Protein AF-0000000076168370 (afdb_homodimer)

Sequence (532 aa):
MGKAESKELPKDDEYAELRVIAEKQGPSAVSKYLQEYISQCKNEKVAFAITGRTATGKSTFINKMNNVNPGDIGFAKSGSGNTTKKPTAYLNPQNKRIVFYDLPGVGTMEFPKATYAEEMELERYDYFFIFFDKVISEDDYFLVCKLVELKKSFCLVRSKIDEDLRNAEDDGKREEEVIPAIREQITEQISRDKHLMNSDAIFLISSKRKDLGDWPQLLCHVENCLPPTKFESLIYSIPTLTEYVIDVNYNTLRRRKNCRQQLPLLMGKAESKELPKDDEYAELRVIAEKQGPSAVSKYLQEYISQCKNEKVAFAITGRTATGKSTFINKMNNVNPGDIGFAKSGSGNTTKKPTAYLNPQNKRIVFYDLPGVGTMEFPKATYAEEMELERYDYFFIFFDKVISEDDYFLVCKLVELKKSFCLVRSKIDEDLRNAEDDGKREEEVIPAIREQITEQISRDKHLMNSDAIFLISSKRKDLGDWPQLLCHVENCLPPTKFESLIYSIPTLTEYVIDVNYNTLRRRKNCRQQLPLL

Secondary structure (DSSP, 8-state):
-----------HHHHHHHHHHHHHH-HHHHHHHHHHHHHHS-PPPEEEEEEESTTSSHHHHHHHHTT--TTSTT-----SS----S-EEEE-SS-TTEEEEEPPPTTBSSS-HHHHHHHTTGGG-SEEEEEE-SS-BHHHHHHHHHHHHTT--EEEEE--HHHHHHHHHHTT--HHHHHHHHHHHHHHHHHT-TTGGG-S-EEEB-SS-TT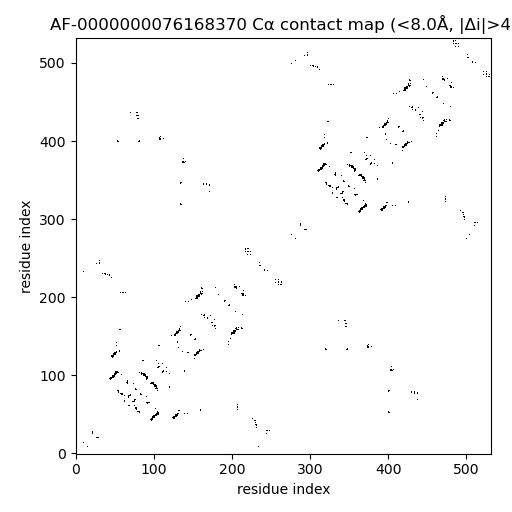SBSHHHHHHHHHHHSPPPHHHHHHHH-HHHHHHHTTSSHHHHHHHHHHHHHS---/-----------HHHHHHHHHHHHHH-HHHHHHHHHHHHHHS-PPPEEEEEEESTTSSHHHHHHHHTT--TTSTTPPP--SS----S-EEEE-SS-TTEEEEEPPPTTBSSS-HHHHHHHTTGGG-SEEEEEE-SS-BHHHHHHHHHHHHTT--EEEEE--HHHHHHHHHHTT--HHHHHHHHHHHHHHHHHT-TTGGG-S-EEEB-SS-TTSBSHHHHHHHHHHHSPPPHHHHHHHH-HHHHHHHTTSSHHHHHHHHHHHHHS---

pLDDT: mean 78.94, std 19.68, range [22.14, 98.5]

Nearest PDB structures (foldseek):
  5fph-assembly3_B  TM=7.119E-01  e=1.417E-16  Mus musculus
  4lv5-assembly3_B  TM=7.441E-01  e=5.239E-16  Mus musculus
  4lv8-assembly3_B  TM=7.328E-01  e=8.946E-16  Mus musculus
  5fph-assembly5_E  TM=7.216E-01  e=8.946E-16  Mus musculus
  5fph-assembly7_G  TM=7.199E-01  e=1.008E-15  Mus musculus

Structure (mmCIF, N/CA/C/O backbone):
data_AF-0000000076168370-model_v1
#
loop_
_entity.id
_entity.type
_entity.pdbx_description
1 polymer 'IRG-type G domain-containing protein'
#
loop_
_atom_site.group_PDB
_atom_site.id
_atom_site.type_symbol
_atom_site.label_atom_id
_atom_site.label_alt_id
_atom_site.label_comp_id
_atom_site.label_asym_id
_atom_site.label_entity_id
_atom_site.label_seq_id
_atom_site.pdbx_PDB_ins_code
_atom_site.Cartn_x
_atom_site.Cartn_y
_atom_site.Cartn_z
_atom_site.occupancy
_atom_site.B_iso_or_equiv
_atom_site.auth_seq_id
_atom_site.auth_comp_id
_atom_site.auth_asym_id
_atom_site.auth_atom_id
_atom_site.pdbx_PDB_model_num
ATOM 1 N N . MET A 1 1 ? -9.25 16.438 35.156 1 22.14 1 MET A N 1
ATOM 2 C CA . MET A 1 1 ? -10.203 17.281 34.438 1 22.14 1 MET A CA 1
ATOM 3 C C . MET A 1 1 ? -9.641 18.672 34.219 1 22.14 1 MET A C 1
ATOM 5 O O . MET A 1 1 ? -9.883 19.578 35 1 22.14 1 MET A O 1
ATOM 9 N N . GLY A 1 2 ? -8.391 18.797 33.938 1 24.05 2 GLY A N 1
ATOM 10 C CA . GLY A 1 2 ? -7.641 20.031 34.094 1 24.05 2 GLY A CA 1
ATOM 11 C C . GLY A 1 2 ? -8.164 21.172 33.219 1 24.05 2 GLY A C 1
ATOM 12 O O . GLY A 1 2 ? -8.352 21 32.031 1 24.05 2 GLY A O 1
ATOM 13 N N . LYS A 1 3 ? -8.906 22.141 33.719 1 29.42 3 LYS A N 1
ATOM 14 C CA . LYS A 1 3 ? -9.602 23.312 33.188 1 29.42 3 LYS A CA 1
ATOM 15 C C . LYS A 1 3 ? -8.656 24.172 32.375 1 29.42 3 LYS A C 1
ATOM 17 O O . LYS A 1 3 ? -7.688 24.719 32.906 1 29.42 3 LYS A O 1
ATOM 22 N N . ALA A 1 4 ? -8.531 23.703 31.094 1 32.03 4 ALA A N 1
ATOM 23 C CA . ALA A 1 4 ? -7.805 24.578 30.172 1 32.03 4 ALA A CA 1
ATOM 24 C C . ALA A 1 4 ? -8.156 26.047 30.406 1 32.03 4 ALA A C 1
ATOM 26 O O . ALA A 1 4 ? -9.32 26.438 30.297 1 32.03 4 ALA A O 1
ATOM 27 N N . GLU A 1 5 ? -7.598 26.625 31.297 1 32.72 5 GLU A N 1
ATOM 28 C CA . GLU A 1 5 ? -7.781 28.062 31.516 1 32.72 5 GLU A CA 1
ATOM 29 C C . GLU A 1 5 ? -7.793 28.828 30.188 1 32.72 5 GLU A C 1
ATOM 31 O O . GLU A 1 5 ? -6.832 28.75 29.422 1 32.72 5 GLU A O 1
ATOM 36 N N . SER A 1 6 ? -8.898 28.922 29.516 1 34 6 SER A N 1
ATOM 37 C CA . SER A 1 6 ? -9.312 29.734 28.375 1 34 6 SER A CA 1
ATOM 38 C C . SER A 1 6 ? -8.68 31.125 28.422 1 34 6 SER A C 1
ATOM 40 O O . SER A 1 6 ? -8.953 31.906 29.328 1 34 6 SER A O 1
ATOM 42 N N . LYS A 1 7 ? -7.523 31.172 28.203 1 38.81 7 LYS A N 1
ATOM 43 C CA . LYS A 1 7 ? -6.805 32.438 28.297 1 38.81 7 LYS A CA 1
ATOM 44 C C . LYS A 1 7 ? -7.59 33.562 27.625 1 38.81 7 LYS A C 1
ATOM 46 O O . LYS A 1 7 ? -7.953 33.469 26.453 1 38.81 7 LYS A O 1
ATOM 51 N N . GLU A 1 8 ? -8.227 34.562 28.359 1 37.69 8 GLU A N 1
ATOM 52 C CA . GLU A 1 8 ? -9.117 35.719 28.266 1 37.69 8 GLU A CA 1
ATOM 53 C C . GLU A 1 8 ? -8.672 36.656 27.156 1 37.69 8 GLU A C 1
ATOM 55 O O . GLU A 1 8 ? -7.473 36.781 26.891 1 37.69 8 GLU A O 1
ATOM 60 N N . LEU A 1 9 ? -9.461 36.938 26.094 1 41.66 9 LEU A N 1
ATOM 61 C CA . LEU A 1 9 ? -9.5 38.031 25.141 1 41.66 9 LEU A CA 1
ATOM 62 C C . LEU A 1 9 ? -8.906 39.312 25.734 1 41.66 9 LEU A C 1
ATOM 64 O O . LEU A 1 9 ? -9 39.531 26.953 1 41.66 9 LEU A O 1
ATOM 68 N N . PRO A 1 10 ? -7.906 39.969 25.094 1 46.59 10 PRO A N 1
ATOM 69 C CA . PRO A 1 10 ? -7.535 41.219 25.719 1 46.59 10 PRO A CA 1
ATOM 70 C C . PRO A 1 10 ? -8.742 42 26.25 1 46.59 10 PRO A C 1
ATOM 72 O O . PRO A 1 10 ? -9.789 42.031 25.609 1 46.59 10 PRO A O 1
ATOM 75 N N . LYS A 1 11 ? -8.945 42.219 27.391 1 49.47 11 LYS A N 1
ATOM 76 C CA . LYS A 1 11 ? -9.922 43 28.156 1 49.47 11 LYS A CA 1
ATOM 77 C C . LYS A 1 11 ? -10.188 44.344 27.516 1 49.47 11 LYS A C 1
ATOM 79 O O . LYS A 1 11 ? -9.352 44.875 26.766 1 49.47 11 LYS A O 1
ATOM 84 N N . ASP A 1 12 ? -11.414 44.875 27.422 1 50.97 12 ASP A N 1
ATOM 85 C CA . ASP A 1 12 ? -11.906 46.219 27.109 1 50.97 12 ASP A CA 1
ATOM 86 C C . ASP A 1 12 ? -10.805 47.25 27.266 1 50.97 12 ASP A C 1
ATOM 88 O O . ASP A 1 12 ? -10.727 48.219 26.484 1 50.97 12 ASP A O 1
ATOM 92 N N . ASP A 1 13 ? -9.859 46.938 28.094 1 54.94 13 ASP A N 1
ATOM 93 C CA . ASP A 1 13 ? -8.859 47.938 28.453 1 54.94 13 ASP A CA 1
ATOM 94 C C . ASP A 1 13 ? -7.758 48 27.391 1 54.94 13 ASP A C 1
ATOM 96 O O . ASP A 1 13 ? -7.246 49.094 27.094 1 54.94 13 ASP A O 1
ATOM 100 N N . GLU A 1 14 ? -7.48 46.969 26.734 1 56.38 14 GLU A N 1
ATOM 101 C CA . GLU A 1 14 ? -6.391 47.031 25.766 1 56.38 14 GLU A CA 1
ATOM 102 C C . GLU A 1 14 ? -6.836 47.719 24.484 1 56.38 14 GLU A C 1
ATOM 104 O O . GLU A 1 14 ? -6.062 48.469 23.875 1 56.38 14 GLU A O 1
ATOM 109 N N . TYR A 1 15 ? -8.102 47.562 24.234 1 56.94 15 TYR A N 1
ATOM 110 C CA . TYR A 1 15 ? -8.695 48.312 23.125 1 56.94 15 TYR A CA 1
ATOM 111 C C . TYR A 1 15 ? -8.617 49.812 23.375 1 56.94 15 TYR A C 1
ATOM 113 O O . TYR A 1 15 ? -8.312 50.562 22.453 1 56.94 15 TYR A O 1
ATOM 121 N N . ALA A 1 16 ? -8.953 49.969 24.516 1 60.09 16 ALA A N 1
ATOM 122 C CA . ALA A 1 16 ? -8.93 51.406 24.891 1 60.09 16 ALA A CA 1
ATOM 123 C C . ALA A 1 16 ? -7.527 51.969 24.75 1 60.09 16 ALA A C 1
ATOM 125 O O . ALA A 1 16 ? -7.363 53.094 24.281 1 60.09 16 ALA A O 1
ATOM 126 N N . GLU A 1 17 ? -6.617 51.156 24.969 1 62.06 17 GLU A N 1
ATOM 127 C CA . GLU A 1 17 ? -5.242 51.625 24.891 1 62.06 17 GLU A CA 1
ATOM 128 C C . GLU A 1 17 ? -4.805 51.812 23.453 1 62.06 17 GLU A C 1
ATOM 130 O O . GLU A 1 17 ? -4.129 52.812 23.125 1 62.06 17 GLU A O 1
ATOM 135 N N . LEU A 1 18 ? -5.25 50.938 22.562 1 66.88 18 LEU A N 1
ATOM 136 C CA . LEU A 1 18 ? -4.852 51.031 21.172 1 66.88 18 LEU A CA 1
ATOM 137 C C . LEU A 1 18 ? -5.527 52.219 20.484 1 66.88 18 LEU A C 1
ATOM 139 O O . LEU A 1 18 ? -4.914 52.906 19.672 1 66.88 18 LEU A O 1
ATOM 143 N N . ARG A 1 19 ? -6.75 52.375 20.891 1 62.03 19 ARG A N 1
ATOM 144 C CA . ARG A 1 19 ? -7.449 53.531 20.391 1 62.03 19 ARG A CA 1
ATOM 145 C C . ARG A 1 19 ? -6.746 54.812 20.844 1 62.03 19 ARG A C 1
ATOM 147 O O . ARG A 1 19 ? -6.625 55.781 20.062 1 62.03 19 ARG A O 1
ATOM 154 N N . VAL A 1 20 ? -6.328 54.812 22.031 1 66.62 20 VAL A N 1
ATOM 155 C CA . VAL A 1 20 ? -5.629 56 22.562 1 66.62 20 VAL A CA 1
ATOM 156 C C . VAL A 1 20 ? -4.312 56.188 21.812 1 66.62 20 VAL A C 1
ATOM 158 O O . VAL A 1 20 ? -3.949 57.312 21.484 1 66.62 20 VAL A O 1
ATOM 161 N N . ILE A 1 21 ? -3.674 55.094 21.453 1 69.25 21 ILE A N 1
ATOM 162 C CA . ILE A 1 21 ? -2.404 55.188 20.75 1 69.25 21 ILE A CA 1
ATOM 163 C C . ILE A 1 21 ? -2.645 55.688 19.328 1 69.25 21 ILE A C 1
ATOM 165 O O . ILE A 1 21 ? -1.907 56.531 18.812 1 69.25 21 ILE A O 1
ATOM 169 N N . ALA A 1 22 ? -3.729 55.156 18.734 1 66 22 ALA A N 1
ATOM 170 C CA . ALA A 1 22 ? -4.082 55.594 17.375 1 66 22 ALA A CA 1
ATOM 171 C C . ALA A 1 22 ? -4.438 57.062 17.328 1 66 22 ALA A C 1
ATOM 173 O O . ALA A 1 22 ? -4.051 57.781 16.391 1 66 22 ALA A O 1
ATOM 174 N N . GLU A 1 23 ? -5.098 57.469 18.328 1 68.5 23 GLU A N 1
ATOM 175 C CA . GLU A 1 23 ? -5.523 58.875 18.391 1 68.5 23 GLU A CA 1
ATOM 176 C C . GLU A 1 23 ? -4.352 59.781 18.734 1 68.5 23 GLU A C 1
ATOM 178 O O . GLU A 1 23 ? -4.227 60.875 18.188 1 68.5 23 GLU A O 1
ATOM 183 N N . LYS A 1 24 ? -3.475 59.281 19.562 1 71.56 24 LYS A N 1
ATOM 184 C CA . LYS A 1 24 ? -2.41 60.156 20.047 1 71.56 24 LYS A CA 1
ATOM 185 C C . LYS A 1 24 ? -1.178 60.062 19.156 1 71.56 24 LYS A C 1
ATOM 187 O O . LYS A 1 24 ? -0.49 61.062 18.953 1 71.56 24 LYS A O 1
ATOM 192 N N . GLN A 1 25 ? -0.896 58.875 18.672 1 71.25 25 GLN A N 1
ATOM 193 C CA . GLN A 1 25 ? 0.402 58.719 18.016 1 71.25 25 GLN A CA 1
ATOM 194 C C . GLN A 1 25 ? 0.241 58.344 16.547 1 71.25 25 GLN A C 1
ATOM 196 O O . GLN A 1 25 ? 1.225 58.25 15.805 1 71.25 25 GLN A O 1
ATOM 201 N N . GLY A 1 26 ? -1.002 58.188 16.203 1 62.88 26 GLY A N 1
ATOM 202 C CA . GLY A 1 26 ? -1.273 57.938 14.805 1 62.88 26 GLY A CA 1
ATOM 203 C C . GLY A 1 26 ? -1.253 56.438 14.461 1 62.88 26 GLY A C 1
ATOM 204 O O . GLY A 1 26 ? -0.969 55.625 15.328 1 62.88 26 GLY A O 1
ATOM 205 N N . PRO A 1 27 ? -1.594 56.188 13.266 1 65.19 27 PRO A N 1
ATOM 206 C CA . PRO A 1 27 ? -1.738 54.812 12.797 1 65.19 27 PRO A CA 1
ATOM 207 C C . PRO A 1 27 ? -0.411 54.062 12.766 1 65.19 27 PRO A C 1
ATOM 209 O O . PRO A 1 27 ? -0.379 52.844 13 1 65.19 27 PRO A O 1
ATOM 212 N N . SER A 1 28 ? 0.628 54.781 12.523 1 68.38 28 SER A N 1
ATOM 213 C CA . SER A 1 28 ? 1.938 54.156 12.445 1 68.38 28 SER A CA 1
ATOM 214 C C . SER A 1 28 ? 2.363 53.594 13.797 1 68.38 28 SER A C 1
ATOM 216 O O . SER A 1 28 ? 2.973 52.531 13.867 1 68.38 28 SER A O 1
ATOM 218 N N . ALA A 1 29 ? 1.979 54.281 14.797 1 69.06 29 ALA A N 1
ATOM 219 C CA . ALA A 1 29 ? 2.33 53.844 16.141 1 69.06 29 ALA A CA 1
ATOM 220 C C . ALA A 1 29 ? 1.551 52.594 16.531 1 69.06 29 ALA A C 1
ATOM 222 O O . ALA A 1 29 ? 2.082 51.719 17.203 1 69.06 29 ALA A O 1
ATOM 223 N N . VAL A 1 30 ? 0.356 52.531 16.125 1 66.56 30 VAL A N 1
ATOM 224 C CA . VAL A 1 30 ? -0.462 51.375 16.375 1 66.56 30 VAL A CA 1
ATOM 225 C C . VAL A 1 30 ? 0.16 50.156 15.68 1 66.56 30 VAL A C 1
ATOM 227 O O . VAL A 1 30 ? 0.226 49.062 16.266 1 66.56 30 VAL A O 1
ATOM 230 N N . SER A 1 31 ? 0.622 50.406 14.484 1 64 31 SER A N 1
ATOM 231 C CA . SER A 1 31 ? 1.248 49.344 13.727 1 64 31 SER A CA 1
ATOM 232 C C . SER A 1 31 ? 2.479 48.781 14.445 1 64 31 SER A C 1
ATOM 234 O O . SER A 1 31 ? 2.686 47.562 14.508 1 64 31 SER A O 1
ATOM 236 N N . LYS A 1 32 ? 3.197 49.656 14.922 1 66.81 32 LYS A N 1
ATOM 237 C CA . LYS A 1 32 ? 4.398 49.25 15.648 1 66.81 32 LYS A CA 1
ATOM 238 C C . LYS A 1 32 ? 4.047 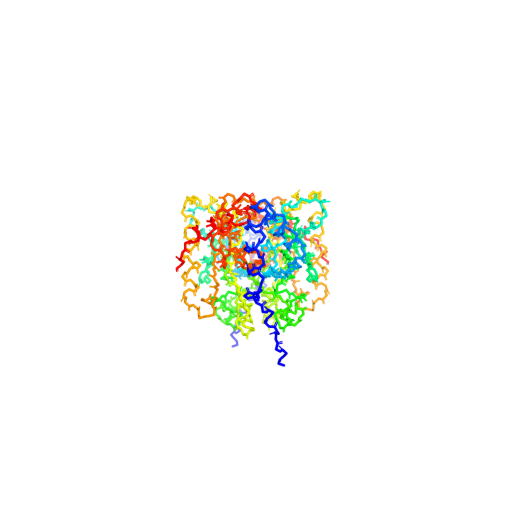48.469 16.906 1 66.81 32 LYS A C 1
ATOM 240 O O . LYS A 1 32 ? 4.699 47.469 17.219 1 66.81 32 LYS A O 1
ATOM 245 N N . TYR A 1 33 ? 3.096 48.938 17.547 1 64.12 33 TYR A N 1
ATOM 246 C CA . TYR A 1 33 ? 2.65 48.25 18.766 1 64.12 33 TYR A CA 1
ATOM 247 C C . TYR A 1 33 ? 2.141 46.844 18.438 1 64.12 33 TYR A C 1
ATOM 249 O O . TYR A 1 33 ? 2.459 45.906 19.141 1 64.12 33 TYR A O 1
ATOM 257 N N . LEU A 1 34 ? 1.371 46.844 17.5 1 62.78 34 LEU A N 1
ATOM 258 C CA . LEU A 1 34 ? 0.816 45.562 17.109 1 62.78 34 LEU A CA 1
ATOM 259 C C . LEU A 1 34 ? 1.924 44.594 16.703 1 62.78 34 LEU A C 1
ATOM 261 O O . LEU A 1 34 ? 1.869 43.406 17.031 1 62.78 34 LEU A O 1
ATOM 265 N N . GLN A 1 35 ? 2.834 45.094 16.016 1 62.62 35 GLN A N 1
ATOM 266 C CA . GLN A 1 35 ? 3.967 44.281 15.617 1 62.62 35 GLN A CA 1
ATOM 267 C C . GLN A 1 35 ? 4.707 43.719 16.828 1 62.62 35 GLN A C 1
ATOM 269 O O . GLN A 1 35 ? 5.094 42.562 16.859 1 62.62 35 GLN A O 1
ATOM 274 N N . GLU A 1 36 ? 4.898 44.594 17.734 1 61.72 36 GLU A N 1
ATOM 275 C CA . GLU A 1 36 ? 5.57 44.188 18.969 1 61.72 36 GLU A CA 1
ATOM 276 C C . GLU A 1 36 ? 4.742 43.156 19.734 1 61.72 36 GLU A C 1
ATOM 278 O O . GLU A 1 36 ? 5.289 42.188 20.281 1 61.72 36 GLU A O 1
ATOM 283 N N . TYR A 1 37 ? 3.494 43.469 19.797 1 57.25 37 TYR A N 1
ATOM 284 C CA . TYR A 1 37 ? 2.592 42.562 20.484 1 57.25 37 TYR A CA 1
ATOM 285 C C . TYR A 1 37 ? 2.623 41.188 19.828 1 57.25 37 TYR A C 1
ATOM 287 O O . TYR A 1 37 ? 2.697 40.156 20.516 1 57.25 37 TYR A O 1
ATOM 295 N N . ILE A 1 38 ? 2.549 41.219 18.547 1 58.75 38 ILE A N 1
ATOM 296 C CA . ILE A 1 38 ? 2.566 39.969 17.781 1 58.75 38 ILE A CA 1
ATOM 297 C C . ILE A 1 38 ? 3.865 39.219 18.047 1 58.75 38 ILE A C 1
ATOM 299 O O . ILE A 1 38 ? 3.855 38 18.203 1 58.75 38 ILE A O 1
ATOM 303 N N . SER A 1 39 ? 4.824 40.031 18.047 1 59 39 SER A N 1
ATOM 304 C CA . SER A 1 39 ? 6.137 39.406 18.234 1 59 39 SER A CA 1
ATOM 305 C C . SER A 1 39 ? 6.234 38.75 19.594 1 59 39 SER A C 1
ATOM 307 O O . SER A 1 39 ? 6.973 37.75 19.766 1 59 39 SER A O 1
ATOM 309 N N . GLN A 1 40 ? 5.551 39.312 20.484 1 55.56 40 GLN A N 1
ATOM 310 C CA . GLN A 1 40 ? 5.621 38.781 21.844 1 55.56 40 GLN A CA 1
ATOM 311 C C . GLN A 1 40 ? 4.672 37.594 22.016 1 55.56 40 GLN A C 1
ATOM 313 O O . GLN A 1 40 ? 4.816 36.812 22.953 1 55.56 40 GLN A O 1
ATOM 318 N N . CYS A 1 41 ? 3.686 37.688 21.297 1 51.69 41 CYS A N 1
ATOM 319 C CA . CYS A 1 41 ? 2.711 36.594 21.453 1 51.69 41 CYS A CA 1
ATOM 320 C C . CYS A 1 41 ? 3.309 35.281 21.047 1 51.69 41 CYS A C 1
ATOM 322 O O . CYS A 1 41 ? 3.912 35.156 19.969 1 51.69 41 CYS A O 1
ATOM 324 N N . LYS A 1 42 ? 3.605 34.562 22.047 1 56.53 42 LYS A N 1
ATOM 325 C CA . LYS A 1 42 ? 4.043 33.188 21.797 1 56.53 42 LYS A CA 1
ATOM 326 C C . LYS A 1 42 ? 2.949 32.406 21.094 1 56.53 42 LYS A C 1
ATOM 328 O O . LYS A 1 42 ? 1.814 32.344 21.562 1 56.53 42 LYS A O 1
ATOM 333 N N . ASN A 1 43 ? 3.154 32.312 19.75 1 62.09 43 ASN A N 1
ATOM 334 C CA . ASN A 1 43 ? 2.125 31.578 19.031 1 62.09 43 ASN A CA 1
ATOM 335 C C . ASN A 1 43 ? 2.158 30.094 19.359 1 62.09 43 ASN A C 1
ATOM 337 O O . ASN A 1 43 ? 3.23 29.484 19.438 1 62.09 43 ASN A O 1
ATOM 341 N N . GLU A 1 44 ? 1.039 29.734 19.938 1 77.25 44 GLU A N 1
ATOM 342 C CA . GLU A 1 44 ? 0.883 28.328 20.25 1 77.25 44 GLU A CA 1
ATOM 343 C C . GLU A 1 44 ? 1.142 27.453 19.031 1 77.25 44 GLU A C 1
ATOM 345 O O . GLU A 1 44 ? 0.667 27.766 17.938 1 77.25 44 GLU A O 1
ATOM 350 N N . LYS A 1 45 ? 2.09 26.609 19.312 1 87.38 45 LYS A N 1
ATOM 351 C CA . LYS A 1 45 ? 2.367 25.641 18.25 1 87.38 45 LYS A CA 1
ATOM 352 C C . LYS A 1 45 ? 1.213 24.656 18.078 1 87.38 45 LYS A C 1
ATOM 354 O O . LYS A 1 45 ? 0.54 24.312 19.062 1 87.38 45 LYS A O 1
ATOM 359 N N . VAL A 1 46 ? 0.918 24.422 16.906 1 92.12 46 VAL A N 1
ATOM 360 C CA . VAL A 1 46 ? -0.083 23.406 16.594 1 92.12 46 VAL A CA 1
ATOM 361 C C . VAL A 1 46 ? 0.603 22.156 16.062 1 92.12 46 VAL A C 1
ATOM 363 O O . VAL A 1 46 ? 1.397 22.219 15.125 1 92.12 46 VAL A O 1
ATOM 366 N N . ALA A 1 47 ? 0.318 21.062 16.75 1 96.44 47 ALA A N 1
ATOM 367 C CA . ALA A 1 47 ? 0.913 19.766 16.391 1 96.44 47 ALA A CA 1
ATOM 368 C C . ALA A 1 47 ? 0.029 19.016 15.406 1 96.44 47 ALA A C 1
ATOM 370 O O . ALA A 1 47 ? -1.009 18.469 15.789 1 96.44 47 ALA A O 1
ATOM 371 N N . PHE A 1 48 ? 0.459 18.969 14.156 1 97.62 48 PHE A N 1
ATOM 372 C CA . PHE A 1 48 ? -0.225 18.203 13.117 1 97.62 48 PHE A CA 1
ATOM 373 C C . PHE A 1 48 ? 0.378 16.812 12.984 1 97.62 48 PHE A C 1
ATOM 375 O O . PHE A 1 48 ? 1.537 16.672 12.594 1 97.62 48 PHE A O 1
ATOM 382 N N . ALA A 1 49 ? -0.397 15.797 13.281 1 98.44 49 ALA A N 1
ATOM 383 C CA . ALA A 1 49 ? 0.079 14.422 13.148 1 98.44 49 ALA A CA 1
ATOM 384 C C . ALA A 1 49 ? -0.226 13.867 11.766 1 98.44 49 ALA A C 1
ATOM 386 O O . ALA A 1 49 ? -1.38 13.859 11.328 1 98.44 49 ALA A O 1
ATOM 387 N N . ILE A 1 50 ? 0.817 13.477 11.062 1 98.06 50 ILE A N 1
ATOM 388 C CA . ILE A 1 50 ? 0.674 12.781 9.789 1 98.06 50 ILE A CA 1
ATOM 389 C C . ILE A 1 50 ? 0.749 11.273 10.016 1 98.06 50 ILE A C 1
ATOM 391 O O . ILE A 1 50 ? 1.809 10.742 10.359 1 98.06 50 ILE A O 1
ATOM 395 N N . THR A 1 51 ? -0.388 10.578 9.836 1 98 51 THR A N 1
ATOM 396 C CA . THR A 1 51 ? -0.473 9.148 10.133 1 98 51 THR A CA 1
ATOM 397 C C . THR A 1 51 ? -1.1 8.391 8.969 1 98 51 THR A C 1
ATOM 399 O O . THR A 1 51 ? -1.547 8.992 7.996 1 98 51 THR A O 1
ATOM 402 N N . GLY A 1 52 ? -1.079 7.098 9.047 1 96.56 52 GLY A N 1
ATOM 403 C CA . GLY A 1 52 ? -1.5 6.199 7.98 1 96.56 52 GLY A CA 1
ATOM 404 C C . GLY A 1 52 ? -0.549 5.039 7.77 1 96.56 52 GLY A C 1
ATOM 405 O O . GLY A 1 52 ? 0.416 4.875 8.516 1 96.56 52 GLY A O 1
ATOM 406 N N . ARG A 1 53 ? -0.833 4.309 6.719 1 94.31 53 ARG A N 1
ATOM 407 C CA . ARG A 1 53 ? -0.027 3.123 6.441 1 94.31 53 ARG A CA 1
ATOM 408 C C . ARG A 1 53 ? 1.359 3.512 5.934 1 94.31 53 ARG A C 1
ATOM 410 O O . ARG A 1 53 ? 1.594 4.668 5.578 1 94.31 53 ARG A O 1
ATOM 417 N N . THR A 1 54 ? 2.178 2.486 5.91 1 90.44 54 THR A N 1
ATOM 418 C CA . THR A 1 54 ? 3.547 2.701 5.453 1 90.44 54 THR A CA 1
ATOM 419 C C . THR A 1 54 ? 3.576 3.018 3.959 1 90.44 54 THR A C 1
ATOM 421 O O . THR A 1 54 ? 2.758 2.5 3.195 1 90.44 54 THR A O 1
ATOM 424 N N . ALA A 1 55 ? 4.465 3.932 3.57 1 88.62 55 ALA A N 1
ATOM 425 C CA . ALA A 1 55 ? 4.789 4.27 2.188 1 88.62 55 ALA A CA 1
ATOM 426 C C . ALA A 1 55 ? 3.602 4.93 1.492 1 88.62 55 ALA A C 1
ATOM 428 O O . ALA A 1 55 ? 3.408 4.762 0.286 1 88.62 55 ALA A O 1
ATOM 429 N N . THR A 1 56 ? 2.807 5.602 2.258 1 92.75 56 THR A N 1
ATOM 430 C CA . THR A 1 56 ? 1.684 6.324 1.672 1 92.75 56 THR A CA 1
ATOM 431 C C . THR A 1 56 ? 2.084 7.758 1.324 1 92.75 56 THR A C 1
ATOM 433 O O . THR A 1 56 ? 1.263 8.531 0.831 1 92.75 56 THR A O 1
ATOM 436 N N . GLY A 1 57 ? 3.277 8.195 1.7 1 92.06 57 GLY A N 1
ATOM 437 C CA . GLY A 1 57 ? 3.76 9.508 1.293 1 92.06 57 GLY A CA 1
ATOM 438 C C . GLY A 1 57 ? 3.775 10.516 2.426 1 92.06 57 GLY A C 1
ATOM 439 O O . GLY A 1 57 ? 3.871 11.719 2.188 1 92.06 57 GLY A O 1
ATOM 440 N N . LYS A 1 58 ? 3.715 10.078 3.646 1 95.06 58 LYS A N 1
ATOM 441 C CA . LYS A 1 58 ? 3.666 10.938 4.82 1 95.06 58 LYS A CA 1
ATOM 442 C C . LYS A 1 58 ? 4.902 11.828 4.898 1 95.06 58 LYS A C 1
ATOM 444 O O . LYS A 1 58 ? 4.789 13.055 4.949 1 95.06 58 LYS A O 1
ATOM 449 N N . SER A 1 59 ? 6.07 11.266 4.859 1 92.62 59 SER A N 1
ATOM 450 C CA . SER A 1 59 ? 7.312 12.023 4.965 1 92.62 59 SER A CA 1
ATOM 451 C C . SER A 1 59 ? 7.508 12.93 3.75 1 92.62 59 SER A C 1
ATOM 453 O O . SER A 1 59 ? 7.957 14.07 3.885 1 92.62 59 SER A O 1
ATOM 455 N N . THR A 1 60 ? 7.191 12.383 2.561 1 90.62 60 THR A N 1
ATOM 456 C CA . THR A 1 60 ? 7.281 13.188 1.346 1 90.62 60 THR A CA 1
ATOM 457 C C . THR A 1 60 ? 6.383 14.414 1.438 1 90.62 60 THR A C 1
ATOM 459 O O . THR A 1 60 ? 6.766 15.508 1.009 1 90.62 60 THR A O 1
ATOM 462 N N . PHE A 1 61 ? 5.227 14.211 1.957 1 94.38 61 PHE A N 1
ATOM 463 C CA . PHE A 1 61 ? 4.277 15.297 2.15 1 94.38 61 PHE A CA 1
ATOM 464 C C . PHE A 1 61 ? 4.863 16.375 3.053 1 94.38 61 PHE A C 1
ATOM 466 O O . PHE A 1 61 ? 4.773 17.562 2.744 1 94.38 61 PHE A O 1
ATOM 473 N N . ILE A 1 62 ? 5.422 15.953 4.16 1 95.44 62 ILE A N 1
ATOM 474 C CA . ILE A 1 62 ? 6.004 16.891 5.125 1 95.44 62 ILE A CA 1
ATOM 475 C C . ILE A 1 62 ? 7.109 17.703 4.457 1 95.44 62 ILE A C 1
ATOM 477 O O . ILE A 1 62 ? 7.18 18.922 4.617 1 95.44 62 ILE A O 1
ATOM 481 N N . ASN A 1 63 ? 7.91 17.047 3.664 1 92.25 63 ASN A N 1
ATOM 482 C CA . ASN A 1 63 ? 8.992 17.734 2.965 1 92.25 63 ASN A CA 1
ATOM 483 C C . ASN A 1 63 ? 8.445 18.766 1.985 1 92.25 63 ASN A C 1
ATOM 485 O O . ASN A 1 63 ? 8.992 19.875 1.875 1 92.25 63 ASN A O 1
ATOM 489 N N . LYS A 1 64 ? 7.41 18.391 1.341 1 91.56 64 LYS A N 1
ATOM 490 C CA . LYS A 1 64 ? 6.812 19.312 0.372 1 91.56 64 LYS A CA 1
ATOM 491 C C . LYS A 1 64 ? 6.129 20.484 1.069 1 91.56 64 LYS A C 1
ATOM 493 O O . LYS A 1 64 ? 6.215 21.625 0.605 1 91.56 64 LYS A O 1
ATOM 498 N N . MET A 1 65 ? 5.465 20.219 2.135 1 91.94 65 MET A N 1
ATOM 499 C CA . MET A 1 65 ? 4.805 21.266 2.908 1 91.94 65 MET A CA 1
ATOM 500 C C . MET A 1 65 ? 5.82 22.25 3.467 1 91.94 65 MET A C 1
ATOM 502 O O . MET A 1 65 ? 5.562 23.453 3.506 1 91.94 65 MET A O 1
ATOM 506 N N . ASN A 1 66 ? 6.895 21.656 3.883 1 92.94 66 ASN A N 1
ATOM 507 C CA . ASN A 1 66 ? 7.934 22.484 4.488 1 92.94 66 ASN A CA 1
ATOM 508 C C . ASN A 1 66 ? 8.914 23.016 3.441 1 92.94 66 ASN A C 1
ATOM 510 O O . ASN A 1 66 ? 9.828 23.781 3.766 1 92.94 66 ASN A O 1
ATOM 514 N N . ASN A 1 67 ? 8.711 22.641 2.199 1 89.19 67 ASN A N 1
ATOM 515 C CA . ASN A 1 67 ? 9.57 23.062 1.098 1 89.19 67 ASN A CA 1
ATOM 516 C C . ASN A 1 67 ? 11.047 22.781 1.398 1 89.19 67 ASN A C 1
ATOM 518 O O . ASN A 1 67 ? 11.883 23.672 1.291 1 89.19 67 ASN A O 1
ATOM 522 N N . VAL A 1 68 ? 11.289 21.594 1.852 1 88.62 68 VAL A N 1
ATOM 523 C CA . VAL A 1 68 ? 12.648 21.172 2.164 1 88.62 68 VAL A CA 1
ATOM 524 C C . VAL A 1 68 ? 13.109 20.109 1.163 1 88.62 68 VAL A C 1
ATOM 526 O O . VAL A 1 68 ? 12.305 19.297 0.707 1 88.62 68 VAL A O 1
ATOM 529 N N . ASN A 1 69 ? 14.32 20.062 0.827 1 85.06 69 ASN A N 1
ATOM 530 C CA . ASN A 1 69 ? 14.945 19.125 -0.104 1 85.06 69 ASN A CA 1
ATOM 531 C C . ASN A 1 69 ? 15.914 18.188 0.608 1 85.06 69 ASN A C 1
ATOM 533 O O . ASN A 1 69 ? 16.297 18.438 1.753 1 85.06 69 ASN A O 1
ATOM 537 N N . PRO A 1 70 ? 16.141 17.078 -0.155 1 82.44 70 PRO A N 1
ATOM 538 C CA . PRO A 1 70 ? 17.125 16.188 0.456 1 82.44 70 PRO A CA 1
ATOM 539 C C . PRO A 1 70 ? 18.438 16.891 0.813 1 82.44 70 PRO A C 1
ATOM 541 O O . PRO A 1 70 ? 18.969 17.656 0.004 1 82.44 70 PRO A O 1
ATOM 544 N N . GLY A 1 71 ? 18.891 16.719 2.037 1 82.56 71 GLY A N 1
ATOM 545 C CA . GLY A 1 71 ? 20.109 17.375 2.5 1 82.56 71 GLY A CA 1
ATOM 546 C C . GLY A 1 71 ? 19.828 18.562 3.406 1 82.56 71 GLY A C 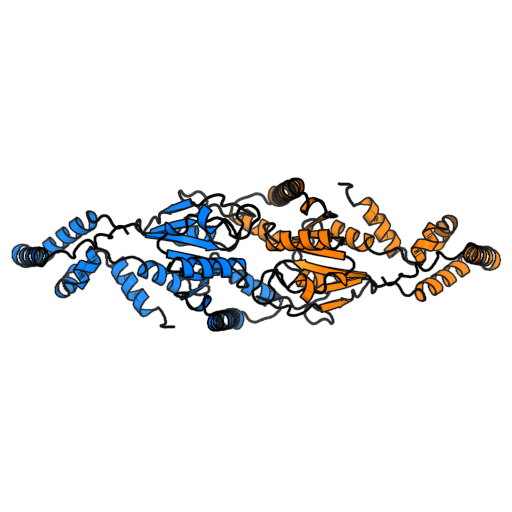1
ATOM 547 O O . GLY A 1 71 ? 20.703 18.984 4.168 1 82.56 71 GLY A O 1
ATOM 548 N N . ASP A 1 72 ? 18.672 19.125 3.301 1 85.5 72 ASP A N 1
ATOM 549 C CA . ASP A 1 72 ? 18.297 20.25 4.145 1 85.5 72 ASP A CA 1
ATOM 550 C C . ASP A 1 72 ? 18.031 19.797 5.578 1 85.5 72 ASP A C 1
ATOM 552 O O . ASP A 1 72 ? 17.719 18.641 5.82 1 85.5 72 ASP A O 1
ATOM 556 N N . ILE A 1 73 ? 18.203 20.75 6.438 1 84.38 73 ILE A N 1
ATOM 557 C CA . ILE A 1 73 ? 17.828 20.5 7.824 1 84.38 73 ILE A CA 1
ATOM 558 C C . ILE A 1 73 ? 16.312 20.312 7.914 1 84.38 73 ILE A C 1
ATOM 560 O O . ILE A 1 73 ? 15.547 21.078 7.305 1 84.38 73 ILE A O 1
ATOM 564 N N . GLY A 1 74 ? 15.93 19.266 8.562 1 85.25 74 GLY A N 1
ATOM 565 C CA . GLY A 1 74 ? 14.508 19.031 8.727 1 85.25 74 GLY A CA 1
ATOM 566 C C . GLY A 1 74 ? 13.914 18.141 7.656 1 85.25 74 GLY A C 1
ATOM 567 O O . GLY A 1 74 ? 12.695 17.969 7.582 1 85.25 74 GLY A O 1
ATOM 568 N N . PHE A 1 75 ? 14.75 17.594 6.816 1 84.5 75 PHE A N 1
ATOM 569 C CA . PHE A 1 75 ? 14.297 16.688 5.773 1 84.5 75 PHE A CA 1
ATOM 570 C C . PHE A 1 75 ? 13.875 15.352 6.367 1 84.5 75 PHE A C 1
ATOM 572 O O . PHE A 1 75 ? 14.625 14.742 7.133 1 84.5 75 PHE A O 1
ATOM 579 N N . ALA A 1 76 ? 12.633 15.047 6.117 1 84.81 76 ALA A N 1
ATOM 580 C CA . ALA A 1 76 ? 12.133 13.734 6.512 1 84.81 76 ALA A CA 1
ATOM 581 C C . ALA A 1 76 ? 12.539 12.664 5.504 1 84.81 76 ALA A C 1
ATOM 583 O O . ALA A 1 76 ? 12.133 12.719 4.336 1 84.81 76 ALA A O 1
ATOM 584 N N . LYS A 1 77 ? 13.328 11.742 5.938 1 78.94 77 LYS A N 1
ATOM 585 C CA . LYS A 1 77 ? 13.789 10.688 5.047 1 78.94 77 LYS A CA 1
ATOM 586 C C . LYS A 1 77 ? 12.625 9.852 4.535 1 78.94 77 LYS A C 1
ATOM 588 O O . LYS A 1 77 ? 11.703 9.531 5.289 1 78.94 77 LYS A O 1
ATOM 593 N N . SER A 1 78 ? 12.648 9.875 3.182 1 75.06 78 SER A N 1
ATOM 594 C CA . SER A 1 78 ? 11.648 9.039 2.521 1 75.06 78 SER A CA 1
ATOM 595 C C . SER A 1 78 ? 12.297 7.832 1.854 1 75.06 78 SER A C 1
ATOM 597 O O . SER A 1 78 ? 13.469 7.879 1.473 1 75.06 78 SER A O 1
ATOM 599 N N . GLY A 1 79 ? 11.992 6.531 2.156 1 63.44 79 GLY A N 1
ATOM 600 C CA . GLY A 1 79 ? 12.602 5.348 1.571 1 63.44 79 GLY A CA 1
ATOM 601 C C . GLY A 1 79 ? 11.68 4.145 1.553 1 63.44 79 GLY A C 1
ATOM 602 O O . GLY A 1 79 ? 10.477 4.277 1.786 1 63.44 79 GLY A O 1
ATOM 603 N N . SER A 1 80 ? 12.492 3.213 0.962 1 63.22 80 SER A N 1
ATOM 604 C CA . SER A 1 80 ? 11.766 1.954 0.856 1 63.22 80 SER A CA 1
ATOM 605 C C . SER A 1 80 ? 11.609 1.286 2.219 1 63.22 80 SER A C 1
ATOM 607 O O . SER A 1 80 ? 12.547 1.289 3.025 1 63.22 80 SER A O 1
ATOM 609 N N . GLY A 1 81 ? 10.398 0.971 2.578 1 64.12 81 GLY A N 1
ATOM 610 C CA . GLY A 1 81 ? 10.156 0.237 3.811 1 64.12 81 GLY A CA 1
ATOM 611 C C . GLY A 1 81 ? 9.82 1.137 4.984 1 64.12 81 GLY A C 1
ATOM 612 O O . GLY A 1 81 ? 9.227 2.203 4.805 1 64.12 81 GLY A O 1
ATOM 613 N N . ASN A 1 82 ? 10.094 0.61 6.109 1 68.44 82 ASN A N 1
ATOM 614 C CA . ASN A 1 82 ? 9.844 1.339 7.348 1 68.44 82 ASN A CA 1
ATOM 615 C C . ASN A 1 82 ? 10.984 2.287 7.688 1 68.44 82 ASN A C 1
ATOM 617 O O . ASN A 1 82 ? 11.992 1.871 8.273 1 68.44 82 ASN A O 1
ATOM 621 N N . THR A 1 83 ? 10.766 3.496 7.348 1 70.94 83 THR A N 1
ATOM 622 C CA . THR A 1 83 ? 11.828 4.477 7.562 1 70.94 83 THR A CA 1
ATOM 623 C C . THR A 1 83 ? 11.578 5.27 8.844 1 70.94 83 THR A C 1
ATOM 625 O O . THR A 1 83 ? 12.523 5.734 9.484 1 70.94 83 THR A O 1
ATOM 628 N N . THR A 1 84 ? 10.336 5.34 9.148 1 79.06 84 THR A N 1
ATOM 629 C CA . THR A 1 84 ? 9.969 6.09 10.344 1 79.06 84 THR A CA 1
ATOM 630 C C . THR A 1 84 ? 9.812 5.152 11.539 1 79.06 84 THR A C 1
ATOM 632 O O . THR A 1 84 ? 8.891 4.336 11.578 1 79.06 84 THR A O 1
ATOM 635 N N . LYS A 1 85 ? 10.664 5.293 12.539 1 85.06 85 LYS A N 1
ATOM 636 C CA . LYS A 1 85 ? 10.688 4.328 13.633 1 85.06 85 LYS A CA 1
ATOM 637 C C . LYS A 1 85 ? 10.086 4.926 14.906 1 85.06 85 LYS A C 1
ATOM 639 O O . LYS A 1 85 ? 9.797 4.199 15.859 1 85.06 85 LYS A O 1
ATOM 644 N N . LYS A 1 86 ? 9.945 6.188 14.906 1 91.81 86 LYS A N 1
ATOM 645 C CA . LYS A 1 86 ? 9.305 6.902 16.016 1 91.81 86 LYS A CA 1
ATOM 646 C C . LYS A 1 86 ? 8.656 8.195 15.523 1 91.81 86 LYS A C 1
ATOM 648 O O . LYS A 1 86 ? 9.016 8.719 14.469 1 91.81 86 LYS A O 1
ATOM 653 N N . PRO A 1 87 ? 7.695 8.609 16.266 1 95.69 87 PRO A N 1
ATOM 654 C CA . PRO A 1 87 ? 7.172 9.93 15.906 1 95.69 87 PRO A CA 1
ATOM 655 C C . PRO A 1 87 ? 8.258 11 15.836 1 95.69 87 PRO A C 1
ATOM 657 O O . PRO A 1 87 ? 9.07 11.125 16.766 1 95.69 87 PRO A O 1
ATOM 660 N N . THR A 1 88 ? 8.328 11.742 14.727 1 95.06 88 THR A N 1
ATOM 661 C CA . THR A 1 88 ? 9.359 12.75 14.531 1 95.06 88 THR A CA 1
ATOM 662 C C . THR A 1 88 ? 8.742 14.102 14.172 1 95.06 88 THR A C 1
ATOM 664 O O . THR A 1 88 ? 7.879 14.18 13.297 1 95.06 88 THR A O 1
ATOM 667 N N . ALA A 1 89 ? 9.242 15.094 14.875 1 95.81 89 ALA A N 1
ATOM 668 C CA . ALA A 1 89 ? 8.703 16.438 14.695 1 95.81 89 ALA A CA 1
ATOM 669 C C . ALA A 1 89 ? 9.5 17.203 13.633 1 95.81 89 ALA A C 1
ATOM 671 O O . ALA A 1 89 ? 10.727 17.125 13.594 1 95.81 89 ALA A O 1
ATOM 672 N N . TYR A 1 90 ? 8.789 17.891 12.75 1 95.38 90 TYR A N 1
ATOM 673 C CA . TYR A 1 90 ? 9.367 18.781 11.742 1 95.38 90 TYR A CA 1
ATOM 674 C C . TYR A 1 90 ? 8.727 20.156 11.797 1 95.38 90 TYR A C 1
ATOM 676 O O . TYR A 1 90 ? 7.562 20.328 11.422 1 95.38 90 TYR A O 1
ATOM 684 N N . LEU A 1 91 ? 9.484 21.094 12.188 1 93.31 91 LEU A N 1
ATOM 685 C CA . LEU A 1 91 ? 9 22.469 12.25 1 93.31 91 LEU A CA 1
ATOM 686 C C . LEU A 1 91 ? 8.922 23.078 10.859 1 93.31 91 LEU A C 1
ATOM 688 O O . LEU A 1 91 ? 9.836 22.906 10.047 1 93.31 91 LEU A O 1
ATOM 692 N N . ASN A 1 92 ? 7.785 23.719 10.625 1 90.75 92 ASN A N 1
ATOM 693 C CA . ASN A 1 92 ? 7.676 24.453 9.367 1 90.75 92 ASN A CA 1
ATOM 694 C C . ASN A 1 92 ? 8.578 25.688 9.352 1 90.75 92 ASN A C 1
ATOM 696 O O . ASN A 1 92 ? 8.5 26.531 10.258 1 90.75 92 ASN A O 1
ATOM 700 N N . PRO A 1 93 ? 9.406 25.781 8.336 1 87 93 PRO A N 1
ATOM 701 C CA . PRO A 1 93 ? 10.359 26.891 8.328 1 87 93 PRO A CA 1
ATOM 702 C C . PRO A 1 93 ? 9.688 28.25 8.133 1 87 93 PRO A C 1
ATOM 704 O O . PRO A 1 93 ? 10.203 29.266 8.602 1 87 93 PRO A O 1
ATOM 707 N N . GLN A 1 94 ? 8.578 28.328 7.473 1 80.38 94 GLN A N 1
ATOM 708 C CA . GLN A 1 94 ? 7.91 29.578 7.141 1 80.38 94 GLN A CA 1
ATOM 709 C C . GLN A 1 94 ? 6.926 29.984 8.234 1 80.38 94 GLN A C 1
ATOM 711 O O . GLN A 1 94 ? 6.629 31.172 8.406 1 80.38 94 GLN A O 1
ATOM 716 N N . ASN A 1 95 ? 6.398 29.078 8.883 1 82.88 95 ASN A N 1
ATOM 717 C CA . ASN A 1 95 ? 5.445 29.297 9.961 1 82.88 95 ASN A CA 1
ATOM 718 C C . ASN A 1 95 ? 5.738 28.391 11.164 1 82.88 95 ASN A C 1
ATOM 720 O O . ASN A 1 95 ? 5.281 27.25 11.211 1 82.88 95 ASN A O 1
ATOM 724 N N . LYS A 1 96 ? 6.375 28.875 12.109 1 83.56 96 LYS A N 1
ATOM 725 C CA . LYS A 1 96 ? 6.91 28.109 13.234 1 83.56 96 LYS A CA 1
ATOM 726 C C . LYS A 1 96 ? 5.789 27.625 14.141 1 83.56 96 LYS A C 1
ATOM 728 O O . LYS A 1 96 ? 6.027 26.812 15.047 1 83.56 96 LYS A O 1
ATOM 733 N N . ARG A 1 97 ? 4.578 28.109 13.875 1 85.25 97 ARG A N 1
ATOM 734 C CA . ARG A 1 97 ? 3.438 27.609 14.633 1 85.25 97 ARG A CA 1
ATOM 735 C C . ARG A 1 97 ? 3.049 26.203 14.18 1 85.25 97 ARG A C 1
ATOM 737 O O . ARG A 1 97 ? 2.318 25.5 14.883 1 85.25 97 ARG A O 1
ATOM 744 N N . ILE A 1 98 ? 3.533 25.906 13.031 1 91 98 ILE A N 1
ATOM 745 C CA . ILE A 1 98 ? 3.152 24.641 12.43 1 91 98 ILE A CA 1
ATOM 746 C C . ILE A 1 98 ? 4.238 23.594 12.688 1 91 98 ILE A C 1
ATOM 748 O O . ILE A 1 98 ? 5.383 23.766 12.258 1 91 98 ILE A O 1
ATOM 752 N N . VAL A 1 99 ? 3.857 22.578 13.406 1 95.38 99 VAL A N 1
ATOM 753 C CA . VAL A 1 99 ? 4.75 21.438 13.602 1 95.38 99 VAL A CA 1
ATOM 754 C C . VAL A 1 99 ? 4.105 20.172 13.039 1 95.38 99 VAL A C 1
ATOM 756 O O . VAL A 1 99 ? 3.041 19.75 13.5 1 95.38 99 VAL A O 1
ATOM 759 N N . PHE A 1 100 ? 4.762 19.594 12.055 1 96.88 100 PHE A N 1
ATOM 760 C CA . PHE A 1 100 ? 4.312 18.312 11.523 1 96.88 100 PHE A CA 1
ATOM 761 C C . PHE A 1 100 ? 5 17.156 12.242 1 96.88 100 PHE A C 1
ATOM 763 O O . PHE A 1 100 ? 6.219 17.172 12.422 1 96.88 100 PHE A O 1
ATOM 770 N N . TYR A 1 101 ? 4.223 16.234 12.672 1 97.5 101 TYR A N 1
ATOM 771 C CA . TYR A 1 101 ? 4.754 15.008 13.258 1 97.5 101 TYR A CA 1
ATOM 772 C C . TYR A 1 101 ? 4.59 13.836 12.305 1 97.5 101 TYR A C 1
ATOM 774 O O . TYR A 1 101 ? 3.463 13.461 11.961 1 97.5 101 TYR A O 1
ATOM 782 N N . ASP A 1 102 ? 5.703 13.305 11.875 1 96.81 102 ASP A N 1
ATOM 783 C CA . ASP A 1 102 ? 5.703 12.094 11.055 1 96.81 102 ASP A CA 1
ATOM 784 C C . ASP A 1 102 ? 5.566 10.844 11.93 1 96.81 102 ASP A C 1
ATOM 786 O O . ASP A 1 102 ? 6.504 10.477 12.641 1 96.81 102 ASP A O 1
ATOM 790 N N . LEU A 1 103 ? 4.406 10.203 11.867 1 97.31 103 LEU A N 1
ATOM 791 C CA . LEU A 1 103 ? 4.18 9 12.656 1 97.31 103 LEU A CA 1
ATOM 792 C C . LEU A 1 103 ? 4.5 7.746 11.844 1 97.31 103 LEU A C 1
ATOM 794 O O . LEU A 1 103 ? 4.227 7.695 10.641 1 97.31 103 LEU A O 1
ATOM 798 N N . PRO A 1 104 ? 5.023 6.734 12.531 1 95.12 104 PRO A N 1
ATOM 799 C CA . PRO A 1 104 ? 5.25 5.461 11.844 1 95.12 104 PRO A CA 1
ATOM 800 C C . PRO A 1 104 ? 3.967 4.871 11.266 1 95.12 104 PRO A C 1
ATOM 802 O O . PRO A 1 104 ? 2.871 5.156 11.75 1 95.12 104 PRO A O 1
ATOM 805 N N . GLY A 1 105 ? 4.145 4.105 10.25 1 94.81 105 GLY A N 1
ATOM 806 C CA . GLY A 1 105 ? 2.992 3.498 9.602 1 94.81 105 GLY A CA 1
ATOM 807 C C . GLY A 1 105 ? 2.246 2.529 10.5 1 94.81 105 GLY A C 1
ATOM 808 O O . GLY A 1 105 ? 2.863 1.732 11.211 1 94.81 105 GLY A O 1
ATOM 809 N N . VAL A 1 106 ? 0.995 2.582 10.43 1 96.19 106 VAL A N 1
ATOM 810 C CA . VAL A 1 106 ? 0.129 1.716 11.219 1 96.19 106 VAL A CA 1
ATOM 811 C C . VAL A 1 106 ? -0.044 0.372 10.516 1 96.19 106 VAL A C 1
ATOM 813 O O . VAL A 1 106 ? -0.015 0.3 9.289 1 96.19 106 VAL A O 1
ATOM 816 N N . GLY A 1 107 ? -0.22 -0.688 11.273 1 93.38 107 GLY A N 1
ATOM 817 C CA . GLY A 1 107 ? -0.607 -1.977 10.727 1 93.38 107 GLY A CA 1
ATOM 818 C C . GLY A 1 107 ? 0.576 -2.809 10.266 1 93.38 107 GLY A C 1
ATOM 819 O O . GLY A 1 107 ? 0.421 -3.719 9.445 1 93.38 107 GLY A O 1
ATOM 820 N N . THR A 1 108 ? 1.764 -2.42 10.68 1 90.62 108 THR A N 1
ATOM 821 C CA . THR A 1 108 ? 2.955 -3.223 10.43 1 90.62 108 THR A CA 1
ATOM 822 C C . THR A 1 108 ? 3.23 -4.164 11.602 1 90.62 108 THR A C 1
ATOM 824 O O . THR A 1 108 ? 2.613 -4.043 12.656 1 90.62 108 THR A O 1
ATOM 827 N N . MET A 1 109 ? 4.094 -5.051 11.336 1 85.31 109 MET A N 1
ATOM 828 C CA . MET A 1 109 ? 4.48 -5.949 12.414 1 85.31 109 MET A CA 1
ATOM 829 C C . MET A 1 109 ? 5.172 -5.184 13.539 1 85.31 109 MET A C 1
ATOM 831 O O . MET A 1 109 ? 5.035 -5.535 14.711 1 85.31 109 MET A O 1
ATOM 835 N N . GLU A 1 110 ? 5.887 -4.141 13.211 1 87.25 110 GLU A N 1
ATOM 836 C CA . GLU A 1 110 ? 6.586 -3.311 14.188 1 87.25 110 GLU A CA 1
ATOM 837 C C . GLU A 1 110 ? 5.617 -2.395 14.93 1 87.25 110 GLU A C 1
ATOM 839 O O . GLU A 1 110 ? 5.801 -2.123 16.125 1 87.25 110 GLU A O 1
ATOM 844 N N . PHE A 1 111 ? 4.617 -1.956 14.227 1 93.38 111 PHE A N 1
ATOM 845 C CA . PHE A 1 111 ? 3.619 -1.052 14.781 1 93.38 111 PHE A CA 1
ATOM 846 C C . PHE A 1 111 ? 2.209 -1.568 14.516 1 93.38 111 PHE A C 1
ATOM 848 O O . PHE A 1 111 ? 1.469 -0.985 13.727 1 93.38 111 PHE A O 1
ATOM 855 N N . PRO A 1 112 ? 1.845 -2.572 15.289 1 93.69 112 PRO A N 1
ATOM 856 C CA . PRO A 1 112 ? 0.515 -3.152 15.094 1 93.69 112 PRO A CA 1
ATOM 857 C C . PRO A 1 112 ? -0.607 -2.232 15.57 1 93.69 112 PRO A C 1
ATOM 859 O O . PRO A 1 112 ? -0.379 -1.358 16.406 1 93.69 112 PRO A O 1
ATOM 862 N N . LYS A 1 113 ? -1.779 -2.461 15.07 1 94.62 113 LYS A N 1
ATOM 863 C CA . LYS A 1 113 ? -2.947 -1.664 15.43 1 94.62 113 LYS A CA 1
ATOM 864 C C . LYS A 1 113 ? -3.213 -1.721 16.922 1 94.62 113 LYS A C 1
ATOM 866 O O . LYS A 1 113 ? -3.523 -0.702 17.547 1 94.62 113 LYS A O 1
ATOM 871 N N . ALA A 1 114 ? -3.047 -2.844 17.5 1 93.12 114 ALA A N 1
ATOM 872 C CA . ALA A 1 114 ? -3.408 -3.109 18.891 1 93.12 114 ALA A CA 1
ATOM 873 C C . ALA A 1 114 ? -2.703 -2.141 19.844 1 93.12 114 ALA A C 1
ATOM 875 O O . ALA A 1 114 ? -3.273 -1.723 20.844 1 93.12 114 ALA A O 1
ATOM 876 N N . THR A 1 115 ? -1.526 -1.71 19.516 1 95.62 115 THR A N 1
ATOM 877 C CA . THR A 1 115 ? -0.747 -0.89 20.438 1 95.62 115 THR A CA 1
ATOM 878 C C . THR A 1 115 ? -0.439 0.472 19.828 1 95.62 115 THR A C 1
ATOM 880 O O . THR A 1 115 ? 0.182 1.323 20.469 1 95.62 115 THR A O 1
ATOM 883 N N . TYR A 1 116 ? -0.897 0.675 18.688 1 97 116 TYR A N 1
ATOM 884 C CA . TYR A 1 116 ? -0.493 1.836 17.906 1 97 116 TYR A CA 1
ATOM 885 C C . TYR A 1 116 ? -0.897 3.131 18.594 1 97 116 TYR A C 1
ATOM 887 O O . TYR A 1 116 ? -0.091 4.059 18.719 1 97 116 TYR A O 1
ATOM 895 N N . ALA A 1 117 ? -2.143 3.207 19.094 1 96.19 117 ALA A N 1
ATOM 896 C CA . ALA A 1 117 ? -2.672 4.438 19.672 1 96.19 117 ALA A CA 1
ATOM 897 C C . ALA A 1 117 ? -1.871 4.852 20.906 1 96.19 117 ALA A C 1
ATOM 899 O O . ALA A 1 117 ? -1.581 6.035 21.094 1 96.19 117 ALA A O 1
ATOM 900 N N . GLU A 1 118 ? -1.525 3.873 21.656 1 95.62 118 GLU A N 1
ATOM 901 C CA . GLU A 1 118 ? -0.758 4.129 22.875 1 95.62 118 GLU A CA 1
ATOM 902 C C . GLU A 1 118 ? 0.692 4.473 22.547 1 95.62 118 GLU A C 1
ATOM 904 O O . GLU A 1 118 ? 1.248 5.426 23.094 1 95.62 118 GLU A O 1
ATOM 909 N N . GLU A 1 119 ? 1.238 3.725 21.641 1 96.38 119 GLU A N 1
ATOM 910 C CA . GLU A 1 119 ? 2.643 3.912 21.297 1 96.38 119 GLU A CA 1
ATOM 911 C C . GLU A 1 119 ? 2.873 5.266 20.641 1 96.38 119 GLU A C 1
ATOM 913 O O . GLU A 1 119 ? 3.916 5.891 20.828 1 96.38 119 GLU A O 1
ATOM 918 N N . MET A 1 120 ? 1.917 5.672 19.875 1 97.12 120 MET A N 1
ATOM 919 C CA . MET A 1 120 ? 2.035 6.941 19.156 1 97.12 120 MET A CA 1
ATOM 920 C C . MET A 1 120 ? 1.516 8.094 20 1 97.12 120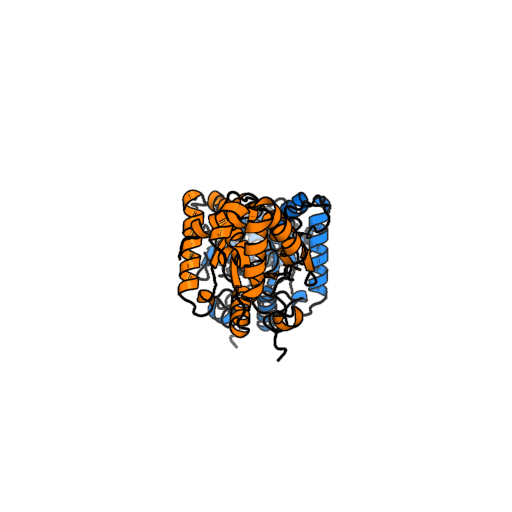 MET A C 1
ATOM 922 O O . MET A 1 120 ? 1.624 9.258 19.609 1 97.12 120 MET A O 1
ATOM 926 N N . GLU A 1 121 ? 0.96 7.824 21.156 1 97 121 GLU A N 1
ATOM 927 C CA . GLU A 1 121 ? 0.377 8.844 22.031 1 97 121 GLU A CA 1
ATOM 928 C C . GLU A 1 121 ? -0.536 9.781 21.25 1 97 121 GLU A C 1
ATOM 930 O O . GLU A 1 121 ? -0.366 11 21.281 1 97 121 GLU A O 1
ATOM 935 N N . LEU A 1 122 ? -1.549 9.25 20.672 1 97.38 122 LEU A N 1
ATOM 936 C CA . LEU A 1 122 ? -2.404 9.984 19.734 1 97.38 122 LEU A CA 1
ATOM 937 C C . LEU A 1 122 ? -3.053 11.18 20.422 1 97.38 122 LEU A C 1
ATOM 939 O O . LEU A 1 122 ? -3.438 12.148 19.766 1 97.38 122 LEU A O 1
ATOM 943 N N . GLU A 1 123 ? -3.088 11.227 21.719 1 95.88 123 GLU A N 1
ATOM 944 C CA . GLU A 1 123 ? -3.723 12.297 22.469 1 95.88 123 GLU A CA 1
ATOM 945 C C . GLU A 1 123 ? -2.879 13.57 22.438 1 95.88 123 GLU A C 1
ATOM 947 O O . GLU A 1 123 ? -3.391 14.672 22.656 1 95.88 123 GLU A O 1
ATOM 952 N N . ARG A 1 124 ? -1.712 13.461 22.062 1 95.44 124 ARG A N 1
ATOM 953 C CA . ARG A 1 124 ? -0.774 14.578 22.172 1 95.44 124 ARG A CA 1
ATOM 954 C C . ARG A 1 124 ? -0.919 15.539 21 1 95.44 124 ARG A C 1
ATOM 956 O O . ARG A 1 124 ? -0.473 16.688 21.078 1 95.44 124 ARG A O 1
ATOM 963 N N . TYR A 1 125 ? -1.519 15.102 20.016 1 97.25 125 TYR A N 1
ATOM 964 C CA . TYR A 1 125 ? -1.558 15.906 18.797 1 97.25 125 TYR A CA 1
ATOM 965 C C . TYR A 1 125 ? -2.861 16.688 18.703 1 97.25 125 TYR A C 1
ATOM 967 O O . TYR A 1 125 ? -3.863 16.312 19.312 1 97.25 125 TYR A O 1
ATOM 975 N N . ASP A 1 126 ? -2.773 17.797 17.953 1 95.06 126 ASP A N 1
ATOM 976 C CA . ASP A 1 126 ? -3.922 18.688 17.875 1 95.06 126 ASP A CA 1
ATOM 977 C C . ASP A 1 126 ? -4.812 18.344 16.688 1 95.06 126 ASP A C 1
ATOM 979 O O . ASP A 1 126 ? -6.023 18.578 16.719 1 95.06 126 ASP A O 1
ATOM 983 N N . TYR A 1 127 ? -4.258 17.922 15.617 1 97.06 127 TYR A N 1
ATOM 984 C CA . TYR A 1 127 ? -4.969 17.609 14.383 1 97.06 127 TYR A CA 1
ATOM 985 C C . TYR A 1 127 ? -4.285 16.453 13.648 1 97.06 127 TYR A C 1
ATOM 987 O O . TYR A 1 127 ? -3.064 16.297 13.719 1 97.06 127 TYR A O 1
ATOM 995 N N . PHE A 1 128 ? -5.137 15.664 12.961 1 98.38 128 PHE A N 1
ATOM 996 C CA . PHE A 1 128 ? -4.574 14.484 12.305 1 98.38 128 PHE A CA 1
ATOM 997 C C . PHE A 1 128 ? -4.852 14.516 10.805 1 98.38 128 PHE A C 1
ATOM 999 O O . PHE A 1 128 ? -5.941 14.898 10.375 1 98.38 128 PHE A O 1
ATOM 1006 N N . PHE A 1 129 ? -3.834 14.18 10.07 1 98.44 129 PHE A N 1
ATOM 1007 C CA . PHE A 1 129 ? -3.959 13.852 8.656 1 98.44 129 PHE A CA 1
ATOM 1008 C C . PHE A 1 129 ? -3.768 12.352 8.438 1 98.44 129 PHE A C 1
ATOM 1010 O O . PHE A 1 129 ? -2.68 11.82 8.664 1 98.44 129 PHE A O 1
ATOM 1017 N N . ILE A 1 130 ? -4.828 11.68 8.008 1 98.5 130 ILE A N 1
ATOM 1018 C CA . ILE A 1 130 ? -4.73 10.258 7.723 1 98.5 130 ILE A CA 1
ATOM 1019 C C . ILE A 1 130 ? -4.465 10.039 6.234 1 98.5 130 ILE A C 1
ATOM 1021 O O . ILE A 1 130 ? -5.344 10.266 5.402 1 98.5 130 ILE A O 1
ATOM 1025 N N . PHE A 1 131 ? -3.266 9.531 5.965 1 98 131 PHE A N 1
ATOM 1026 C CA . PHE A 1 131 ? -2.854 9.289 4.59 1 98 131 PHE A CA 1
ATOM 1027 C C . PHE A 1 131 ? -3.205 7.871 4.156 1 98 131 PHE A C 1
ATOM 1029 O O . PHE A 1 131 ? -2.982 6.914 4.902 1 98 131 PHE A O 1
ATOM 1036 N N . PHE A 1 132 ? -3.764 7.715 3.014 1 95.94 132 PHE A N 1
ATOM 1037 C CA . PHE A 1 132 ? -3.969 6.414 2.391 1 95.94 132 PHE A CA 1
ATOM 1038 C C . PHE A 1 132 ? -3.824 6.512 0.876 1 95.94 132 PHE A C 1
ATOM 1040 O O . PHE A 1 132 ? -3.918 7.598 0.306 1 95.94 132 PHE A O 1
ATOM 1047 N N . ASP A 1 133 ? -3.463 5.383 0.311 1 92.25 133 ASP A N 1
ATOM 1048 C CA . ASP A 1 133 ? -3.395 5.32 -1.146 1 92.25 133 ASP A CA 1
ATOM 1049 C C . ASP A 1 133 ? -4.281 4.199 -1.688 1 92.25 133 ASP A C 1
ATOM 1051 O O . ASP A 1 133 ? -4.582 3.238 -0.975 1 92.25 133 ASP A O 1
ATOM 1055 N N . LYS A 1 134 ? -4.867 4.352 -2.793 1 89.12 134 LYS A N 1
ATOM 1056 C CA . LYS A 1 134 ? -5.656 3.396 -3.564 1 89.12 134 LYS A CA 1
ATOM 1057 C C . LYS A 1 134 ? -7.016 3.158 -2.918 1 89.12 134 LYS A C 1
ATOM 1059 O O . LYS A 1 134 ? -8.039 3.617 -3.428 1 89.12 134 LYS A O 1
ATOM 1064 N N . VAL A 1 135 ? -7 2.516 -1.727 1 87.81 135 VAL A N 1
ATOM 1065 C CA . VAL A 1 135 ? -8.25 2.201 -1.048 1 87.81 135 VAL A CA 1
ATOM 1066 C C . VAL A 1 135 ? -8.133 2.52 0.44 1 87.81 135 VAL A C 1
ATOM 1068 O O . VAL A 1 135 ? -7.023 2.596 0.976 1 87.81 135 VAL A O 1
ATOM 1071 N N . ILE A 1 136 ? -9.32 2.75 1.018 1 92.75 136 ILE A N 1
ATOM 1072 C CA . ILE A 1 136 ? -9.352 2.857 2.473 1 92.75 136 ILE A CA 1
ATOM 1073 C C . ILE A 1 136 ? -9.266 1.465 3.094 1 92.75 136 ILE A C 1
ATOM 1075 O O . ILE A 1 136 ? -10.211 0.677 2.998 1 92.75 136 IL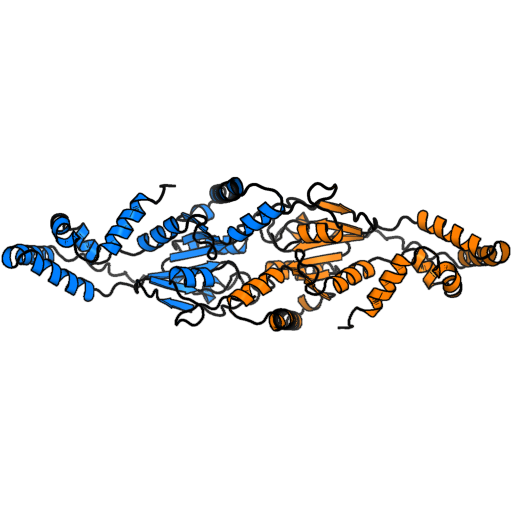E A O 1
ATOM 1079 N N . SER A 1 137 ? -8.203 1.195 3.75 1 93 137 SER A N 1
ATOM 1080 C CA . SER A 1 137 ? -7.957 -0.123 4.32 1 93 137 SER A CA 1
ATOM 1081 C C . SER A 1 137 ? -8.531 -0.234 5.73 1 93 137 SER A C 1
ATOM 1083 O O . SER A 1 137 ? -8.992 0.759 6.297 1 93 137 SER A O 1
ATOM 1085 N N . GLU A 1 138 ? -8.453 -1.423 6.262 1 94.25 138 GLU A N 1
ATOM 1086 C CA . GLU A 1 138 ? -8.836 -1.649 7.652 1 94.25 138 GLU A CA 1
ATOM 1087 C C . GLU A 1 138 ? -7.941 -0.859 8.602 1 94.25 138 GLU A C 1
ATOM 1089 O O . GLU A 1 138 ? -8.391 -0.417 9.664 1 94.25 138 GLU A O 1
ATOM 1094 N N . ASP A 1 139 ? -6.699 -0.735 8.195 1 95.25 139 ASP A N 1
ATOM 1095 C CA . ASP A 1 139 ? -5.77 0.04 9.016 1 95.25 139 ASP A CA 1
ATOM 1096 C C . ASP A 1 139 ? -6.199 1.505 9.094 1 95.25 139 ASP A C 1
ATOM 1098 O O . ASP A 1 139 ? -6.168 2.109 10.164 1 95.25 139 ASP A O 1
ATOM 1102 N N . ASP A 1 140 ? -6.59 2.031 7.945 1 96.12 140 ASP A N 1
ATOM 1103 C CA . ASP A 1 140 ? -7.078 3.406 7.898 1 96.12 140 ASP A CA 1
ATOM 1104 C C . ASP A 1 140 ? -8.359 3.559 8.719 1 96.12 140 ASP A C 1
ATOM 1106 O O . ASP A 1 140 ? -8.523 4.535 9.445 1 96.12 140 ASP A O 1
ATOM 1110 N N . TYR A 1 141 ? -9.172 2.615 8.523 1 96 141 TYR A N 1
ATOM 1111 C CA . TYR A 1 141 ? -10.445 2.631 9.242 1 96 141 TYR A CA 1
ATOM 1112 C C . TYR A 1 141 ? -10.219 2.553 10.742 1 96 141 TYR A C 1
ATOM 1114 O O . TYR A 1 141 ? -10.922 3.215 11.516 1 96 141 TYR A O 1
ATOM 1122 N N . PHE A 1 142 ? -9.328 1.776 11.133 1 96.94 142 PHE A N 1
ATOM 1123 C CA . PHE A 1 142 ? -8.969 1.683 12.547 1 96.94 142 PHE A CA 1
ATOM 1124 C C . PHE A 1 142 ? -8.555 3.045 13.086 1 96.94 142 PHE A C 1
ATOM 1126 O O . PHE A 1 142 ? -8.992 3.443 14.172 1 96.94 142 PHE A O 1
ATOM 1133 N N . LEU A 1 143 ? -7.746 3.74 12.375 1 97.94 143 LEU A N 1
ATOM 1134 C CA . LEU A 1 143 ? -7.297 5.062 12.797 1 97.94 143 LEU A CA 1
ATOM 1135 C C . LEU A 1 143 ? -8.477 6.02 12.93 1 97.94 143 LEU A C 1
ATOM 1137 O O . LEU A 1 143 ? -8.562 6.777 13.898 1 97.94 143 LEU A O 1
ATOM 1141 N N . VAL A 1 144 ? -9.375 5.973 11.953 1 97.62 144 VAL A N 1
ATOM 1142 C CA . VAL A 1 144 ? -10.57 6.82 11.969 1 97.62 144 VAL A CA 1
ATOM 1143 C C . VAL A 1 144 ? -11.383 6.539 13.227 1 97.62 144 VAL A C 1
ATOM 1145 O O . VAL A 1 144 ? -11.75 7.465 13.961 1 97.62 144 VAL A O 1
ATOM 1148 N N . CYS A 1 145 ? -11.602 5.297 13.5 1 97.5 145 CYS A N 1
ATOM 1149 C CA . CYS A 1 145 ? -12.391 4.914 14.664 1 97.5 145 CYS A CA 1
ATOM 1150 C C . CYS A 1 145 ? -11.727 5.383 15.953 1 97.5 145 CYS A C 1
ATOM 1152 O O . CYS A 1 145 ? -12.398 5.898 16.844 1 97.5 145 CYS A O 1
ATOM 1154 N N . LYS A 1 146 ? -10.469 5.195 16.016 1 97.62 146 LYS A N 1
ATOM 1155 C CA . LYS A 1 146 ? -9.727 5.574 17.203 1 97.62 146 LYS A CA 1
ATOM 1156 C C . LYS A 1 146 ? -9.766 7.082 17.422 1 97.62 146 LYS A C 1
ATOM 1158 O O . LYS A 1 146 ? -9.906 7.547 18.562 1 97.62 146 LYS A O 1
ATOM 1163 N N . LEU A 1 147 ? -9.602 7.828 16.391 1 97.88 147 LEU A N 1
ATOM 1164 C CA . LEU A 1 147 ? -9.609 9.281 16.5 1 97.88 147 LEU A CA 1
ATOM 1165 C C . LEU A 1 147 ? -10.992 9.789 16.875 1 97.88 147 LEU A C 1
ATOM 1167 O O . LEU A 1 147 ? -11.125 10.758 17.641 1 97.88 147 LEU A O 1
ATOM 1171 N N . VAL A 1 148 ? -12.023 9.156 16.312 1 97 148 VAL A N 1
ATOM 1172 C CA . VAL A 1 148 ? -13.398 9.5 16.688 1 97 148 VAL A CA 1
ATOM 1173 C C . VAL A 1 148 ? -13.617 9.234 18.172 1 97 148 VAL A C 1
ATOM 1175 O O . VAL A 1 148 ? -14.203 10.055 18.875 1 97 148 VAL A O 1
ATOM 1178 N N . GLU A 1 149 ? -13.133 8.141 18.609 1 96.94 149 GLU A N 1
ATOM 1179 C CA . GLU A 1 149 ? -13.234 7.773 20.016 1 96.94 149 GLU A CA 1
ATOM 1180 C C . GLU A 1 149 ? -12.531 8.797 20.906 1 96.94 149 GLU A C 1
ATOM 1182 O O . GLU A 1 149 ? -13.016 9.125 21.984 1 96.94 149 GLU A O 1
ATOM 1187 N N . LEU A 1 150 ? -11.445 9.273 20.453 1 96.56 150 LEU A N 1
ATOM 1188 C CA . LEU A 1 150 ? -10.641 10.219 21.219 1 96.56 150 LEU A CA 1
ATOM 1189 C C . LEU A 1 150 ? -11.141 11.648 21.031 1 96.56 150 LEU A C 1
ATOM 1191 O O . LEU A 1 150 ? -10.594 12.586 21.609 1 96.56 150 LEU A O 1
ATOM 1195 N N . LYS A 1 151 ? -12.109 11.844 20.172 1 95.94 151 LYS A N 1
ATOM 1196 C CA . LYS A 1 151 ? -12.68 13.148 19.859 1 95.94 151 LYS A CA 1
ATOM 1197 C C . LYS A 1 151 ? -11.617 14.086 19.266 1 95.94 151 LYS A C 1
ATOM 1199 O O . LYS A 1 151 ? -11.516 15.25 19.688 1 95.94 151 LYS A O 1
ATOM 1204 N N . LYS A 1 152 ? -10.828 13.484 18.438 1 96.5 152 LYS A N 1
ATOM 1205 C CA . LYS A 1 152 ? -9.805 14.25 17.734 1 96.5 152 LYS A CA 1
ATOM 1206 C C . LYS A 1 152 ? -10.258 14.617 16.328 1 96.5 152 LYS A C 1
ATOM 1208 O O . LYS A 1 152 ? -10.945 13.828 15.664 1 96.5 152 LYS A O 1
ATOM 1213 N N . SER A 1 153 ? -9.859 15.852 15.914 1 96.5 153 SER A N 1
ATOM 1214 C CA . SER A 1 153 ? -10.164 16.281 14.555 1 96.5 153 SER A CA 1
ATOM 1215 C C . SER A 1 153 ? -9.18 15.703 13.547 1 96.5 153 SER A C 1
ATOM 1217 O O . SER A 1 153 ? -7.992 15.57 13.844 1 96.5 153 SER A O 1
ATOM 1219 N N . PHE A 1 154 ? -9.773 15.328 12.391 1 97.75 154 PHE A N 1
ATOM 1220 C CA . PHE A 1 154 ? -8.906 14.734 11.375 1 97.75 154 PHE A CA 1
ATOM 1221 C C . PHE A 1 154 ? -9.484 14.945 9.984 1 97.75 154 PHE A C 1
ATOM 1223 O O . PHE A 1 154 ? -10.656 15.312 9.836 1 97.75 154 PHE A O 1
ATOM 1230 N N . CYS A 1 155 ? -8.625 14.828 8.969 1 97.31 155 CYS A N 1
ATOM 1231 C CA . CYS A 1 155 ? -9.055 14.75 7.574 1 97.31 155 CYS A CA 1
ATOM 1232 C C . CYS A 1 155 ? -8.383 13.586 6.859 1 97.31 155 CYS A C 1
ATOM 1234 O O . CYS A 1 155 ? -7.391 13.039 7.352 1 97.31 155 CYS A O 1
ATOM 1236 N N . LEU A 1 156 ? -9 13.141 5.805 1 97.81 156 LEU A N 1
ATOM 1237 C CA . LEU A 1 156 ? -8.469 12.062 4.984 1 97.81 156 LEU A CA 1
ATOM 1238 C C . LEU A 1 156 ? -7.727 12.617 3.77 1 97.81 156 LEU A C 1
ATOM 1240 O O . LEU A 1 156 ? -8.188 13.57 3.137 1 97.81 156 LEU A O 1
ATOM 1244 N N . VAL A 1 157 ? -6.535 12.062 3.557 1 97.88 157 VAL A N 1
ATOM 1245 C CA . VAL A 1 157 ? -5.73 12.5 2.422 1 97.88 157 VAL A CA 1
ATOM 1246 C C . VAL A 1 157 ? -5.426 11.312 1.512 1 97.88 157 VAL A C 1
ATOM 1248 O O . VAL A 1 157 ? -4.668 10.414 1.886 1 97.88 157 VAL A O 1
ATOM 1251 N N . ARG A 1 158 ? -6.012 11.281 0.372 1 96.88 158 ARG A N 1
ATOM 1252 C CA . ARG A 1 158 ? -5.699 10.297 -0.66 1 96.88 158 ARG A CA 1
ATOM 1253 C C . ARG A 1 158 ? -4.473 10.719 -1.463 1 96.88 158 ARG A C 1
ATOM 1255 O O . ARG A 1 158 ? -4.566 11.578 -2.342 1 96.88 158 ARG A O 1
ATOM 1262 N N . SER A 1 159 ? -3.404 10 -1.226 1 96.19 159 SER A N 1
ATOM 1263 C CA . SER A 1 159 ? -2.133 10.422 -1.798 1 96.19 159 SER A CA 1
ATOM 1264 C C . SER A 1 159 ? -1.781 9.602 -3.037 1 96.19 159 SER A C 1
ATOM 1266 O O . SER A 1 159 ? -2.518 8.688 -3.412 1 96.19 159 SER A O 1
ATOM 1268 N N . LYS A 1 160 ? -0.793 9.992 -3.762 1 93.5 160 LYS A N 1
ATOM 1269 C CA . LYS A 1 160 ? -0.144 9.312 -4.875 1 93.5 160 LYS A CA 1
ATOM 1270 C C . LYS A 1 160 ? -1.095 9.164 -6.059 1 93.5 160 LYS A C 1
ATOM 1272 O O . LYS A 1 160 ? -1.101 8.133 -6.734 1 93.5 160 LYS A O 1
ATOM 1277 N N . ILE A 1 161 ? -1.839 10.109 -6.285 1 94.44 161 ILE A N 1
ATOM 1278 C CA . ILE A 1 161 ? -2.787 10.047 -7.395 1 94.44 161 ILE A CA 1
ATOM 1279 C C . ILE A 1 161 ? -2.029 10.047 -8.719 1 94.44 161 ILE A C 1
ATOM 1281 O O . ILE A 1 161 ? -2.592 9.695 -9.766 1 94.44 161 ILE A O 1
ATOM 1285 N N . ASP A 1 162 ? -0.714 10.484 -8.695 1 91.81 162 ASP A N 1
ATOM 1286 C CA . ASP A 1 162 ? 0.124 10.375 -9.891 1 91.81 162 ASP A CA 1
ATOM 1287 C C . ASP A 1 162 ? 0.278 8.914 -10.32 1 91.81 162 ASP A C 1
ATOM 1289 O O . ASP A 1 162 ? 0.344 8.617 -11.516 1 91.81 162 ASP A O 1
ATOM 1293 N N . GLU A 1 163 ? 0.37 8.094 -9.336 1 89.44 163 GLU A N 1
ATOM 1294 C CA . GLU A 1 163 ? 0.463 6.668 -9.641 1 89.44 163 GLU A CA 1
ATOM 1295 C C . GLU A 1 163 ? -0.831 6.152 -10.266 1 89.44 163 GLU A C 1
ATOM 1297 O O . GLU A 1 163 ? -0.801 5.297 -11.148 1 89.44 163 GLU A O 1
ATOM 1302 N N . ASP A 1 164 ? -1.92 6.582 -9.773 1 91 164 ASP A N 1
ATOM 1303 C CA . ASP A 1 164 ? -3.211 6.199 -10.336 1 91 164 ASP A CA 1
ATOM 1304 C C . ASP A 1 164 ? -3.324 6.633 -11.789 1 91 164 ASP A C 1
ATOM 1306 O O . ASP A 1 164 ? -3.848 5.895 -12.625 1 91 164 ASP A O 1
ATOM 1310 N N . LEU A 1 165 ? -2.863 7.844 -12.055 1 90.38 165 LEU A N 1
ATOM 1311 C CA . LEU A 1 165 ? -2.898 8.367 -13.414 1 90.38 165 LEU A CA 1
ATOM 1312 C C . LEU A 1 165 ? -2.021 7.527 -14.344 1 90.38 165 LEU A C 1
ATOM 1314 O O . LEU A 1 165 ? -2.422 7.207 -15.461 1 90.38 165 LEU A O 1
ATOM 1318 N N . ARG A 1 166 ? -0.872 7.172 -13.859 1 86.06 166 ARG A N 1
ATOM 1319 C CA . ARG A 1 166 ? 0.043 6.355 -14.648 1 86.06 166 ARG A CA 1
ATOM 1320 C C . ARG A 1 166 ? -0.559 4.984 -14.938 1 86.06 166 ARG A C 1
ATOM 1322 O O . ARG A 1 166 ? -0.469 4.488 -16.062 1 86.06 166 ARG A O 1
ATOM 1329 N N . ASN A 1 167 ? -1.106 4.383 -13.922 1 83.19 167 ASN A N 1
ATOM 1330 C CA . ASN A 1 167 ? -1.735 3.074 -14.086 1 83.19 167 ASN A CA 1
ATOM 1331 C C . ASN A 1 167 ? -2.904 3.137 -15.062 1 83.19 167 ASN A C 1
ATOM 1333 O O . ASN A 1 167 ? -3.115 2.207 -15.844 1 83.19 167 ASN A O 1
ATOM 1337 N N . ALA A 1 168 ? -3.678 4.172 -14.961 1 83.62 168 ALA A N 1
ATOM 1338 C CA . ALA A 1 168 ? -4.816 4.355 -15.859 1 83.62 168 ALA A CA 1
ATOM 1339 C C . ALA A 1 168 ? -4.352 4.512 -17.312 1 83.62 168 ALA A C 1
ATOM 1341 O O . ALA A 1 168 ? -5.004 4.02 -18.234 1 83.62 168 ALA A O 1
ATOM 1342 N N . GLU A 1 169 ? -3.26 5.223 -17.453 1 82.69 169 GLU A N 1
ATOM 1343 C CA . GLU A 1 169 ? -2.688 5.387 -18.781 1 82.69 169 GLU A CA 1
ATOM 1344 C C . GLU A 1 169 ? -2.268 4.043 -19.375 1 82.69 169 GLU A C 1
ATOM 1346 O O . GLU A 1 169 ? -2.477 3.787 -20.562 1 82.69 169 GLU A O 1
ATOM 1351 N N . ASP A 1 170 ? -1.709 3.219 -18.547 1 74.44 170 ASP A N 1
ATOM 1352 C CA . ASP A 1 170 ? -1.298 1.883 -18.969 1 74.44 170 ASP A CA 1
ATOM 1353 C C . ASP A 1 170 ? -2.494 1.066 -19.453 1 74.44 170 ASP A C 1
ATOM 1355 O O . ASP A 1 170 ? -2.352 0.205 -20.312 1 74.44 170 ASP A O 1
ATOM 1359 N N . ASP A 1 171 ? -3.682 1.389 -18.906 1 73 171 ASP A N 1
ATOM 1360 C CA . ASP A 1 171 ? -4.906 0.67 -19.25 1 73 171 ASP A CA 1
ATOM 1361 C C . ASP A 1 171 ? -5.645 1.357 -20.406 1 73 171 ASP A C 1
ATOM 1363 O O . ASP A 1 171 ? -6.742 0.94 -20.781 1 73 171 ASP A O 1
ATOM 1367 N N . GLY A 1 172 ? -5.137 2.412 -20.859 1 74.62 172 GLY A N 1
ATOM 1368 C CA . GLY A 1 172 ? -5.734 3.111 -21.984 1 74.62 172 GLY A CA 1
ATOM 1369 C C . GLY A 1 172 ? -6.844 4.059 -21.578 1 74.62 172 GLY A C 1
ATOM 1370 O O . GLY A 1 172 ? -7.672 4.445 -22.391 1 74.62 172 GLY A O 1
ATOM 1371 N N . LYS A 1 173 ? -6.863 4.422 -20.344 1 77.5 173 LYS A N 1
ATOM 1372 C CA . LYS A 1 173 ? -7.906 5.328 -19.891 1 77.5 173 LYS A CA 1
ATOM 1373 C C . LYS A 1 173 ? -7.461 6.781 -20 1 77.5 173 LYS A C 1
ATOM 1375 O O . LYS A 1 173 ? -6.266 7.078 -19.953 1 77.5 173 LYS A O 1
ATOM 1380 N N . ARG A 1 174 ? -8.492 7.609 -20.125 1 80.81 174 ARG A N 1
ATOM 1381 C CA . ARG A 1 174 ? -8.219 9.039 -20.234 1 80.81 174 ARG A CA 1
ATOM 1382 C C . ARG A 1 174 ? -7.898 9.648 -18.875 1 80.81 174 ARG A C 1
ATOM 1384 O O . ARG A 1 174 ? -8.586 9.367 -17.891 1 80.81 174 ARG A O 1
ATOM 1391 N N . GLU A 1 175 ? -6.934 10.555 -18.828 1 81.94 175 GLU A N 1
ATOM 1392 C CA . GLU A 1 175 ? -6.438 11.18 -17.594 1 81.94 175 GLU A CA 1
ATOM 1393 C C . GLU A 1 175 ? -7.52 12.016 -16.922 1 81.94 175 GLU A C 1
ATOM 1395 O O . GLU A 1 175 ? -7.621 12.031 -15.695 1 81.94 175 GLU A O 1
ATOM 1400 N N . GLU A 1 176 ? -8.367 12.625 -17.703 1 86.56 176 GLU A N 1
ATOM 1401 C CA . GLU A 1 176 ? -9.344 13.602 -17.203 1 86.56 176 GLU A CA 1
ATOM 1402 C C . GLU A 1 176 ? -10.438 12.914 -16.391 1 86.56 176 GLU A C 1
ATOM 1404 O O . GLU A 1 176 ? -11.078 13.547 -15.547 1 86.56 176 GLU A O 1
ATOM 1409 N N . GLU A 1 177 ? -10.555 11.633 -16.625 1 89.12 177 GLU A N 1
ATOM 1410 C CA . GLU A 1 177 ? -11.656 10.93 -15.977 1 89.12 177 GLU A CA 1
ATOM 1411 C C . GLU A 1 177 ? -11.188 10.188 -14.727 1 89.12 177 GLU A C 1
ATOM 1413 O O . GLU A 1 177 ? -12.008 9.773 -13.906 1 89.12 177 GLU A O 1
ATOM 1418 N N . VAL A 1 178 ? -9.938 10.141 -14.539 1 89.75 178 VAL A N 1
ATOM 1419 C CA . VAL A 1 178 ? -9.383 9.266 -13.5 1 89.75 178 VAL A CA 1
ATOM 1420 C C . VAL A 1 178 ? -9.602 9.906 -12.133 1 89.75 178 VAL A C 1
ATOM 1422 O O . VAL A 1 178 ? -10.164 9.273 -11.227 1 89.75 178 VAL A O 1
ATOM 1425 N N . ILE A 1 179 ? -9.281 11.164 -12 1 91.88 179 ILE A N 1
ATOM 1426 C CA . ILE A 1 179 ? -9.312 11.82 -10.695 1 91.88 179 ILE A CA 1
ATOM 1427 C C . ILE A 1 179 ? -10.766 11.984 -10.242 1 91.88 179 ILE A C 1
ATOM 1429 O O . ILE A 1 179 ? -11.102 11.656 -9.102 1 91.88 179 ILE A O 1
ATOM 1433 N N . PRO A 1 180 ? -11.672 12.422 -11.117 1 92.38 180 PRO A N 1
ATOM 1434 C CA . PRO A 1 180 ? -13.07 12.516 -10.711 1 92.38 180 PRO A CA 1
ATOM 1435 C C . PRO A 1 180 ? -13.664 11.164 -10.32 1 92.38 180 PRO A C 1
ATOM 1437 O O . PRO A 1 180 ? -14.461 11.086 -9.383 1 92.38 180 PRO A O 1
ATOM 1440 N N . ALA A 1 181 ? -13.25 10.164 -10.992 1 90.69 181 ALA A N 1
ATOM 1441 C CA . ALA A 1 181 ? -13.75 8.82 -10.68 1 90.69 181 ALA A CA 1
ATOM 1442 C C . ALA A 1 181 ? -13.266 8.375 -9.305 1 90.69 181 ALA A C 1
ATOM 1444 O O . ALA A 1 181 ? -14.023 7.766 -8.539 1 90.69 181 ALA A O 1
ATOM 1445 N N . ILE A 1 182 ? -12.047 8.633 -9.062 1 92.19 182 ILE A N 1
ATOM 1446 C CA . ILE A 1 182 ? -11.484 8.297 -7.758 1 92.19 182 ILE A CA 1
ATOM 1447 C C . ILE A 1 182 ? -12.227 9.055 -6.66 1 92.19 182 ILE A C 1
ATOM 1449 O O . ILE A 1 182 ? -12.594 8.477 -5.637 1 92.19 182 ILE A O 1
ATOM 1453 N N . ARG A 1 183 ? -12.461 10.359 -6.875 1 93.75 183 ARG A N 1
ATOM 1454 C CA . ARG A 1 183 ? -13.156 11.195 -5.902 1 93.75 183 ARG A CA 1
ATOM 1455 C C . ARG A 1 183 ? -14.562 10.664 -5.633 1 93.75 183 ARG A C 1
ATOM 1457 O O . ARG A 1 183 ? -14.992 10.594 -4.48 1 93.75 183 ARG A O 1
ATOM 1464 N N . GLU A 1 184 ? -15.195 10.297 -6.656 1 92.56 184 GLU A N 1
ATOM 1465 C CA . GLU A 1 184 ? -16.562 9.781 -6.523 1 92.56 184 GLU A CA 1
ATOM 1466 C C . GLU A 1 184 ? -16.578 8.477 -5.723 1 92.56 184 GLU A C 1
ATOM 1468 O O . GLU A 1 184 ? -17.422 8.297 -4.848 1 92.56 184 GLU A O 1
ATOM 1473 N N . GLN A 1 185 ? -15.68 7.664 -6.02 1 89.44 185 GLN A N 1
ATOM 1474 C CA . GLN A 1 185 ? -15.609 6.379 -5.34 1 89.44 185 GLN A CA 1
ATOM 1475 C C . GLN A 1 185 ? -15.328 6.559 -3.848 1 89.44 185 GLN A C 1
ATOM 1477 O O . GLN A 1 185 ? -15.969 5.914 -3.012 1 89.44 185 GLN A O 1
ATOM 1482 N N . ILE A 1 186 ? -14.438 7.398 -3.535 1 92.5 186 ILE A N 1
ATOM 1483 C CA . ILE A 1 186 ? -14.047 7.613 -2.145 1 92.5 186 ILE A CA 1
ATOM 1484 C C . ILE A 1 186 ? -15.18 8.297 -1.39 1 92.5 186 ILE A C 1
ATOM 1486 O O . ILE A 1 186 ? -15.484 7.941 -0.249 1 92.5 186 ILE A O 1
ATOM 1490 N N . THR A 1 187 ? -15.812 9.266 -2.053 1 92.69 187 THR A N 1
ATOM 1491 C CA . THR A 1 187 ? -16.922 9.992 -1.428 1 92.69 187 THR A CA 1
ATOM 1492 C C . THR A 1 187 ? -18.078 9.047 -1.132 1 92.69 187 THR A C 1
ATOM 1494 O O . THR A 1 187 ? -18.703 9.141 -0.074 1 92.69 187 THR A O 1
ATOM 1497 N N . GLU A 1 188 ? -18.281 8.195 -2.055 1 90.56 188 GLU A N 1
ATOM 1498 C CA . GLU A 1 188 ? -19.344 7.211 -1.846 1 90.56 188 GLU A CA 1
ATOM 1499 C C . GLU A 1 188 ? -19.016 6.297 -0.667 1 90.56 188 GLU A C 1
ATOM 1501 O O . GLU A 1 188 ? -19.891 5.996 0.149 1 90.56 188 GLU A O 1
ATOM 1506 N N . GLN A 1 189 ? -17.844 5.898 -0.604 1 90 189 GLN A N 1
ATOM 1507 C CA . GLN A 1 189 ? -17.422 5.031 0.488 1 90 189 GLN A CA 1
ATOM 1508 C C . GLN A 1 189 ? -17.531 5.742 1.833 1 90 189 GLN A C 1
ATOM 1510 O O . GLN A 1 189 ? -17.969 5.145 2.82 1 90 189 GLN A O 1
ATOM 1515 N N . ILE A 1 190 ? -17.172 6.949 1.872 1 92.88 190 ILE A N 1
ATOM 1516 C CA . ILE A 1 190 ? -17.188 7.738 3.098 1 92.88 190 ILE A CA 1
ATOM 1517 C C . ILE A 1 190 ? -18.641 7.965 3.537 1 92.88 190 ILE A C 1
ATOM 1519 O O . ILE A 1 190 ? -18.953 7.844 4.723 1 92.88 190 ILE A O 1
ATOM 1523 N N . SER A 1 191 ? -19.484 8.219 2.564 1 92.69 191 SER A N 1
ATOM 1524 C CA . SER A 1 191 ? -20.891 8.531 2.865 1 92.69 191 SER A CA 1
ATOM 1525 C C . SER A 1 191 ? -21.625 7.312 3.42 1 92.69 191 SER A C 1
ATOM 1527 O O . SER A 1 191 ? -22.641 7.453 4.086 1 92.69 191 SER A O 1
ATOM 1529 N N . ARG A 1 192 ? -21.047 6.184 3.279 1 90.88 192 ARG A N 1
ATOM 1530 C CA . ARG A 1 192 ? -21.734 4.949 3.666 1 90.88 192 ARG A CA 1
ATOM 1531 C C . ARG A 1 192 ? -21.281 4.492 5.051 1 90.88 192 ARG A C 1
ATOM 1533 O O . ARG A 1 192 ? -21.828 3.535 5.602 1 90.88 192 ARG A O 1
ATOM 1540 N N . ASP A 1 193 ? -20.328 5.188 5.59 1 93.56 193 ASP A N 1
ATOM 1541 C CA . ASP A 1 193 ? -19.781 4.75 6.871 1 93.56 193 ASP A CA 1
ATOM 1542 C C . ASP A 1 193 ? -19.844 5.871 7.906 1 93.56 193 ASP A C 1
ATOM 1544 O O . ASP A 1 193 ? -19.297 6.957 7.684 1 93.56 193 ASP A O 1
ATOM 1548 N N . LYS A 1 194 ? -20.391 5.605 9.047 1 93.56 194 LYS A N 1
ATOM 1549 C CA . LYS A 1 194 ? -20.656 6.605 10.078 1 93.56 194 LYS A CA 1
ATOM 1550 C C . LYS A 1 194 ? -19.344 7.152 10.656 1 93.56 194 LYS A C 1
ATOM 1552 O O . LYS A 1 194 ? -19.297 8.305 11.102 1 93.56 194 LYS A O 1
ATOM 1557 N N . HIS A 1 195 ? -18.359 6.363 10.703 1 95.06 195 HIS A N 1
ATOM 1558 C CA . HIS A 1 195 ? -17.094 6.82 11.258 1 95.06 195 HIS A CA 1
ATOM 1559 C C . HIS A 1 195 ? -16.312 7.652 10.242 1 95.06 195 HIS A C 1
ATOM 1561 O O . HIS A 1 195 ? -15.742 8.68 10.586 1 95.06 195 HIS A O 1
ATOM 1567 N N . LEU A 1 196 ? -16.359 7.188 9.031 1 94.56 196 LEU A N 1
ATOM 1568 C CA . LEU A 1 196 ? -15.648 7.895 7.973 1 94.56 196 LEU A CA 1
ATOM 1569 C C . LEU A 1 196 ? -16.25 9.281 7.738 1 94.56 196 LEU A C 1
ATOM 1571 O O . LEU A 1 196 ? -15.539 10.219 7.379 1 94.56 196 LEU A O 1
ATOM 1575 N N . MET A 1 197 ? -17.438 9.398 7.988 1 93.62 197 MET A N 1
ATOM 1576 C CA . MET A 1 197 ? -18.172 10.648 7.754 1 93.62 197 MET A CA 1
ATOM 1577 C C . MET A 1 197 ? -17.703 11.734 8.719 1 93.62 197 MET A C 1
ATOM 1579 O O . MET A 1 197 ? -17.984 12.914 8.508 1 93.62 197 MET A O 1
ATOM 1583 N N . ASN A 1 198 ? -17.047 11.312 9.734 1 91.94 198 ASN A N 1
ATOM 1584 C CA . ASN A 1 198 ? -16.562 12.281 10.719 1 91.94 198 ASN A CA 1
ATOM 1585 C C . ASN A 1 198 ? -15.352 13.047 10.203 1 91.94 198 ASN A C 1
ATOM 1587 O O . ASN A 1 198 ? -14.898 13.992 10.844 1 91.94 198 ASN A O 1
ATOM 1591 N N . SER A 1 199 ? -14.875 12.664 9.078 1 94.69 199 SER A N 1
ATOM 1592 C CA . SER A 1 199 ? -13.734 13.383 8.516 1 94.69 199 SER A CA 1
ATOM 1593 C C . SER A 1 199 ? -14.102 14.82 8.172 1 94.69 199 SER A C 1
ATOM 1595 O O . SER A 1 199 ? -15.141 15.078 7.555 1 94.69 199 SER A O 1
ATOM 1597 N N . ASP A 1 200 ? -13.141 15.773 8.562 1 92.81 200 ASP A N 1
ATOM 1598 C CA . ASP A 1 200 ? -13.383 17.188 8.273 1 92.81 200 ASP A CA 1
ATOM 1599 C C . ASP A 1 200 ? -13.375 17.438 6.77 1 92.81 200 ASP A C 1
ATOM 1601 O O . ASP A 1 200 ? -14.086 18.328 6.285 1 92.81 200 ASP A O 1
ATOM 1605 N N . ALA A 1 201 ? -12.539 16.75 6.094 1 93.56 201 ALA A N 1
ATOM 1606 C CA . ALA A 1 201 ? -12.344 16.938 4.66 1 93.56 201 ALA A CA 1
ATOM 1607 C C . ALA A 1 201 ? -11.625 15.734 4.051 1 93.56 201 ALA A C 1
ATOM 1609 O O . ALA A 1 201 ? -11.094 14.891 4.773 1 93.56 201 ALA A O 1
ATOM 1610 N N . ILE A 1 202 ? -11.758 15.695 2.758 1 95.88 202 ILE A N 1
ATOM 1611 C CA . ILE A 1 202 ? -11 14.727 1.985 1 95.88 202 ILE A CA 1
ATOM 1612 C C . ILE A 1 202 ? -10.203 15.438 0.893 1 95.88 202 ILE A C 1
ATOM 1614 O O . ILE A 1 202 ? -10.75 16.281 0.173 1 95.88 202 ILE A O 1
ATOM 1618 N N . PHE A 1 203 ? -8.906 15.117 0.821 1 96.5 203 PHE A N 1
ATOM 1619 C CA . PHE A 1 203 ? -8.047 15.75 -0.178 1 96.5 203 PHE A CA 1
ATOM 1620 C C . PHE A 1 203 ? -7.359 14.695 -1.039 1 96.5 203 PHE A C 1
ATOM 1622 O O . PHE A 1 203 ? -6.836 13.711 -0.52 1 96.5 203 PHE A O 1
ATOM 1629 N N . LEU A 1 204 ? -7.488 14.844 -2.322 1 96.94 204 LEU A N 1
ATOM 1630 C CA . LEU A 1 204 ? -6.695 14.055 -3.258 1 96.94 204 LEU A CA 1
ATOM 1631 C C . LEU A 1 204 ? -5.441 14.812 -3.68 1 96.94 204 LEU A C 1
ATOM 1633 O O . LEU A 1 204 ? -5.527 15.93 -4.199 1 96.94 204 LEU A O 1
ATOM 1637 N N . ILE A 1 205 ? -4.227 14.141 -3.441 1 96.69 205 ILE A N 1
ATOM 1638 C CA . ILE A 1 205 ? -3.021 14.906 -3.75 1 96.69 205 ILE A CA 1
ATOM 1639 C C . ILE A 1 205 ? -1.964 13.977 -4.344 1 96.69 205 ILE A C 1
ATOM 1641 O O . ILE A 1 205 ? -2.129 12.75 -4.34 1 96.69 205 ILE A O 1
ATOM 1645 N N . SER A 1 206 ? -1.015 14.523 -4.926 1 95.5 206 SER A N 1
ATOM 1646 C CA . SER A 1 206 ? 0.277 13.922 -5.234 1 95.5 206 SER A CA 1
ATOM 1647 C C . SER A 1 206 ? 1.427 14.789 -4.738 1 95.5 206 SER A C 1
ATOM 1649 O O . SER A 1 206 ? 1.533 15.961 -5.109 1 95.5 206 SER A O 1
ATOM 1651 N N . SER A 1 207 ? 2.264 14.195 -3.9 1 90.38 207 SER A N 1
ATOM 1652 C CA . SER A 1 207 ? 3.398 14.953 -3.387 1 90.38 207 SER A CA 1
ATOM 1653 C C . SER A 1 207 ? 4.461 15.156 -4.461 1 90.38 207 SER A C 1
ATOM 1655 O O . SER A 1 207 ? 5.242 16.109 -4.402 1 90.38 207 SER A O 1
ATOM 1657 N N . LYS A 1 208 ? 4.461 14.344 -5.477 1 87.25 208 LYS A N 1
ATOM 1658 C CA . LYS A 1 208 ? 5.438 14.453 -6.555 1 87.25 208 LYS A CA 1
ATOM 1659 C C . LYS A 1 208 ? 4.969 15.445 -7.621 1 87.25 208 LYS A C 1
ATOM 1661 O O . LYS A 1 208 ? 5.789 16.078 -8.281 1 87.25 208 LYS A O 1
ATOM 1666 N N . ARG A 1 209 ? 3.713 15.578 -7.777 1 89.94 209 ARG A N 1
ATOM 1667 C CA . ARG A 1 209 ? 3.086 16.484 -8.727 1 89.94 209 ARG A CA 1
ATOM 1668 C C . ARG A 1 209 ? 2.07 17.391 -8.031 1 89.94 209 ARG A C 1
ATOM 1670 O O . ARG A 1 209 ? 0.875 17.094 -8.008 1 89.94 209 ARG A O 1
ATOM 1677 N N . LYS A 1 210 ? 2.504 18.562 -7.68 1 89.31 210 LYS A N 1
ATOM 1678 C CA . LYS A 1 210 ? 1.667 19.469 -6.895 1 89.31 210 LYS A CA 1
ATOM 1679 C C . LYS A 1 210 ? 0.547 20.062 -7.75 1 89.31 210 LYS A C 1
ATOM 1681 O O . LYS A 1 210 ? -0.404 20.641 -7.219 1 89.31 210 LYS A O 1
ATOM 1686 N N . ASP A 1 211 ? 0.718 19.875 -9.031 1 88.25 211 ASP A N 1
ATOM 1687 C CA . ASP A 1 211 ? -0.282 20.406 -9.945 1 88.25 211 ASP A CA 1
ATOM 1688 C C . ASP A 1 211 ? -1.532 19.531 -9.977 1 88.25 211 ASP A C 1
ATOM 1690 O O . ASP A 1 211 ? -2.584 19.953 -10.461 1 88.25 211 ASP A O 1
ATOM 1694 N N . LEU A 1 212 ? -1.434 18.406 -9.344 1 90.75 212 LEU A N 1
ATOM 1695 C CA . LEU A 1 212 ? -2.543 17.453 -9.375 1 90.75 212 LEU A CA 1
ATOM 1696 C C . LEU A 1 212 ? -3.367 17.547 -8.094 1 90.75 212 LEU A C 1
ATOM 1698 O O . LEU A 1 212 ? -2.812 17.688 -7.008 1 90.75 212 LEU A O 1
ATOM 1702 N N . GLY A 1 213 ? -4.676 17.594 -8.25 1 92.12 213 GLY A N 1
ATOM 1703 C CA . GLY A 1 213 ? -5.574 17.375 -7.129 1 92.12 213 GLY A CA 1
ATOM 1704 C C . GLY A 1 213 ? -5.812 18.609 -6.293 1 92.12 213 GLY A C 1
ATOM 1705 O O . GLY A 1 213 ? -6.062 19.688 -6.832 1 92.12 213 GLY A O 1
ATOM 1706 N N . ASP A 1 214 ? -5.777 18.422 -4.938 1 93.75 214 ASP A N 1
ATOM 1707 C CA . ASP A 1 214 ? -6.348 19.406 -4.023 1 93.75 214 ASP A CA 1
ATOM 1708 C C . ASP A 1 214 ? -5.258 20.062 -3.182 1 93.75 214 ASP A C 1
ATOM 1710 O O . ASP A 1 214 ? -5.492 20.438 -2.031 1 93.75 214 ASP A O 1
ATOM 1714 N N . TRP A 1 215 ? -4.109 20.266 -3.674 1 91.69 215 TRP A N 1
ATOM 1715 C CA . TRP A 1 215 ? -3.006 20.828 -2.904 1 91.69 215 TRP A CA 1
ATOM 1716 C C . TRP A 1 215 ? -3.357 22.219 -2.393 1 91.69 215 TRP A C 1
ATOM 1718 O O . TRP A 1 215 ? -3.188 22.516 -1.208 1 91.69 215 TRP A O 1
ATOM 1728 N N . PRO A 1 216 ? -3.895 23.094 -3.217 1 87.56 216 PRO A N 1
ATOM 1729 C CA . PRO A 1 216 ? -4.242 24.422 -2.711 1 87.56 216 PRO A CA 1
ATOM 1730 C C . PRO A 1 216 ? -5.281 24.375 -1.594 1 87.56 216 PRO A C 1
ATOM 1732 O O . PRO A 1 216 ? -5.16 25.109 -0.602 1 87.56 216 PRO A O 1
ATOM 1735 N N . GLN A 1 217 ? -6.246 23.516 -1.737 1 89.44 217 GLN A N 1
ATOM 1736 C CA . GLN A 1 217 ? -7.285 23.375 -0.725 1 89.44 217 GLN A CA 1
ATOM 1737 C C . GLN A 1 217 ? -6.719 22.812 0.573 1 89.44 217 GLN A C 1
ATOM 1739 O O . GLN A 1 217 ? -7.133 23.203 1.664 1 89.44 217 GLN A O 1
ATOM 1744 N N . LEU A 1 218 ? -5.828 21.906 0.427 1 92.81 218 LEU A N 1
ATOM 1745 C CA . LEU A 1 218 ? -5.195 21.312 1.6 1 92.81 218 LEU A CA 1
ATOM 1746 C C . LEU A 1 218 ? -4.387 22.344 2.367 1 92.81 218 LEU A C 1
ATOM 1748 O O . LEU A 1 218 ? -4.422 22.391 3.6 1 92.81 218 LEU A O 1
ATOM 1752 N N . LEU A 1 219 ? -3.688 23.188 1.672 1 88.31 219 LEU A N 1
ATOM 1753 C CA . LEU A 1 219 ? -2.91 24.25 2.297 1 88.31 219 LEU A CA 1
ATOM 1754 C C . LEU A 1 219 ? -3.818 25.203 3.061 1 88.31 219 LEU A C 1
ATOM 1756 O O . LEU A 1 219 ? -3.506 25.594 4.188 1 88.31 219 LEU A O 1
ATOM 1760 N N . CYS A 1 220 ? -4.875 25.484 2.459 1 83.69 220 CYS A N 1
ATOM 1761 C CA . CYS A 1 220 ? -5.852 26.344 3.104 1 83.69 220 CYS A CA 1
ATOM 1762 C C . CYS A 1 220 ? -6.414 25.703 4.363 1 83.69 220 CYS A C 1
ATOM 1764 O O . CYS A 1 220 ? -6.621 26.375 5.375 1 83.69 220 CYS A O 1
ATOM 1766 N N . HIS A 1 221 ? -6.629 24.422 4.227 1 88.75 221 HIS A N 1
ATOM 1767 C CA . HIS A 1 221 ? -7.164 23.688 5.367 1 88.75 221 HIS A CA 1
ATOM 1768 C C . HIS A 1 221 ? -6.203 23.734 6.551 1 88.75 221 HIS A C 1
ATOM 1770 O O . HIS A 1 221 ? -6.621 23.938 7.691 1 88.75 221 HIS A O 1
ATOM 1776 N N . VAL A 1 222 ? -4.945 23.547 6.344 1 89.38 222 VAL A N 1
ATOM 1777 C CA . VAL A 1 222 ? -3.93 23.594 7.391 1 89.38 222 VAL A CA 1
ATOM 1778 C C . VAL A 1 222 ? -3.922 24.984 8.039 1 89.38 222 VAL A C 1
ATOM 1780 O O . VAL A 1 222 ? -3.895 25.094 9.266 1 89.38 222 VAL A O 1
ATOM 1783 N N . GLU A 1 223 ? -3.988 25.938 7.25 1 80.88 223 GLU A N 1
ATOM 1784 C CA . GLU A 1 223 ? -3.984 27.297 7.746 1 80.88 223 GLU A CA 1
ATOM 1785 C C . GLU A 1 223 ? -5.215 27.578 8.602 1 80.88 223 GLU A C 1
ATOM 1787 O O . GLU A 1 223 ? -5.121 28.25 9.633 1 80.88 223 GLU A O 1
ATOM 1792 N N . ASN A 1 224 ? -6.254 27.047 8.172 1 81.31 224 ASN A N 1
ATOM 1793 C CA . ASN A 1 224 ? -7.516 27.281 8.867 1 81.31 224 ASN A CA 1
ATOM 1794 C C . ASN A 1 224 ? -7.566 26.547 10.203 1 81.31 224 ASN A C 1
ATOM 1796 O O . ASN A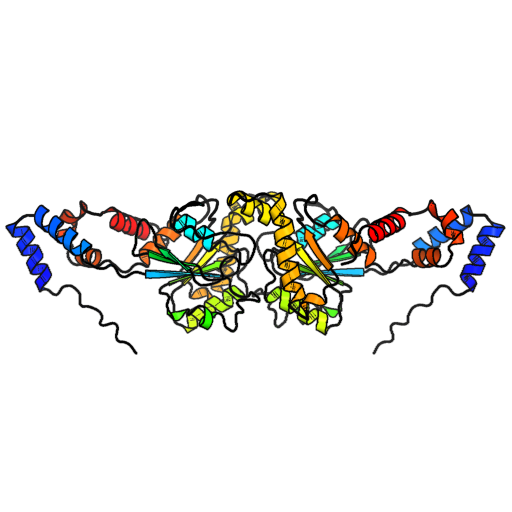 1 224 ? -8.359 26.906 11.078 1 81.31 224 ASN A O 1
ATOM 1800 N N . CYS A 1 225 ? -6.781 25.531 10.328 1 84.56 225 CYS A N 1
ATOM 1801 C CA . CYS A 1 225 ? -6.734 24.781 11.57 1 84.56 225 CYS A CA 1
ATOM 1802 C C . CYS A 1 225 ? -5.938 25.531 12.633 1 84.56 225 CYS A C 1
ATOM 1804 O O . CYS A 1 225 ? -6.016 25.203 13.82 1 84.56 225 CYS A O 1
ATOM 1806 N N . LEU A 1 226 ? -5.246 26.531 12.258 1 81.5 226 LEU A N 1
ATOM 1807 C CA . LEU A 1 226 ? -4.461 27.312 13.203 1 81.5 226 LEU A CA 1
ATOM 1808 C C . LEU A 1 226 ? -5.344 28.297 13.953 1 81.5 226 LEU A C 1
ATOM 1810 O O . LEU A 1 226 ? -6.184 28.969 13.352 1 81.5 226 LEU A O 1
ATOM 1814 N N . PRO A 1 227 ? -5.246 28.203 15.281 1 77.38 227 PRO A N 1
ATOM 1815 C CA . PRO A 1 227 ? -5.977 29.234 16.016 1 77.38 227 PRO A CA 1
ATOM 1816 C C . PRO A 1 227 ? -5.562 30.641 15.625 1 77.38 227 PRO A C 1
ATOM 1818 O O . PRO A 1 227 ? -4.434 30.859 15.172 1 77.38 227 PRO A O 1
ATOM 1821 N N . PRO A 1 228 ? -6.602 31.391 15.633 1 69 228 PRO A N 1
ATOM 1822 C CA . PRO A 1 228 ? -6.234 32.781 15.336 1 69 228 PRO A CA 1
ATOM 1823 C C . PRO A 1 228 ? -5.16 33.312 16.281 1 69 228 PRO A C 1
ATOM 1825 O O . PRO A 1 228 ? -5.137 32.969 17.469 1 69 228 PRO A O 1
ATOM 1828 N N . THR A 1 229 ? -4.309 33.906 15.57 1 63.81 229 THR A N 1
ATOM 1829 C CA . THR A 1 229 ? -3.307 34.562 16.406 1 63.81 229 THR A CA 1
ATOM 1830 C C . THR A 1 229 ? -3.943 35.625 17.25 1 63.81 229 THR A C 1
ATOM 1832 O O . THR A 1 229 ? -5.078 36.062 17 1 63.81 229 THR A O 1
ATOM 1835 N N . LYS A 1 230 ? -3.275 35.719 18.281 1 57.34 230 LYS A N 1
ATOM 1836 C CA . LYS A 1 230 ? -3.746 36.844 19.094 1 57.34 230 LYS A CA 1
ATOM 1837 C C . LYS A 1 230 ? -3.924 38.094 18.25 1 57.34 230 LYS A C 1
ATOM 1839 O O . LYS A 1 230 ? -4.871 38.875 18.453 1 57.34 230 LYS A O 1
ATOM 1844 N N . PHE A 1 231 ? -3.047 38.188 17.297 1 56.94 231 PHE A N 1
ATOM 1845 C CA . PHE A 1 231 ? -3.143 39.344 16.406 1 56.94 231 PHE A CA 1
ATOM 1846 C C . PHE A 1 231 ? -4.426 39.281 15.586 1 56.94 231 PHE A C 1
ATOM 1848 O O . PHE A 1 231 ? -5.148 40.281 15.492 1 56.94 231 PHE A O 1
ATOM 1855 N N . GLU A 1 232 ? -4.551 38.219 15.031 1 61.75 232 GLU A N 1
ATOM 1856 C CA . GLU A 1 232 ? -5.754 38.062 14.219 1 61.75 232 GLU A CA 1
ATOM 1857 C C . GLU A 1 232 ? -7.012 38.281 15.055 1 61.75 232 GLU A C 1
ATOM 1859 O O . GLU A 1 232 ? -7.969 38.906 14.586 1 61.75 232 GLU A O 1
ATOM 1864 N N . SER A 1 233 ? -6.902 37.812 16.172 1 58.59 233 SER A N 1
ATOM 1865 C CA . SER A 1 233 ? -8.047 37.969 17.047 1 58.59 233 SER A CA 1
ATOM 1866 C C . SER A 1 233 ? -8.297 39.438 17.359 1 58.59 233 SER A C 1
ATOM 1868 O O . SER A 1 233 ? -9.445 39.875 17.453 1 58.59 233 SER A O 1
ATOM 1870 N N . LEU A 1 234 ? -7.246 40.125 17.484 1 55.53 234 LEU A N 1
ATOM 1871 C CA . LEU A 1 234 ? -7.34 41.531 17.734 1 55.53 234 LEU A CA 1
ATOM 1872 C C . LEU A 1 234 ? -7.926 42.281 16.531 1 55.53 234 LEU A C 1
ATOM 1874 O O . LEU A 1 234 ? -8.812 43.125 16.688 1 55.53 234 LEU A O 1
ATOM 1878 N N . ILE A 1 235 ? -7.426 41.906 15.336 1 58.31 235 ILE A N 1
ATOM 1879 C CA . ILE A 1 235 ? -7.863 42.562 14.117 1 58.31 235 ILE A CA 1
ATOM 1880 C C . ILE A 1 235 ? -9.344 42.281 13.875 1 58.31 235 ILE A C 1
ATOM 1882 O O . ILE A 1 235 ? -10.086 43.188 13.445 1 58.31 235 ILE A O 1
ATOM 1886 N N . TYR A 1 236 ? -9.633 41.062 14.211 1 57.16 236 TYR A N 1
ATOM 1887 C CA . TYR A 1 236 ? -11.023 40.719 13.969 1 57.16 236 TYR A CA 1
ATOM 1888 C C . TYR A 1 236 ? -11.953 41.406 14.961 1 57.16 236 TYR A C 1
ATOM 1890 O O . TYR A 1 236 ? -13.125 41.656 14.664 1 57.16 236 TYR A O 1
ATOM 1898 N N . SER A 1 237 ? -11.398 41.688 16.047 1 52.5 237 SER A N 1
ATOM 1899 C CA . SER A 1 237 ? -12.227 42.312 17.078 1 52.5 237 SER A CA 1
ATOM 1900 C C . SER A 1 237 ? -12.32 43.844 16.875 1 52.5 237 SER A C 1
ATOM 1902 O O . SER A 1 237 ? -13.219 44.5 17.406 1 52.5 237 SER A O 1
ATOM 1904 N N . ILE A 1 238 ? -11.297 44.375 16.172 1 48.94 238 ILE A N 1
ATOM 1905 C CA . ILE A 1 238 ? -11.32 45.812 15.984 1 48.94 238 ILE A CA 1
ATOM 1906 C C . ILE A 1 238 ? -11.367 46.125 14.492 1 48.94 238 ILE A C 1
ATOM 1908 O O . ILE A 1 238 ? -10.336 46.375 13.859 1 48.94 238 ILE A O 1
ATOM 1912 N N . PRO A 1 239 ? -12.477 46.062 13.82 1 48.69 239 PRO A N 1
ATOM 1913 C CA . PRO A 1 239 ? -12.641 46.25 12.375 1 48.69 239 PRO A CA 1
ATOM 1914 C C . PRO A 1 239 ? -12.008 47.562 11.883 1 48.69 239 PRO A C 1
ATOM 1916 O O . PRO A 1 239 ? -11.523 47.625 10.75 1 48.69 239 PRO A O 1
ATOM 1919 N N . THR A 1 240 ? -12.102 48.531 12.672 1 49.62 240 THR A N 1
ATOM 1920 C CA . THR A 1 240 ? -11.609 49.844 12.258 1 49.62 240 THR A CA 1
ATOM 1921 C C . THR A 1 240 ? -10.094 49.812 12.086 1 49.62 240 THR A C 1
ATOM 1923 O O . THR A 1 240 ? -9.523 50.656 11.383 1 49.62 240 THR A O 1
ATOM 1926 N N . LEU A 1 241 ? -9.5 48.969 12.766 1 49.62 241 LEU A N 1
ATOM 1927 C CA . LEU A 1 241 ? -8.047 48.844 12.664 1 49.62 241 LEU A CA 1
ATOM 1928 C C . LEU A 1 241 ? -7.648 48.188 11.352 1 49.62 241 LEU A C 1
ATOM 1930 O O . LEU A 1 241 ? -6.523 48.375 10.883 1 49.62 241 LEU A O 1
ATOM 1934 N N . THR A 1 242 ? -8.656 47.469 10.82 1 49.28 242 THR A N 1
ATOM 1935 C CA . THR A 1 242 ? -8.383 46.688 9.625 1 49.28 242 THR A CA 1
ATOM 1936 C C . THR A 1 242 ? -7.898 47.562 8.484 1 49.28 242 THR A C 1
ATOM 1938 O O . THR A 1 242 ? -7.035 47.188 7.703 1 49.28 242 THR A O 1
ATOM 1941 N N . GLU A 1 243 ? -8.469 48.688 8.461 1 47.88 243 GLU A N 1
ATOM 1942 C CA . GLU A 1 243 ? -8.086 49.594 7.371 1 47.88 243 GLU A CA 1
ATOM 1943 C C . GLU A 1 243 ? -6.629 50.031 7.492 1 47.88 243 GLU A C 1
ATOM 1945 O O . GLU A 1 243 ? -5.949 50.219 6.484 1 47.88 243 GLU A O 1
ATOM 1950 N N . TYR A 1 244 ? -6.148 50.188 8.648 1 43.75 244 TYR A N 1
ATOM 1951 C CA . TYR A 1 244 ? -4.781 50.656 8.859 1 43.75 244 TYR A CA 1
ATOM 1952 C C . TYR A 1 244 ? -3.811 49.469 8.891 1 43.75 244 TYR A C 1
ATOM 1954 O O . TYR A 1 244 ? -2.648 49.625 8.5 1 43.75 244 TYR A O 1
ATOM 1962 N N . VAL A 1 245 ? -4.184 48.438 9.414 1 46.88 245 VAL A N 1
ATOM 1963 C CA . VAL A 1 245 ? -3.355 47.25 9.625 1 46.88 245 VAL A CA 1
ATOM 1964 C C . VAL A 1 245 ? -3.209 46.5 8.305 1 46.88 245 VAL A C 1
ATOM 1966 O O . VAL A 1 245 ? -2.477 45.5 8.234 1 46.88 245 VAL A O 1
ATOM 1969 N N . ILE A 1 246 ? -3.914 46.906 7.301 1 44.47 246 ILE A N 1
ATOM 1970 C CA . ILE A 1 246 ? -3.857 46.188 6.027 1 44.47 246 ILE A CA 1
ATOM 1971 C C . ILE A 1 246 ? -2.402 46.031 5.586 1 44.47 246 ILE A C 1
ATOM 1973 O O . ILE A 1 246 ? -2.02 45 5.031 1 44.47 246 ILE A O 1
ATOM 1977 N N . ASP A 1 247 ? -1.64 47.031 5.777 1 43.41 247 ASP A N 1
ATOM 1978 C CA . ASP A 1 247 ? -0.311 46.906 5.184 1 43.41 247 ASP A CA 1
ATOM 1979 C C . ASP A 1 247 ? 0.532 45.875 5.93 1 43.41 247 ASP A C 1
ATOM 1981 O O . ASP A 1 247 ? 1.648 45.562 5.516 1 43.41 247 ASP A O 1
ATOM 1985 N N . VAL A 1 248 ? 0.299 45.75 7.176 1 38.38 248 VAL A N 1
ATOM 1986 C CA . VAL A 1 248 ? 1.229 44.844 7.844 1 38.38 248 VAL A CA 1
ATOM 1987 C C . VAL A 1 248 ? 1.09 43.438 7.254 1 38.38 248 VAL A C 1
ATOM 1989 O O . VAL A 1 248 ? 0.208 43.188 6.43 1 38.38 248 VAL A O 1
ATOM 1992 N N . ASN A 1 249 ? 1.604 42.188 8.023 1 44.97 249 ASN A N 1
ATOM 1993 C CA . ASN A 1 249 ? 1.918 40.844 7.637 1 44.97 249 ASN A CA 1
ATOM 1994 C C . ASN A 1 249 ? 0.692 40.094 7.086 1 44.97 249 ASN A C 1
ATOM 1996 O O . ASN A 1 249 ? 0.054 39.312 7.793 1 44.97 249 ASN A O 1
ATOM 2000 N N . TYR A 1 250 ? 0 40.688 6.266 1 42.91 250 TYR A N 1
ATOM 2001 C CA . TYR A 1 250 ? -1.152 40.406 5.414 1 42.91 250 TYR A CA 1
ATOM 2002 C C . TYR A 1 250 ? -1 39.062 4.711 1 42.91 250 TYR A C 1
ATOM 2004 O O . TYR A 1 250 ? -1.981 38.5 4.23 1 42.91 250 TYR A O 1
ATOM 2012 N N . ASN A 1 251 ? 0.091 38.75 4.68 1 46.53 251 ASN A N 1
ATOM 2013 C CA . ASN A 1 251 ? 0.18 37.562 3.855 1 46.53 251 ASN A CA 1
ATOM 2014 C C . ASN A 1 251 ? -0.582 36.375 4.477 1 46.53 251 ASN A C 1
ATOM 2016 O O . ASN A 1 251 ? -1.289 35.656 3.779 1 46.53 251 ASN A O 1
ATOM 2020 N N . THR A 1 252 ? -0.471 36.344 5.738 1 48.97 252 THR A N 1
ATOM 2021 C CA . THR A 1 252 ? -1.181 35.219 6.352 1 48.97 252 THR A CA 1
ATOM 2022 C C . THR A 1 252 ? -2.688 35.469 6.332 1 48.97 252 THR A C 1
ATOM 2024 O O . THR A 1 252 ? -3.463 34.562 6.047 1 48.97 252 THR A O 1
ATOM 2027 N N . LEU A 1 253 ? -3.082 36.75 6.688 1 51.06 253 LEU A N 1
ATOM 2028 C CA . LEU A 1 253 ? -4.5 37.094 6.668 1 51.06 253 LEU A CA 1
ATOM 2029 C C . LEU A 1 253 ? -5.07 36.969 5.258 1 51.06 253 LEU A C 1
ATOM 2031 O O . LEU A 1 253 ? -6.199 36.5 5.078 1 51.06 253 LEU A O 1
ATOM 2035 N N . ARG A 1 254 ? -4.211 37.375 4.422 1 49.34 254 ARG A N 1
ATOM 2036 C CA . ARG A 1 254 ? -4.625 37.281 3.027 1 49.34 254 ARG A CA 1
ATOM 2037 C C . ARG A 1 254 ? -4.734 35.844 2.588 1 49.34 254 ARG A C 1
ATOM 2039 O O . ARG A 1 254 ? -5.668 35.469 1.871 1 49.34 254 ARG A O 1
ATOM 2046 N N . ARG A 1 255 ? -3.777 35.156 3.064 1 51 255 ARG A N 1
ATOM 2047 C CA . ARG A 1 255 ? -3.812 33.75 2.686 1 51 255 ARG A CA 1
ATOM 2048 C C . ARG A 1 255 ? -5.039 33.062 3.271 1 51 255 ARG A C 1
ATOM 2050 O O . ARG A 1 255 ? -5.715 32.312 2.58 1 51 255 ARG A O 1
ATOM 2057 N N . ARG A 1 256 ? -5.266 33.375 4.465 1 52.62 256 ARG A N 1
ATOM 2058 C CA . ARG A 1 256 ? -6.422 32.75 5.098 1 52.62 256 ARG A CA 1
ATOM 2059 C C . ARG A 1 256 ? -7.723 33.25 4.477 1 52.62 256 ARG A C 1
ATOM 2061 O O . ARG A 1 256 ? -8.672 32.469 4.301 1 52.62 256 ARG A O 1
ATOM 2068 N N . LYS A 1 257 ? -7.73 34.469 4.219 1 51.31 257 LYS A N 1
ATOM 2069 C CA . LYS A 1 257 ? -8.906 35.031 3.561 1 51.31 257 LYS A CA 1
ATOM 2070 C C . LYS A 1 257 ? -9.125 34.406 2.191 1 51.31 257 LYS A C 1
ATOM 2072 O O . LYS A 1 257 ? -10.258 34.094 1.822 1 51.31 257 LYS A O 1
ATOM 2077 N N . ASN A 1 258 ? -8.047 34.219 1.501 1 49.88 258 ASN A N 1
ATOM 2078 C CA . ASN A 1 258 ? -8.148 33.594 0.187 1 49.88 258 ASN A CA 1
ATOM 2079 C C . ASN A 1 258 ? -8.555 32.125 0.292 1 49.88 258 ASN A C 1
ATOM 2081 O O . ASN A 1 258 ? -9.312 31.641 -0.541 1 49.88 258 ASN A O 1
ATOM 2085 N N . CYS A 1 259 ? -8.055 31.531 1.297 1 53.12 259 CYS A N 1
ATOM 2086 C CA . CYS A 1 259 ? -8.422 30.141 1.505 1 53.12 259 CYS A CA 1
ATOM 2087 C C . CYS A 1 259 ? -9.891 30.016 1.894 1 53.12 259 CYS A C 1
ATOM 2089 O O . CYS A 1 259 ? -10.578 29.094 1.452 1 53.12 259 CYS A O 1
ATOM 2091 N N . ARG A 1 260 ? -10.359 30.766 2.76 1 50.25 260 ARG A N 1
ATOM 2092 C CA . ARG A 1 260 ? -11.773 30.734 3.127 1 50.25 260 ARG A CA 1
ATOM 2093 C C . ARG A 1 260 ? -12.664 30.875 1.897 1 50.25 260 ARG A C 1
ATOM 2095 O O . ARG A 1 260 ? -13.75 30.297 1.84 1 50.25 260 ARG A O 1
ATOM 2102 N N . GLN A 1 261 ? -12.18 31.562 0.973 1 47.34 261 GLN A N 1
ATOM 2103 C CA . GLN A 1 261 ? -12.977 31.75 -0.238 1 47.34 261 GLN A CA 1
ATOM 2104 C C . GLN A 1 261 ? -12.914 30.531 -1.138 1 47.34 261 GLN A C 1
ATOM 2106 O O . GLN A 1 261 ? -13.828 30.281 -1.922 1 47.34 261 GLN A O 1
ATOM 2111 N N . GLN A 1 262 ? -11.883 29.781 -1.102 1 45.47 262 GLN A N 1
ATOM 2112 C CA . GLN A 1 262 ? -11.664 28.688 -2.037 1 45.47 262 GLN A CA 1
ATOM 2113 C C . GLN A 1 262 ? -12.219 27.375 -1.48 1 45.47 262 GLN A C 1
ATOM 2115 O O . GLN A 1 262 ? -12.312 26.375 -2.201 1 45.47 262 GLN A O 1
ATOM 2120 N N . LEU A 1 263 ? -12.414 27.156 -0.246 1 41.62 263 LEU A N 1
ATOM 2121 C CA . LEU A 1 263 ? -12.867 25.844 0.214 1 41.62 263 LEU A CA 1
ATOM 2122 C C . LEU A 1 263 ? -14.305 25.578 -0.23 1 41.62 263 LEU A C 1
ATOM 2124 O O . LEU A 1 263 ? -15.203 26.375 0.057 1 41.62 263 LEU A O 1
ATOM 2128 N N . PRO A 1 264 ? -14.453 24.812 -1.189 1 36.84 264 PRO A N 1
ATOM 2129 C CA . PRO A 1 264 ? -15.836 24.438 -1.483 1 36.84 264 PRO A CA 1
ATOM 2130 C C . PRO A 1 264 ? -16.547 23.828 -0.283 1 36.84 264 PRO A C 1
ATOM 2132 O O . PRO A 1 264 ? -15.938 23.078 0.484 1 36.84 264 PRO A O 1
ATOM 2135 N N . LEU A 1 265 ? -17.469 24.578 0.35 1 31.83 265 LEU A N 1
ATOM 2136 C CA . LEU A 1 265 ? -18.422 23.953 1.272 1 31.83 265 LEU A CA 1
ATOM 2137 C C . LEU A 1 265 ? -18.844 22.562 0.771 1 31.83 265 LEU A C 1
ATOM 2139 O O . LEU A 1 265 ? -19.234 22.422 -0.388 1 31.83 265 LEU A O 1
ATOM 2143 N N . LEU A 1 266 ? -18.141 21.406 1.303 1 27.95 266 LEU A N 1
ATOM 2144 C CA . LEU A 1 266 ? -18.906 20.172 1.103 1 27.95 266 LEU A CA 1
ATOM 2145 C C . LEU A 1 266 ? -20.359 20.359 1.534 1 27.95 266 LEU A C 1
ATOM 2147 O O . LEU A 1 266 ? -20.641 21.016 2.543 1 27.95 266 LEU A O 1
ATOM 2151 N N . MET B 1 1 ? -13.922 -36.562 4.309 1 23.44 1 MET B N 1
ATOM 2152 C CA . MET B 1 1 ? -12.539 -37.031 4.359 1 23.44 1 MET B CA 1
ATOM 2153 C C . MET B 1 1 ? -12.117 -37.594 3.018 1 23.44 1 MET B C 1
ATOM 2155 O O . MET B 1 1 ? -12.219 -38.812 2.805 1 23.44 1 MET B O 1
ATOM 2159 N N . GLY B 1 2 ? -12.492 -37.031 1.887 1 26.94 2 GLY B N 1
ATOM 2160 C CA . GLY B 1 2 ? -12.641 -37.688 0.587 1 26.94 2 GLY B CA 1
ATOM 2161 C C . GLY B 1 2 ? -11.32 -38.125 -0.01 1 26.94 2 GLY B C 1
ATOM 2162 O O . GLY B 1 2 ? -10.375 -37.344 -0.107 1 26.94 2 GLY B O 1
ATOM 2163 N N . LYS B 1 3 ? -11.039 -39.406 0.17 1 32.47 3 LYS B N 1
ATOM 2164 C CA . LYS B 1 3 ? -9.867 -40.188 -0.203 1 32.47 3 LYS B CA 1
ATOM 2165 C C . LYS B 1 3 ? -9.516 -40 -1.676 1 32.47 3 LYS B C 1
ATOM 2167 O O . LYS B 1 3 ? -10.297 -40.344 -2.559 1 32.47 3 LYS B O 1
ATOM 2172 N N . ALA B 1 4 ? -8.805 -38.875 -1.946 1 34.38 4 ALA B N 1
ATOM 2173 C CA . ALA B 1 4 ? -8.195 -38.812 -3.271 1 34.38 4 ALA B CA 1
ATOM 2174 C C . ALA B 1 4 ? -7.594 -40.156 -3.658 1 34.38 4 ALA B C 1
ATOM 2176 O O . ALA B 1 4 ? -6.688 -40.656 -2.988 1 34.38 4 ALA B O 1
ATOM 2177 N N . GLU B 1 5 ? -8.336 -41.031 -4.082 1 31.59 5 GLU B N 1
ATOM 2178 C CA . GLU B 1 5 ? -7.801 -42.25 -4.648 1 31.59 5 GLU B CA 1
ATOM 2179 C C . GLU B 1 5 ? -6.559 -42 -5.488 1 31.59 5 GLU B C 1
ATOM 2181 O O . GLU B 1 5 ? -6.598 -41.188 -6.43 1 31.59 5 GLU B O 1
ATOM 2186 N N . SER B 1 6 ? -5.379 -41.906 -4.887 1 34.03 6 SER B N 1
ATOM 2187 C CA . SER B 1 6 ? -4.008 -41.875 -5.379 1 34.03 6 SER B CA 1
ATOM 2188 C C . SER B 1 6 ? -3.844 -42.719 -6.641 1 34.03 6 SER B C 1
ATOM 2190 O O . SER B 1 6 ? -3.932 -43.938 -6.586 1 34.03 6 SER B O 1
ATOM 2192 N N . LYS B 1 7 ? -4.492 -42.375 -7.668 1 37.56 7 LYS B N 1
ATOM 2193 C CA . LYS B 1 7 ? -4.449 -43.188 -8.875 1 37.56 7 LYS B CA 1
ATOM 2194 C C . LYS B 1 7 ? -3.023 -43.656 -9.18 1 37.56 7 LYS B C 1
ATOM 2196 O O . LYS B 1 7 ? -2.107 -42.812 -9.266 1 37.56 7 LYS B O 1
ATOM 2201 N N . GLU B 1 8 ? -2.633 -44.969 -8.969 1 37.44 8 GLU B N 1
ATOM 2202 C CA . GLU B 1 8 ? -1.49 -45.875 -9.031 1 37.44 8 GLU B CA 1
ATOM 2203 C C . GLU B 1 8 ? -0.667 -45.656 -10.297 1 37.44 8 GLU B C 1
ATOM 2205 O O . GLU B 1 8 ? -1.201 -45.219 -11.32 1 37.44 8 GLU B O 1
ATOM 2210 N N . LEU B 1 9 ? 0.664 -45.344 -10.203 1 41.16 9 LEU B N 1
ATOM 2211 C CA . LEU B 1 9 ? 1.755 -45.469 -11.172 1 41.16 9 LEU B CA 1
ATOM 2212 C C . LEU B 1 9 ? 1.448 -46.531 -12.227 1 41.16 9 LEU B C 1
ATOM 2214 O O . LEU B 1 9 ? 0.784 -47.5 -11.938 1 41.16 9 LEU B O 1
ATOM 2218 N N . PRO B 1 10 ? 1.486 -46.188 -13.523 1 46.31 10 PRO B N 1
ATOM 2219 C CA . PRO B 1 10 ? 1.318 -47.344 -14.414 1 46.31 10 PRO B CA 1
ATOM 2220 C C . PRO B 1 10 ? 2.012 -48.594 -13.883 1 46.31 10 PRO B C 1
ATOM 2222 O O . PRO B 1 10 ? 3.141 -48.531 -13.391 1 46.31 10 PRO B O 1
ATOM 2225 N N . LYS B 1 11 ? 1.426 -49.562 -13.461 1 49.5 11 LYS B N 1
ATOM 2226 C CA . LYS B 1 11 ? 1.786 -50.906 -13.008 1 49.5 11 LYS B CA 1
ATOM 2227 C C . LYS B 1 11 ? 2.881 -51.531 -13.883 1 49.5 11 LYS B C 1
ATOM 2229 O O . LYS B 1 11 ? 3.061 -51.125 -15.031 1 49.5 11 LYS B O 1
ATOM 2234 N N . ASP B 1 12 ? 3.869 -52.25 -13.43 1 51.09 12 ASP B N 1
ATOM 2235 C CA . ASP B 1 12 ? 4.844 -53.156 -14.039 1 51.09 12 ASP B CA 1
ATOM 2236 C C . ASP B 1 12 ? 4.402 -53.562 -15.445 1 51.09 12 ASP B C 1
ATOM 2238 O O . ASP B 1 12 ? 5.23 -53.688 -16.344 1 51.09 12 ASP B O 1
ATOM 2242 N N . ASP B 1 13 ? 3.139 -53.531 -15.664 1 54.56 13 ASP B N 1
ATOM 2243 C CA . ASP B 1 13 ? 2.594 -54.062 -16.906 1 54.56 13 ASP B CA 1
ATOM 2244 C C . ASP B 1 13 ? 2.678 -53.031 -18.031 1 54.56 13 ASP B C 1
ATOM 2246 O O . ASP B 1 13 ? 2.924 -53.406 -19.188 1 54.56 13 ASP B O 1
ATOM 2250 N N . GLU B 1 14 ? 2.596 -51.812 -17.75 1 56.12 14 GLU B N 1
ATOM 2251 C CA . GLU B 1 14 ? 2.625 -50.844 -18.828 1 56.12 14 GLU B CA 1
ATOM 2252 C C . GLU B 1 14 ? 4.043 -50.656 -19.359 1 56.12 14 GLU B C 1
ATOM 2254 O O . GLU B 1 14 ? 4.246 -50.469 -20.562 1 56.12 14 GLU B O 1
ATOM 2259 N N . TYR B 1 15 ? 4.945 -50.812 -18.453 1 56.88 15 TYR B N 1
ATOM 2260 C CA . TYR B 1 15 ? 6.348 -50.812 -18.844 1 56.88 15 TYR B CA 1
ATOM 2261 C C . TYR B 1 15 ? 6.633 -51.969 -19.812 1 56.88 15 TYR B C 1
ATOM 2263 O O . TYR B 1 15 ? 7.355 -51.812 -20.797 1 56.88 15 TYR B O 1
ATOM 2271 N N . ALA B 1 16 ? 6.078 -52.938 -19.359 1 60.22 16 ALA B N 1
ATOM 2272 C CA . ALA B 1 16 ? 6.285 -54.125 -20.188 1 60.22 16 ALA B CA 1
ATOM 2273 C C . ALA B 1 16 ? 5.715 -53.938 -21.594 1 60.22 16 ALA B C 1
ATOM 2275 O O . ALA B 1 16 ? 6.332 -54.344 -22.578 1 60.22 16 ALA B O 1
ATOM 2276 N N . GLU B 1 17 ? 4.711 -53.156 -21.625 1 62.25 17 GLU B N 1
ATOM 2277 C CA . GLU B 1 17 ? 4.082 -52.938 -22.922 1 62.25 17 GLU B CA 1
ATOM 2278 C C . GLU B 1 17 ? 4.906 -51.969 -23.781 1 62.25 17 GLU B C 1
ATOM 2280 O O . GLU B 1 17 ? 5.051 -52.188 -24.984 1 62.25 17 GLU B O 1
ATOM 2285 N N . LEU B 1 18 ? 5.5 -50.969 -23.141 1 66.81 18 LEU B N 1
ATOM 2286 C CA . LEU B 1 18 ? 6.285 -50 -23.891 1 66.81 18 LEU B CA 1
ATOM 2287 C C . LEU B 1 18 ? 7.586 -50.625 -24.391 1 66.81 18 LEU B C 1
ATOM 2289 O O . LEU B 1 18 ? 8.031 -50.312 -25.5 1 66.81 18 LEU B O 1
ATOM 2293 N N . ARG B 1 19 ? 8.102 -51.438 -23.516 1 62.19 19 ARG B N 1
ATOM 2294 C CA . ARG B 1 19 ? 9.289 -52.156 -23.938 1 62.19 19 ARG B CA 1
ATOM 2295 C C . ARG B 1 19 ? 8.977 -53.062 -25.141 1 62.19 19 ARG B C 1
ATOM 2297 O O . ARG B 1 19 ? 9.781 -53.156 -26.062 1 62.19 19 ARG B O 1
ATOM 2304 N N . VAL B 1 20 ? 7.867 -53.656 -25.094 1 66.94 20 VAL B N 1
ATOM 2305 C CA . VAL B 1 20 ? 7.457 -54.531 -26.188 1 66.94 20 VAL B CA 1
ATOM 2306 C C . VAL B 1 20 ? 7.25 -53.719 -27.453 1 66.94 20 VAL B C 1
ATOM 2308 O O . VAL B 1 20 ? 7.66 -54.125 -28.547 1 66.94 20 VAL B O 1
ATOM 2311 N N . ILE B 1 21 ? 6.738 -52.5 -27.297 1 69.31 21 ILE B N 1
ATOM 2312 C CA . ILE B 1 21 ? 6.496 -51.656 -28.453 1 69.31 21 ILE B CA 1
ATOM 2313 C C . ILE B 1 21 ? 7.828 -51.156 -29.016 1 69.31 21 ILE B C 1
ATOM 2315 O O . ILE B 1 21 ? 8.031 -51.125 -30.234 1 69.31 21 ILE B O 1
ATOM 2319 N N . ALA B 1 22 ? 8.727 -50.844 -28.094 1 66 22 ALA B N 1
ATOM 2320 C CA . ALA B 1 22 ? 10.047 -50.375 -28.5 1 66 22 ALA B CA 1
ATOM 2321 C C . ALA B 1 22 ? 10.82 -51.469 -29.234 1 66 22 ALA B C 1
ATOM 2323 O O . ALA B 1 22 ? 11.492 -51.188 -30.234 1 66 22 ALA B O 1
ATOM 2324 N N . GLU B 1 23 ? 10.664 -52.625 -28.766 1 68.56 23 GLU B N 1
ATOM 2325 C CA . GLU B 1 23 ? 11.352 -53.75 -29.359 1 68.56 23 GLU B CA 1
ATOM 2326 C C . GLU B 1 23 ? 10.711 -54.156 -30.688 1 68.56 23 GLU B C 1
ATOM 2328 O O . GLU B 1 23 ? 11.406 -54.5 -31.641 1 68.56 23 GLU B O 1
ATOM 2333 N N . LYS B 1 24 ? 9.422 -54.031 -30.719 1 71.62 24 LYS B N 1
ATOM 2334 C CA . LYS B 1 24 ? 8.719 -54.531 -31.891 1 71.62 24 LYS B CA 1
ATOM 2335 C C . LYS B 1 24 ? 8.57 -53.469 -32.969 1 71.62 24 LYS B C 1
ATOM 2337 O O . LYS B 1 24 ? 8.641 -53.75 -34.156 1 71.62 24 LYS B O 1
ATOM 2342 N N . GLN B 1 25 ? 8.32 -52.25 -32.5 1 71.38 25 GLN B N 1
ATOM 2343 C CA . GLN B 1 25 ? 7.93 -51.25 -33.5 1 71.38 25 GLN B CA 1
ATOM 2344 C C . GLN B 1 25 ? 8.938 -50.094 -33.562 1 71.38 25 GLN B C 1
ATOM 2346 O O . GLN B 1 25 ? 8.836 -49.219 -34.406 1 71.38 25 GLN B O 1
ATOM 2351 N N . GLY B 1 26 ? 9.883 -50.219 -32.688 1 63 26 GLY B N 1
ATOM 2352 C CA . GLY B 1 26 ? 10.953 -49.25 -32.719 1 63 26 GLY B CA 1
ATOM 2353 C C . GLY B 1 26 ? 10.664 -48.031 -31.844 1 63 26 GLY B C 1
ATOM 2354 O O . GLY B 1 26 ? 9.594 -47.938 -31.25 1 63 26 GLY B O 1
ATOM 2355 N N . PRO B 1 27 ? 11.641 -47.219 -31.781 1 65.62 27 PRO B N 1
ATOM 2356 C CA . PRO B 1 27 ? 11.586 -46.031 -30.906 1 65.62 27 PRO B CA 1
ATOM 2357 C C . PRO B 1 27 ? 10.531 -45.031 -31.359 1 65.62 27 PRO B C 1
ATOM 2359 O O . PRO B 1 27 ? 9.914 -44.344 -30.516 1 65.62 27 PRO B O 1
ATOM 2362 N N . SER B 1 28 ? 10.312 -44.969 -32.625 1 68.5 28 SER B N 1
ATOM 2363 C CA . SER B 1 28 ? 9.344 -44 -33.156 1 68.5 28 SER B CA 1
ATOM 2364 C C . SER B 1 28 ? 7.93 -44.344 -32.719 1 68.5 28 SER B C 1
ATOM 2366 O O . SER B 1 28 ? 7.133 -43.469 -32.406 1 68.5 28 SER B O 1
ATOM 2368 N N . ALA B 1 29 ? 7.703 -45.625 -32.594 1 68.69 29 ALA B N 1
ATOM 2369 C CA . ALA B 1 29 ? 6.379 -46.062 -32.188 1 68.69 29 ALA B CA 1
ATOM 2370 C C . ALA B 1 29 ? 6.148 -45.75 -30.703 1 68.69 29 ALA B C 1
ATOM 2372 O O . ALA B 1 29 ? 5.035 -45.406 -30.297 1 68.69 29 ALA B O 1
ATOM 2373 N N . VAL B 1 30 ? 7.156 -45.906 -29.938 1 66.5 30 VAL B N 1
ATOM 2374 C CA . VAL B 1 30 ? 7.07 -45.562 -28.516 1 66.5 30 VAL B CA 1
ATOM 2375 C C . VAL B 1 30 ? 6.754 -44.062 -28.359 1 66.5 30 VAL B C 1
ATOM 2377 O O . VAL B 1 30 ? 5.922 -43.688 -27.531 1 66.5 30 VAL B O 1
ATOM 2380 N N . SER B 1 31 ? 7.406 -43.281 -29.172 1 63.91 31 SER B N 1
ATOM 2381 C CA . SER B 1 31 ? 7.184 -41.844 -29.125 1 63.91 31 SER B CA 1
ATOM 2382 C C . SER B 1 31 ? 5.73 -41.5 -29.438 1 63.91 31 SER B C 1
ATOM 2384 O O . SER B 1 31 ? 5.137 -40.656 -28.766 1 63.91 31 SER B O 1
ATOM 2386 N N . LYS B 1 32 ? 5.25 -42.125 -30.375 1 66.56 32 LYS B N 1
ATOM 2387 C CA . LYS B 1 32 ? 3.861 -41.906 -30.75 1 66.56 32 LYS B CA 1
ATOM 2388 C C . LYS B 1 32 ? 2.908 -42.312 -29.641 1 66.56 32 LYS B C 1
ATOM 2390 O O . LYS B 1 32 ? 1.938 -41.594 -29.344 1 66.56 32 LYS B O 1
ATOM 2395 N N . TYR B 1 33 ? 3.199 -43.406 -29.078 1 63.88 33 TYR B N 1
ATOM 2396 C CA . TYR B 1 33 ? 2.377 -43.875 -27.984 1 63.88 33 TYR B CA 1
ATOM 2397 C C . TYR B 1 33 ? 2.424 -42.938 -26.797 1 63.88 33 TYR B C 1
ATOM 2399 O O . TYR B 1 33 ? 1.393 -42.625 -26.203 1 63.88 33 TYR B O 1
ATOM 2407 N N . LEU B 1 34 ? 3.549 -42.594 -26.516 1 62.66 34 LEU B N 1
ATOM 2408 C CA . LEU B 1 34 ? 3.715 -41.688 -25.391 1 62.66 34 LEU B CA 1
ATOM 2409 C C . LEU B 1 34 ? 2.986 -40.344 -25.641 1 62.66 34 LEU B C 1
ATOM 2411 O O . LEU B 1 34 ? 2.367 -39.812 -24.734 1 62.66 34 LEU B O 1
ATOM 2415 N N . GLN B 1 35 ? 3.1 -39.906 -26.797 1 62.38 35 GLN B N 1
ATOM 2416 C CA . GLN B 1 35 ? 2.402 -38.688 -27.172 1 62.38 35 GLN B CA 1
ATOM 2417 C C . GLN B 1 35 ? 0.894 -38.844 -27 1 62.38 35 GLN B C 1
ATOM 2419 O O . GLN B 1 35 ? 0.228 -37.938 -26.5 1 62.38 35 GLN B O 1
ATOM 2424 N N . GLU B 1 36 ? 0.437 -39.938 -27.438 1 61.47 36 GLU B N 1
ATOM 2425 C CA . GLU B 1 36 ? -0.991 -40.188 -27.297 1 61.47 36 GLU B CA 1
ATOM 2426 C C . GLU B 1 36 ? -1.388 -40.312 -25.828 1 61.47 36 GLU B C 1
ATOM 2428 O O . GLU B 1 36 ? -2.443 -39.812 -25.422 1 61.47 36 GLU B O 1
ATOM 2433 N N . TYR B 1 37 ? -0.557 -41.031 -25.125 1 57.09 37 TYR B N 1
ATOM 2434 C CA . TYR B 1 37 ? -0.813 -41.188 -23.703 1 57.09 37 TYR B CA 1
ATOM 2435 C C . TYR B 1 37 ? -0.856 -39.844 -23 1 57.09 37 TYR B C 1
ATOM 2437 O O . TYR B 1 37 ? -1.752 -39.594 -22.203 1 57.09 37 TYR B O 1
ATOM 2445 N N . ILE B 1 38 ? 0.12 -39.062 -23.328 1 58.56 38 ILE B N 1
ATOM 2446 C CA . ILE B 1 38 ? 0.216 -37.719 -22.75 1 58.56 38 ILE B CA 1
ATOM 2447 C C . ILE B 1 38 ? -1.035 -36.906 -23.094 1 58.56 38 ILE B C 1
ATOM 2449 O O . ILE B 1 38 ? -1.576 -36.188 -22.234 1 58.56 38 ILE B O 1
ATOM 2453 N N . SER B 1 39 ? -1.336 -37.094 -24.297 1 58.66 39 SER B N 1
ATOM 2454 C CA . SER B 1 39 ? -2.49 -36.344 -24.766 1 58.66 39 SER B CA 1
ATOM 2455 C C . SER B 1 39 ? -3.756 -36.719 -24.016 1 58.66 39 SER B C 1
ATOM 2457 O O . SER B 1 39 ? -4.668 -35.906 -23.844 1 58.66 39 SER B O 1
ATOM 2459 N N . GLN B 1 40 ? -3.77 -37.938 -23.656 1 55.34 40 GLN B N 1
ATOM 2460 C CA . GLN B 1 40 ? -4.961 -38.438 -22.984 1 55.34 40 GLN B CA 1
ATOM 2461 C C . GLN B 1 40 ? -4.926 -38.125 -21.5 1 55.34 40 GLN B C 1
ATOM 2463 O O . GLN B 1 40 ? -5.961 -38.125 -20.828 1 55.34 40 GLN B O 1
ATOM 2468 N N . CYS B 1 41 ? -3.795 -38.094 -21.047 1 51.41 41 CYS B N 1
ATOM 2469 C CA . CYS B 1 41 ? -3.695 -37.844 -19.609 1 51.41 41 CYS B CA 1
ATOM 2470 C C . CYS B 1 41 ? -4.227 -36.438 -19.281 1 51.41 41 CYS B C 1
ATOM 2472 O O . CYS B 1 41 ? -3.867 -35.469 -19.938 1 51.41 41 CYS B O 1
ATOM 2474 N N . LYS B 1 42 ? -5.375 -36.5 -18.734 1 56.12 42 LYS B N 1
ATOM 2475 C CA . LYS B 1 42 ? -5.926 -35.219 -18.234 1 56.12 42 LYS B CA 1
ATOM 2476 C C . LYS B 1 42 ? -5.043 -34.656 -17.141 1 56.12 42 LYS B C 1
ATOM 2478 O O . LYS B 1 42 ? -4.695 -35.344 -16.172 1 56.12 42 LYS B O 1
ATOM 2483 N N . ASN B 1 43 ? -4.242 -33.688 -17.609 1 61.59 43 ASN B N 1
ATOM 2484 C CA . ASN B 1 43 ? -3.355 -33.094 -16.609 1 61.59 43 ASN B CA 1
ATOM 2485 C C . ASN B 1 43 ? -4.137 -32.312 -15.57 1 61.59 43 ASN B C 1
ATOM 2487 O O . ASN B 1 43 ? -5.051 -31.547 -15.906 1 61.59 43 ASN B O 1
ATOM 2491 N N . GLU B 1 44 ? -3.965 -32.844 -14.375 1 76.88 44 GLU B N 1
ATOM 2492 C CA . GLU B 1 44 ? -4.586 -32.125 -13.25 1 76.88 44 GLU B CA 1
ATOM 2493 C C . GLU B 1 44 ? -4.195 -30.656 -13.227 1 76.88 44 GLU B C 1
ATOM 2495 O O . GLU B 1 44 ? -3.029 -30.328 -13.43 1 76.88 44 GLU B O 1
ATOM 2500 N N . LYS B 1 45 ? -5.289 -29.938 -13.242 1 87.25 45 LYS B N 1
ATOM 2501 C CA . LYS B 1 45 ? -5.062 -28.5 -13.117 1 87.25 45 LYS B CA 1
ATOM 2502 C C . LYS B 1 45 ? -4.574 -28.141 -11.719 1 87.25 45 LYS B C 1
ATOM 2504 O O . LYS B 1 45 ? -4.953 -28.797 -10.734 1 87.25 45 LYS B O 1
ATOM 2509 N N . VAL B 1 46 ? -3.646 -27.328 -11.711 1 91.94 46 VAL B N 1
ATOM 2510 C CA . VAL B 1 46 ? -3.156 -26.797 -10.438 1 91.94 46 VAL B CA 1
ATOM 2511 C C . VAL B 1 46 ? -3.66 -25.375 -10.25 1 91.94 46 VAL B C 1
ATOM 2513 O O . VAL B 1 46 ? -3.473 -24.516 -11.117 1 91.94 46 VAL B O 1
ATOM 2516 N N . ALA B 1 47 ? -4.352 -25.188 -9.125 1 96.31 47 ALA B N 1
ATOM 2517 C CA . ALA B 1 47 ? -4.926 -23.891 -8.805 1 96.31 47 ALA B CA 1
ATOM 2518 C C . ALA B 1 47 ? -3.953 -23.047 -7.98 1 96.31 47 ALA B C 1
ATOM 2520 O O . ALA B 1 47 ? -3.76 -23.297 -6.789 1 96.31 47 ALA B O 1
ATOM 2521 N N . PHE B 1 48 ? -3.367 -22.047 -8.617 1 97.62 48 PHE B N 1
ATOM 2522 C CA . PHE B 1 48 ? -2.484 -21.094 -7.945 1 97.62 48 PHE B CA 1
ATOM 2523 C C . PHE B 1 48 ? -3.258 -19.859 -7.5 1 97.62 48 PHE B C 1
ATOM 2525 O O . PHE B 1 48 ? -3.754 -19.094 -8.328 1 97.62 48 PHE B O 1
ATOM 2532 N N . ALA B 1 49 ? -3.346 -19.641 -6.207 1 98.38 49 ALA B N 1
ATOM 2533 C CA . ALA B 1 49 ? -4.039 -18.469 -5.684 1 98.38 49 ALA B CA 1
ATOM 2534 C C . ALA B 1 49 ? -3.074 -17.297 -5.512 1 98.38 49 ALA B C 1
ATOM 2536 O O . ALA B 1 49 ? -2.053 -17.406 -4.832 1 98.38 49 ALA B O 1
ATOM 2537 N N . ILE B 1 50 ? -3.373 -16.203 -6.195 1 98.06 50 ILE B N 1
ATOM 2538 C CA . ILE B 1 50 ? -2.643 -14.953 -6.012 1 98.06 50 ILE B CA 1
ATOM 2539 C C . ILE B 1 50 ? -3.381 -14.07 -5.012 1 98.06 50 ILE B C 1
ATOM 2541 O O . ILE B 1 50 ? -4.465 -13.562 -5.305 1 98.06 50 ILE B O 1
ATOM 2545 N N . THR B 1 51 ? -2.785 -13.883 -3.814 1 98 51 THR B N 1
ATOM 2546 C CA . THR B 1 51 ? -3.447 -13.156 -2.736 1 98 51 THR B CA 1
ATOM 2547 C C . THR B 1 51 ? -2.512 -12.109 -2.137 1 98 51 THR B C 1
ATOM 2549 O O . THR B 1 51 ? -1.335 -12.047 -2.494 1 98 51 THR B O 1
ATOM 2552 N N . GLY B 1 52 ? -3.033 -11.281 -1.299 1 96.62 52 GLY B N 1
ATOM 2553 C CA . GLY B 1 52 ? -2.346 -10.141 -0.725 1 96.62 52 GLY B CA 1
ATOM 2554 C C . GLY B 1 52 ? -3.199 -8.883 -0.692 1 96.62 52 GLY B C 1
ATOM 2555 O O . GLY B 1 52 ? -4.379 -8.922 -1.047 1 96.62 52 GLY B O 1
ATOM 2556 N N . ARG B 1 53 ? -2.543 -7.812 -0.304 1 94.38 53 ARG B N 1
ATOM 2557 C CA . ARG B 1 53 ? -3.268 -6.551 -0.179 1 94.38 53 ARG B CA 1
ATOM 2558 C C . ARG B 1 53 ? -3.643 -5.996 -1.549 1 94.38 53 ARG B C 1
ATOM 2560 O O . ARG B 1 53 ? -3.137 -6.461 -2.572 1 94.38 53 ARG B O 1
ATOM 2567 N N . THR B 1 54 ? -4.5 -5 -1.457 1 90.44 54 THR B N 1
ATOM 2568 C CA . THR B 1 54 ? -4.953 -4.363 -2.688 1 90.44 54 THR B CA 1
ATOM 2569 C C . THR B 1 54 ? -3.814 -3.59 -3.348 1 90.44 54 THR B C 1
ATOM 2571 O O . THR B 1 54 ? -2.951 -3.039 -2.662 1 90.44 54 THR B O 1
ATOM 2574 N N . ALA B 1 55 ? -3.781 -3.621 -4.68 1 88.69 55 ALA B N 1
ATOM 2575 C CA . ALA B 1 55 ? -2.895 -2.832 -5.527 1 88.69 55 ALA B CA 1
ATOM 2576 C C . ALA B 1 55 ? -1.438 -3.244 -5.332 1 88.69 55 ALA B C 1
ATOM 2578 O O . ALA B 1 55 ? -0.531 -2.414 -5.438 1 88.69 55 ALA B O 1
ATOM 2579 N N . THR B 1 56 ? -1.24 -4.477 -5.008 1 92.88 56 THR B N 1
ATOM 2580 C CA . THR B 1 56 ? 0.123 -4.977 -4.867 1 92.88 56 THR B CA 1
ATOM 2581 C C . THR B 1 56 ? 0.62 -5.566 -6.184 1 92.88 56 THR B C 1
ATOM 2583 O O . THR B 1 56 ? 1.749 -6.055 -6.262 1 92.88 56 THR B O 1
ATOM 2586 N N . GLY B 1 57 ? -0.233 -5.676 -7.203 1 92.19 57 GLY B N 1
ATOM 2587 C CA . GLY B 1 57 ? 0.213 -6.117 -8.516 1 92.19 57 GLY B CA 1
ATOM 2588 C C . GLY B 1 57 ? -0.226 -7.527 -8.852 1 92.19 57 GLY B C 1
ATOM 2589 O O . GLY B 1 57 ? 0.313 -8.148 -9.773 1 92.19 57 GLY B O 1
ATOM 2590 N N . LYS B 1 58 ? -1.193 -8.062 -8.164 1 95.12 58 LYS B N 1
ATOM 2591 C CA . LYS B 1 58 ? -1.675 -9.43 -8.352 1 95.12 58 LYS B CA 1
ATOM 2592 C C . LYS B 1 58 ? -2.184 -9.641 -9.773 1 95.12 58 LYS B C 1
ATOM 2594 O O . LYS B 1 58 ? -1.712 -10.539 -10.477 1 95.12 58 LYS B O 1
ATOM 2599 N N . SER B 1 59 ? -3.086 -8.82 -10.234 1 92.81 59 SER B N 1
ATOM 2600 C CA . SER B 1 59 ? -3.66 -8.961 -11.57 1 92.81 59 SER B CA 1
ATOM 2601 C C . SER B 1 59 ? -2.613 -8.711 -12.648 1 92.81 59 SER B C 1
ATOM 2603 O O . SER B 1 59 ? -2.584 -9.406 -13.664 1 92.81 59 SER B O 1
ATOM 2605 N N . THR B 1 60 ? -1.777 -7.68 -12.422 1 90.69 60 THR B N 1
ATOM 2606 C CA . THR B 1 60 ? -0.702 -7.391 -13.367 1 90.69 60 THR B CA 1
ATOM 2607 C C . THR B 1 60 ? 0.227 -8.594 -13.508 1 90.69 60 THR B C 1
ATOM 2609 O O . THR B 1 60 ? 0.675 -8.906 -14.617 1 90.69 60 THR B O 1
ATOM 2612 N N . PHE B 1 61 ? 0.507 -9.195 -12.414 1 94.31 61 PHE B N 1
ATOM 2613 C CA . PHE B 1 61 ? 1.351 -10.383 -12.398 1 94.31 61 PHE B CA 1
ATOM 2614 C C . PHE B 1 61 ? 0.739 -11.492 -13.25 1 94.31 61 PHE B C 1
ATOM 2616 O O . PHE B 1 61 ? 1.431 -12.117 -14.055 1 94.31 61 PHE B O 1
ATOM 2623 N N . ILE B 1 62 ? -0.532 -11.734 -13.039 1 95.5 62 ILE B N 1
ATOM 2624 C CA . ILE B 1 62 ? -1.232 -12.781 -13.766 1 95.5 62 ILE B CA 1
ATOM 2625 C C . ILE B 1 62 ? -1.166 -12.5 -15.266 1 95.5 62 ILE B C 1
ATOM 2627 O O . ILE B 1 62 ? -0.887 -13.398 -16.062 1 95.5 62 ILE B O 1
ATOM 2631 N N . ASN B 1 63 ? -1.339 -11.266 -15.633 1 92.31 63 ASN B N 1
ATOM 2632 C CA . ASN B 1 63 ? -1.275 -10.891 -17.047 1 92.31 63 ASN B CA 1
ATOM 2633 C C . ASN B 1 63 ? 0.113 -11.141 -17.625 1 92.31 63 ASN B C 1
ATOM 2635 O O . ASN B 1 63 ? 0.242 -11.609 -18.766 1 92.31 63 ASN B O 1
ATOM 2639 N N . LYS B 1 64 ? 1.072 -10.828 -16.844 1 91.56 64 LYS B N 1
ATOM 2640 C CA . LYS B 1 64 ? 2.445 -11.016 -17.297 1 91.56 64 LYS B CA 1
ATOM 2641 C C . LYS B 1 64 ? 2.797 -12.5 -17.391 1 91.56 64 LYS B C 1
ATOM 2643 O O . LYS B 1 64 ? 3.475 -12.93 -18.328 1 91.56 64 LYS B O 1
ATOM 2648 N N . MET B 1 65 ? 2.375 -13.258 -16.438 1 92 65 MET B N 1
ATOM 2649 C CA . MET B 1 65 ? 2.619 -14.695 -16.438 1 92 65 MET B CA 1
ATOM 2650 C C . MET B 1 65 ? 1.949 -15.367 -17.625 1 92 65 MET B C 1
ATOM 2652 O O . MET B 1 65 ? 2.512 -16.281 -18.219 1 92 65 MET B O 1
ATOM 2656 N N . ASN B 1 66 ? 0.77 -14.867 -17.875 1 92.81 66 ASN B N 1
ATOM 2657 C CA . ASN B 1 66 ? -0.003 -15.453 -18.969 1 92.81 66 ASN B CA 1
ATOM 2658 C C . ASN B 1 66 ? 0.31 -14.781 -20.297 1 92.81 66 ASN B C 1
ATOM 2660 O O . ASN B 1 66 ? -0.213 -15.18 -21.344 1 92.81 66 ASN B O 1
ATOM 2664 N N . ASN B 1 67 ? 1.175 -13.773 -20.266 1 89.12 67 ASN B N 1
ATOM 2665 C CA . ASN B 1 67 ? 1.56 -13.031 -21.469 1 89.12 67 ASN B CA 1
ATOM 2666 C C . ASN B 1 67 ? 0.338 -12.523 -22.219 1 89.12 67 ASN B C 1
ATOM 2668 O O . ASN B 1 67 ? 0.208 -12.758 -23.422 1 89.12 67 ASN B O 1
ATOM 2672 N N . VAL B 1 68 ? -0.556 -11.945 -21.484 1 88.62 68 VAL B N 1
ATOM 2673 C CA . VAL B 1 68 ? -1.77 -11.391 -22.078 1 88.62 68 VAL B CA 1
ATOM 2674 C C . VAL B 1 68 ? -1.727 -9.859 -22 1 88.62 68 VAL B C 1
ATOM 2676 O O . VAL B 1 68 ? -1.197 -9.297 -21.031 1 88.62 68 VAL B O 1
ATOM 2679 N N . ASN B 1 69 ? -2.27 -9.188 -22.922 1 85.06 69 ASN B N 1
ATOM 2680 C CA . ASN B 1 69 ? -2.332 -7.734 -23.016 1 85.06 69 ASN B CA 1
ATOM 2681 C C . ASN B 1 69 ? -3.766 -7.223 -22.875 1 85.06 69 ASN B C 1
ATOM 2683 O O . ASN B 1 69 ? -4.715 -8 -22.984 1 85.06 69 ASN B O 1
ATOM 2687 N N . PRO B 1 70 ? -3.77 -5.898 -22.531 1 82.5 70 PRO B N 1
ATOM 2688 C CA . PRO B 1 70 ? -5.125 -5.348 -22.453 1 82.5 70 PRO B CA 1
ATOM 2689 C C . PRO B 1 70 ? -5.93 -5.594 -23.734 1 82.5 70 PRO B C 1
ATOM 2691 O O . PRO B 1 70 ? -5.422 -5.387 -24.828 1 82.5 70 PRO B O 1
ATOM 2694 N N . GLY B 1 71 ? -7.129 -6.105 -23.578 1 82.44 71 GLY B N 1
ATOM 2695 C CA . GLY B 1 71 ? -7.969 -6.418 -24.719 1 82.44 71 GLY B CA 1
ATOM 2696 C C . GLY B 1 71 ? -8.016 -7.898 -25.047 1 82.44 71 GLY B C 1
ATOM 2697 O O . GLY B 1 71 ? -8.938 -8.367 -25.719 1 82.44 71 GLY B O 1
ATOM 2698 N N . ASP B 1 72 ? -7.039 -8.609 -24.625 1 85.38 72 ASP B N 1
ATOM 2699 C CA . ASP B 1 72 ? -7.004 -10.055 -24.875 1 85.38 72 ASP B CA 1
ATOM 2700 C C . ASP B 1 72 ? -8 -10.781 -23.969 1 85.38 72 ASP B C 1
ATOM 2702 O O . ASP B 1 72 ? -8.383 -10.273 -22.922 1 85.38 72 ASP B O 1
ATOM 2706 N N . ILE B 1 73 ? -8.367 -11.914 -24.453 1 84.31 73 ILE B N 1
ATOM 2707 C CA . ILE B 1 73 ? -9.188 -12.797 -23.625 1 84.31 73 ILE B CA 1
ATOM 2708 C C . ILE B 1 73 ? -8.375 -13.266 -22.422 1 84.31 73 ILE B C 1
ATOM 2710 O O . ILE B 1 73 ? -7.207 -13.641 -22.562 1 84.31 73 ILE B O 1
ATOM 2714 N N . GLY B 1 74 ? -8.969 -13.125 -21.281 1 85.19 74 GLY B N 1
ATOM 2715 C CA . GLY B 1 74 ? -8.273 -13.586 -20.078 1 85.19 74 GLY B CA 1
ATOM 2716 C C . GLY B 1 74 ? -7.477 -12.492 -19.391 1 85.19 74 GLY B C 1
ATOM 2717 O O . GLY B 1 74 ? -6.727 -12.766 -18.453 1 85.19 74 GLY B O 1
ATOM 2718 N N . PHE B 1 75 ? -7.594 -11.297 -19.891 1 84.62 75 PHE B N 1
ATOM 2719 C CA . PHE B 1 75 ? -6.906 -10.164 -19.281 1 84.62 75 PHE B CA 1
ATOM 2720 C C . PHE B 1 75 ? -7.535 -9.805 -17.938 1 84.62 75 PHE B C 1
ATOM 2722 O O . PHE B 1 75 ? -8.75 -9.625 -17.844 1 84.62 75 PHE B O 1
ATOM 2729 N N . ALA B 1 76 ? -6.703 -9.875 -16.938 1 85.19 76 ALA B N 1
ATOM 2730 C CA . ALA B 1 76 ? -7.137 -9.43 -15.617 1 85.19 76 ALA B CA 1
ATOM 2731 C C . ALA B 1 76 ? -7.066 -7.906 -15.5 1 85.19 76 ALA B C 1
ATOM 2733 O O . ALA B 1 76 ? -5.984 -7.32 -15.602 1 85.19 76 ALA B O 1
ATOM 2734 N N . LYS B 1 77 ? -8.18 -7.297 -15.305 1 79.12 77 LYS B N 1
ATOM 2735 C CA . LYS B 1 77 ? -8.219 -5.84 -15.203 1 79.12 77 LYS B CA 1
ATOM 2736 C C . LYS B 1 77 ? -7.438 -5.355 -13.984 1 79.12 77 LYS B C 1
ATOM 2738 O O . LYS B 1 77 ? -7.504 -5.957 -12.914 1 79.12 77 LYS B O 1
ATOM 2743 N N . SER B 1 78 ? -6.504 -4.488 -14.422 1 75.12 78 SER B N 1
ATOM 2744 C CA . SER B 1 78 ? -5.723 -3.842 -13.367 1 75.12 78 SER B CA 1
ATOM 2745 C C . SER B 1 78 ? -6.098 -2.369 -13.227 1 75.12 78 SER B C 1
ATOM 2747 O O . SER B 1 78 ? -6.547 -1.743 -14.188 1 75.12 78 SER B O 1
ATOM 2749 N N . GLY B 1 79 ? -6.559 -1.79 -12.07 1 63.53 79 GLY B N 1
ATOM 2750 C CA . GLY B 1 79 ? -6.953 -0.401 -11.898 1 63.53 79 GLY B CA 1
ATOM 2751 C C . GLY B 1 79 ? -6.789 0.093 -10.477 1 63.53 79 GLY B C 1
ATOM 2752 O O . GLY B 1 79 ? -6.16 -0.573 -9.648 1 63.53 79 GLY B O 1
ATOM 2753 N N . SER B 1 80 ? -7.207 1.386 -10.609 1 63.34 80 SER B N 1
ATOM 2754 C CA . SER B 1 80 ? -7.117 2.043 -9.305 1 63.34 80 SER B CA 1
ATOM 2755 C C . SER B 1 80 ? -8.211 1.548 -8.367 1 63.34 80 SER B C 1
ATOM 2757 O O . SER B 1 80 ? -9.359 1.367 -8.773 1 63.34 80 SER B O 1
ATOM 2759 N N . GLY B 1 81 ? -7.82 1.105 -7.219 1 64.38 81 GLY B N 1
ATOM 2760 C CA . GLY B 1 81 ? -8.789 0.709 -6.211 1 64.38 81 GLY B CA 1
ATOM 2761 C C . GLY B 1 81 ? -9.078 -0.78 -6.211 1 64.38 81 GLY B C 1
ATOM 2762 O O . GLY B 1 81 ? -8.203 -1.586 -6.535 1 64.38 81 GLY B O 1
ATOM 2763 N N . ASN B 1 82 ? -10.227 -1.071 -5.715 1 68.5 82 ASN B N 1
ATOM 2764 C CA . ASN B 1 82 ? -10.672 -2.459 -5.645 1 68.5 82 ASN B CA 1
ATOM 2765 C C . ASN B 1 82 ? -11.289 -2.914 -6.965 1 68.5 82 ASN B C 1
ATOM 2767 O O . ASN B 1 82 ? -12.469 -2.668 -7.219 1 68.5 82 ASN B O 1
ATOM 2771 N N . THR B 1 83 ? -10.492 -3.58 -7.707 1 71.88 83 THR B N 1
ATOM 2772 C CA . THR B 1 83 ? -10.953 -4 -9.023 1 71.88 83 THR B CA 1
ATOM 2773 C C . THR B 1 83 ? -11.422 -5.453 -9 1 71.88 83 THR B C 1
ATOM 2775 O O . THR B 1 83 ? -12.312 -5.84 -9.758 1 71.88 83 THR B O 1
ATOM 2778 N N . THR B 1 84 ? -10.82 -6.148 -8.102 1 79.19 84 THR B N 1
ATOM 2779 C CA . THR B 1 84 ? -11.172 -7.559 -7.992 1 79.19 84 THR B CA 1
ATOM 2780 C C . THR B 1 84 ? -12.242 -7.766 -6.918 1 79.19 84 THR B C 1
ATOM 2782 O O . THR B 1 84 ? -11.977 -7.555 -5.73 1 79.19 84 THR B O 1
ATOM 2785 N N . LYS B 1 85 ? -13.414 -8.219 -7.297 1 85.19 85 LYS B N 1
ATOM 2786 C CA . LYS B 1 85 ? -14.539 -8.281 -6.367 1 85.19 85 LYS B CA 1
ATOM 2787 C C . LYS B 1 85 ? -14.844 -9.719 -5.961 1 85.19 85 LYS B C 1
ATOM 2789 O O . LYS B 1 85 ? -15.586 -9.953 -5.004 1 85.19 85 LYS B O 1
ATOM 2794 N N . LYS B 1 86 ? -14.312 -10.617 -6.688 1 91.94 86 LYS B N 1
ATOM 2795 C CA . LYS B 1 86 ? -14.43 -12.039 -6.379 1 91.94 86 LYS B CA 1
ATOM 2796 C C . LYS B 1 86 ? -13.234 -12.82 -6.91 1 91.94 86 LYS B C 1
ATOM 2798 O O . LYS B 1 86 ? -12.539 -12.359 -7.82 1 91.94 86 LYS B O 1
ATOM 2803 N N . PRO B 1 87 ? -13.008 -13.93 -6.297 1 95.75 87 PRO B N 1
ATOM 2804 C CA . PRO B 1 87 ? -11.961 -14.758 -6.898 1 95.75 87 PRO B CA 1
ATOM 2805 C C . PRO B 1 87 ? -12.211 -15.047 -8.375 1 95.75 87 PRO B C 1
ATOM 2807 O O . PRO B 1 87 ? -13.32 -15.445 -8.75 1 95.75 87 PRO B O 1
ATOM 2810 N N . THR B 1 88 ? -11.211 -14.789 -9.234 1 95.12 88 THR B N 1
ATOM 2811 C CA . THR B 1 88 ? -11.367 -14.977 -10.672 1 95.12 88 THR B CA 1
ATOM 2812 C C . THR B 1 88 ? -10.258 -15.859 -11.227 1 95.12 88 THR B C 1
ATOM 2814 O O . THR B 1 88 ? -9.078 -15.648 -10.938 1 95.12 88 THR B O 1
ATOM 2817 N N . ALA B 1 89 ? -10.703 -16.812 -12.031 1 95.81 89 ALA B N 1
ATOM 2818 C CA . ALA B 1 89 ? -9.766 -17.781 -12.586 1 95.81 89 ALA B CA 1
ATOM 2819 C C . ALA B 1 89 ? -9.25 -17.328 -13.945 1 95.81 89 ALA B C 1
ATOM 2821 O O . ALA B 1 89 ? -10.016 -16.812 -14.766 1 95.81 89 ALA B O 1
ATOM 2822 N N . TYR B 1 90 ? -7.949 -17.453 -14.156 1 95.38 90 TYR B N 1
ATOM 2823 C CA . TYR B 1 90 ? -7.293 -17.188 -15.43 1 95.38 90 TYR B CA 1
ATOM 2824 C C . TYR B 1 90 ? -6.441 -18.375 -15.867 1 95.38 90 TYR B C 1
ATOM 2826 O O . TYR B 1 90 ? -5.395 -18.656 -15.273 1 95.38 90 TYR B O 1
ATOM 2834 N N . LEU B 1 91 ? -6.852 -18.984 -16.891 1 93.19 91 LEU B N 1
ATOM 2835 C CA . LEU B 1 91 ? -6.113 -20.125 -17.438 1 93.19 91 LEU B CA 1
ATOM 2836 C C . LEU B 1 91 ? -4.875 -19.656 -18.188 1 93.19 91 LEU B C 1
ATOM 2838 O O . LEU B 1 91 ? -4.938 -18.688 -18.953 1 93.19 91 LEU B O 1
ATOM 2842 N N . ASN B 1 92 ? -3.76 -20.328 -17.891 1 90.69 92 ASN B N 1
ATOM 2843 C CA . ASN B 1 92 ? -2.557 -20.031 -18.656 1 90.69 92 ASN B CA 1
ATOM 2844 C C . ASN B 1 92 ? -2.674 -20.531 -20.094 1 90.69 92 ASN B C 1
ATOM 2846 O O . ASN B 1 92 ? -2.953 -21.703 -20.328 1 90.69 92 ASN B O 1
ATOM 2850 N N . PRO B 1 93 ? -2.441 -19.625 -21.016 1 86.69 93 PRO B N 1
ATOM 2851 C CA . PRO B 1 93 ? -2.645 -20.016 -22.422 1 86.69 93 PRO B CA 1
ATOM 2852 C C . PRO B 1 93 ? -1.613 -21.031 -22.891 1 86.69 93 PRO B C 1
ATOM 2854 O O . PRO B 1 93 ? -1.901 -21.844 -23.781 1 86.69 93 PRO B O 1
ATOM 2857 N N . GLN B 1 94 ? -0.425 -21.078 -22.375 1 80.12 94 GLN B N 1
ATOM 2858 C CA . GLN B 1 94 ? 0.663 -21.938 -22.828 1 80.12 94 GLN B CA 1
ATOM 2859 C C . GLN B 1 94 ? 0.651 -23.266 -22.078 1 80.12 94 GLN B C 1
ATOM 2861 O O . GLN B 1 94 ? 1.135 -24.281 -22.609 1 80.12 94 GLN B O 1
ATOM 2866 N N . ASN B 1 95 ? 0.203 -23.266 -20.922 1 82.69 95 ASN B N 1
ATOM 2867 C CA . ASN B 1 95 ? 0.115 -24.453 -20.094 1 82.69 95 ASN B CA 1
ATOM 2868 C C . ASN B 1 95 ? -1.224 -24.531 -19.359 1 82.69 95 ASN B C 1
ATOM 2870 O O . ASN B 1 95 ? -1.375 -23.953 -18.281 1 82.69 95 ASN B O 1
ATOM 2874 N N . LYS B 1 96 ? -2.113 -25.234 -19.844 1 83.38 96 LYS B N 1
ATOM 2875 C CA . LYS B 1 96 ? -3.5 -25.266 -19.391 1 83.38 96 LYS B CA 1
ATOM 2876 C C . LYS B 1 96 ? -3.613 -25.922 -18.016 1 83.38 96 LYS B C 1
ATOM 2878 O O . LYS B 1 96 ? -4.676 -25.891 -17.391 1 83.38 96 LYS B O 1
ATOM 2883 N N . ARG B 1 97 ? -2.508 -26.516 -17.562 1 84.94 97 ARG B N 1
ATOM 2884 C CA . ARG B 1 97 ? -2.504 -27.078 -16.219 1 84.94 97 ARG B CA 1
ATOM 2885 C C . ARG B 1 97 ? -2.441 -25.984 -15.164 1 84.94 97 ARG B C 1
ATOM 2887 O O . ARG B 1 97 ? -2.727 -26.234 -13.992 1 84.94 97 ARG B O 1
ATOM 2894 N N . ILE B 1 98 ? -2.037 -24.875 -15.633 1 90.88 98 ILE B N 1
ATOM 2895 C CA . ILE B 1 98 ? -1.826 -23.766 -14.711 1 90.88 98 ILE B CA 1
ATOM 2896 C C . ILE B 1 98 ? -3.051 -22.844 -14.711 1 90.88 98 ILE B C 1
ATOM 2898 O O . ILE B 1 98 ? -3.404 -22.281 -15.75 1 90.88 98 ILE B O 1
ATOM 2902 N N . VAL B 1 99 ? -3.682 -22.766 -13.57 1 95.25 99 VAL B N 1
ATOM 2903 C CA . VAL B 1 99 ? -4.777 -21.812 -13.391 1 95.25 99 VAL B CA 1
ATOM 2904 C C . VAL B 1 99 ? -4.426 -20.828 -12.281 1 95.25 99 VAL B C 1
ATOM 2906 O O . VAL B 1 99 ? -4.227 -21.219 -11.133 1 95.25 99 VAL B O 1
ATOM 2909 N N . PHE B 1 100 ? -4.348 -19.578 -12.656 1 96.81 100 PHE B N 1
ATOM 2910 C CA . PHE B 1 100 ? -4.148 -18.531 -11.664 1 96.81 100 PHE B CA 1
ATOM 2911 C C . PHE B 1 100 ? -5.484 -17.984 -11.18 1 96.81 100 PHE B C 1
ATOM 2913 O O . PHE B 1 100 ? -6.367 -17.672 -11.984 1 96.81 100 PHE B O 1
ATOM 2920 N N . TYR B 1 101 ? -5.633 -17.906 -9.906 1 97.5 101 TYR B N 1
ATOM 2921 C CA . TYR B 1 101 ? -6.809 -17.281 -9.305 1 97.5 101 TYR B CA 1
ATOM 2922 C C . TYR B 1 101 ? -6.453 -15.93 -8.703 1 97.5 101 TYR B C 1
ATOM 2924 O O . TYR B 1 101 ? -5.648 -15.852 -7.77 1 97.5 101 TYR B O 1
ATOM 2932 N N . ASP B 1 102 ? -7.027 -14.906 -9.258 1 96.88 102 ASP B N 1
ATOM 2933 C CA . ASP B 1 102 ? -6.883 -13.562 -8.703 1 96.88 102 ASP B CA 1
ATOM 2934 C C . ASP B 1 102 ? -7.852 -13.344 -7.543 1 96.88 102 ASP B C 1
ATOM 2936 O O . ASP B 1 102 ? -9.062 -13.234 -7.746 1 96.88 102 ASP B O 1
ATOM 2940 N N . LEU B 1 103 ? -7.32 -13.266 -6.332 1 97.31 103 LEU B N 1
ATOM 2941 C CA . LEU B 1 103 ? -8.156 -13.055 -5.16 1 97.31 103 LEU B CA 1
ATOM 2942 C C . LEU B 1 103 ? -8.234 -11.578 -4.801 1 97.31 103 LEU B C 1
ATOM 2944 O O . LEU B 1 103 ? -7.242 -10.852 -4.926 1 97.31 103 LEU B O 1
ATOM 2948 N N . PRO B 1 104 ? -9.391 -11.172 -4.312 1 95.12 104 PRO B N 1
ATOM 2949 C CA . PRO B 1 104 ? -9.5 -9.789 -3.836 1 95.12 104 PRO B CA 1
ATOM 2950 C C . PRO B 1 104 ? -8.508 -9.461 -2.725 1 95.12 104 PRO B C 1
ATOM 2952 O O . PRO B 1 104 ? -8.07 -10.367 -2.002 1 95.12 104 PRO B O 1
ATOM 2955 N N . GLY B 1 105 ? -8.172 -8.227 -2.648 1 94.81 105 GLY B N 1
ATOM 2956 C CA . GLY B 1 105 ? -7.223 -7.801 -1.634 1 94.81 105 GLY B CA 1
ATOM 2957 C C . GLY B 1 105 ? -7.73 -8 -0.219 1 94.81 105 GLY B C 1
ATOM 2958 O O . GLY B 1 105 ? -8.898 -7.719 0.073 1 94.81 105 GLY B O 1
ATOM 2959 N N . VAL B 1 106 ? -6.887 -8.43 0.606 1 96.25 106 VAL B N 1
ATOM 2960 C CA . VAL B 1 106 ? -7.211 -8.672 2.008 1 96.25 106 VAL B CA 1
ATOM 2961 C C . VAL B 1 106 ? -7.09 -7.371 2.799 1 96.25 106 VAL B C 1
ATOM 2963 O O . VAL B 1 106 ? -6.27 -6.512 2.469 1 96.25 106 VAL B O 1
ATOM 2966 N N . GLY B 1 107 ? -7.887 -7.215 3.838 1 93.44 107 GLY B N 1
ATOM 2967 C CA . GLY B 1 107 ? -7.715 -6.129 4.789 1 93.44 107 GLY B CA 1
ATOM 2968 C C . GLY B 1 107 ? -8.422 -4.855 4.371 1 93.44 107 GLY B C 1
ATOM 2969 O O . GLY B 1 107 ? -8.078 -3.766 4.84 1 93.44 107 GLY B O 1
ATOM 2970 N N . THR B 1 108 ? -9.312 -4.973 3.4 1 90.75 108 THR B N 1
ATOM 2971 C CA . THR B 1 108 ? -10.164 -3.852 3.02 1 90.75 108 THR B CA 1
ATOM 2972 C C . THR B 1 108 ? -11.484 -3.891 3.783 1 90.75 108 THR B C 1
ATOM 2974 O O . THR B 1 108 ? -11.797 -4.883 4.445 1 90.75 108 THR B O 1
ATOM 2977 N N . MET B 1 109 ? -12.141 -2.818 3.684 1 85.69 109 MET B N 1
ATOM 2978 C CA . MET B 1 109 ? -13.453 -2.783 4.32 1 85.69 109 MET B CA 1
ATOM 2979 C C . MET B 1 109 ? -14.406 -3.787 3.67 1 85.69 109 MET B C 1
ATOM 2981 O O . MET B 1 109 ? -15.258 -4.363 4.34 1 85.69 109 MET B O 1
ATOM 2985 N N . GLU B 1 110 ? -14.258 -4.023 2.396 1 87.5 110 GLU B N 1
ATOM 2986 C CA . GLU B 1 110 ? -15.086 -4.973 1.655 1 87.5 110 GLU B CA 1
ATOM 2987 C C . GLU B 1 110 ? -14.672 -6.41 1.955 1 87.5 110 GLU B C 1
ATOM 2989 O O . GLU B 1 110 ? -15.516 -7.305 2.006 1 87.5 110 GLU B O 1
ATOM 2994 N N . PHE B 1 111 ? -13.398 -6.594 2.148 1 93.44 111 PHE B N 1
ATOM 2995 C CA . PHE B 1 111 ? -12.844 -7.918 2.42 1 93.44 111 PHE B CA 1
ATOM 2996 C C . PHE B 1 111 ? -11.969 -7.891 3.664 1 93.44 111 PHE B C 1
ATOM 2998 O O . PHE B 1 111 ? -10.742 -8.031 3.568 1 93.44 111 PHE B O 1
ATOM 3005 N N . PRO B 1 112 ? -12.641 -7.852 4.805 1 93.75 112 PRO B N 1
ATOM 3006 C CA . PRO B 1 112 ? -11.883 -7.801 6.051 1 93.75 112 PRO B CA 1
ATOM 3007 C C . PRO B 1 112 ? -11.188 -9.125 6.379 1 93.75 112 PRO B C 1
ATOM 3009 O O . PRO B 1 112 ? -11.602 -10.18 5.891 1 93.75 112 PRO B O 1
ATOM 3012 N N . LYS B 1 113 ? -10.188 -9.055 7.199 1 94.62 113 LYS B N 1
ATOM 3013 C CA . LYS B 1 113 ? -9.422 -10.234 7.598 1 94.62 113 LYS B CA 1
ATOM 3014 C C . LYS B 1 113 ? -10.328 -11.273 8.258 1 94.62 113 LYS B C 1
ATOM 3016 O O . LYS B 1 113 ? -10.203 -12.469 7.988 1 94.62 113 LYS B O 1
ATOM 3021 N N . ALA B 1 114 ? -11.234 -10.844 9.031 1 93.12 114 ALA B N 1
ATOM 3022 C CA . ALA B 1 114 ? -12.078 -11.703 9.859 1 93.12 114 ALA B CA 1
ATOM 3023 C C . ALA B 1 114 ? -12.836 -12.719 9.016 1 93.12 114 ALA B C 1
ATOM 3025 O O . ALA B 1 114 ? -13.039 -13.859 9.43 1 93.12 114 ALA B O 1
ATOM 3026 N N . THR B 1 115 ? -13.195 -12.383 7.82 1 95.62 115 THR B N 1
ATOM 3027 C CA . THR B 1 115 ? -14.039 -13.258 7.008 1 95.62 115 THR B CA 1
ATOM 3028 C C . THR B 1 115 ? -13.312 -13.656 5.727 1 95.62 115 THR B C 1
ATOM 3030 O O . THR B 1 115 ? -13.852 -14.43 4.926 1 95.62 115 THR B O 1
ATOM 3033 N N . TYR B 1 116 ? -12.156 -13.211 5.582 1 97.06 116 TYR B N 1
ATOM 3034 C CA . TYR B 1 116 ? -11.445 -13.344 4.316 1 97.06 116 TYR B CA 1
ATOM 3035 C C . TYR B 1 116 ? -11.227 -14.805 3.955 1 97.06 116 TYR B C 1
ATOM 3037 O O . TYR B 1 116 ? -11.484 -15.219 2.822 1 97.06 116 TYR B O 1
ATOM 3045 N N . ALA B 1 117 ? -10.766 -15.617 4.914 1 96.25 117 ALA B N 1
ATOM 3046 C CA . ALA B 1 117 ? -10.414 -17 4.652 1 96.25 117 ALA B CA 1
ATOM 3047 C C . ALA B 1 117 ? -11.625 -17.797 4.18 1 96.25 117 ALA B C 1
ATOM 3049 O O . ALA B 1 117 ? -11.523 -18.625 3.26 1 96.25 117 ALA B O 1
ATOM 3050 N N . GLU B 1 118 ? -12.703 -17.531 4.809 1 95.69 118 GLU B N 1
ATOM 3051 C CA . GLU B 1 118 ? -13.945 -18.219 4.461 1 95.69 118 GLU B CA 1
ATOM 3052 C C . GLU B 1 118 ? -14.492 -17.719 3.125 1 95.69 118 GLU B C 1
ATOM 3054 O O . GLU B 1 118 ? -14.891 -18.531 2.277 1 95.69 118 GLU B O 1
ATOM 3059 N N . GLU B 1 119 ? -14.484 -16.438 2.969 1 96.44 119 GLU B N 1
ATOM 3060 C CA . GLU B 1 119 ? -15.047 -15.844 1.763 1 96.44 119 GLU B CA 1
ATOM 3061 C C . GLU B 1 119 ? -14.242 -16.234 0.525 1 96.44 119 GLU B C 1
ATOM 3063 O O . GLU B 1 119 ? -14.812 -16.422 -0.555 1 96.44 119 GLU B O 1
ATOM 3068 N N . MET B 1 120 ? -12.961 -16.359 0.707 1 97.12 120 MET B N 1
ATOM 3069 C CA . MET B 1 120 ? -12.094 -16.703 -0.413 1 97.12 120 MET B CA 1
ATOM 3070 C C . MET B 1 120 ? -11.953 -18.219 -0.552 1 97.12 120 MET B C 1
ATOM 3072 O O . MET B 1 120 ? -11.336 -18.703 -1.501 1 97.12 120 MET B O 1
ATOM 3076 N N . GLU B 1 121 ? -12.516 -18.969 0.348 1 97 121 GLU B N 1
ATOM 3077 C CA . GLU B 1 121 ? -12.398 -20.422 0.345 1 97 121 GLU B CA 1
ATOM 3078 C C . GLU B 1 121 ? -10.945 -20.859 0.141 1 97 121 GLU B C 1
ATOM 3080 O O . GLU B 1 121 ? -10.648 -21.656 -0.762 1 97 121 GLU B O 1
ATOM 3085 N N . LEU B 1 122 ? -10.102 -20.5 1.021 1 97.38 122 LEU B N 1
ATOM 3086 C CA . LEU B 1 122 ? -8.664 -20.672 0.873 1 97.38 122 LEU B CA 1
ATOM 3087 C C . LEU B 1 122 ? -8.312 -22.156 0.748 1 97.38 122 LEU B C 1
ATOM 3089 O O . LEU B 1 122 ? -7.266 -22.5 0.201 1 97.38 122 LEU B O 1
ATOM 3093 N N . GLU B 1 123 ? -9.172 -23.031 1.124 1 95.81 123 GLU B N 1
ATOM 3094 C CA . GLU B 1 123 ? -8.922 -24.469 1.087 1 95.81 123 GLU B CA 1
ATOM 3095 C C . GLU B 1 123 ? -8.969 -25 -0.343 1 95.81 123 GLU B C 1
ATOM 3097 O O . GLU B 1 123 ? -8.422 -26.062 -0.63 1 95.81 123 GLU B O 1
ATOM 3102 N N . ARG B 1 124 ? -9.484 -24.281 -1.2 1 95.38 124 ARG B N 1
ATOM 3103 C CA . ARG B 1 124 ? -9.758 -24.781 -2.547 1 95.38 124 ARG B CA 1
ATOM 3104 C C . ARG B 1 124 ? -8.508 -24.703 -3.416 1 95.38 124 ARG B C 1
ATOM 3106 O O . ARG B 1 124 ? -8.422 -25.359 -4.453 1 95.38 124 ARG B O 1
ATOM 3113 N N . TYR B 1 125 ? -7.602 -23.969 -3.006 1 97.19 125 TYR B N 1
ATOM 3114 C CA . TYR B 1 125 ? -6.441 -23.734 -3.861 1 97.19 125 TYR B CA 1
ATOM 3115 C C . TYR B 1 125 ? -5.289 -24.656 -3.488 1 97.19 125 TYR B C 1
ATOM 3117 O O . TYR B 1 125 ? -5.227 -25.156 -2.363 1 97.19 125 TYR B O 1
ATOM 3125 N N . ASP B 1 126 ? -4.418 -24.859 -4.488 1 94.88 126 ASP B N 1
ATOM 3126 C CA . ASP B 1 126 ? -3.332 -25.812 -4.293 1 94.88 126 ASP B CA 1
ATOM 3127 C C . ASP B 1 126 ? -2.07 -25.109 -3.791 1 94.88 126 ASP B C 1
ATOM 3129 O O . ASP B 1 126 ? -1.262 -25.719 -3.082 1 94.88 126 ASP B O 1
ATOM 3133 N N . TYR B 1 127 ? -1.815 -23.953 -4.219 1 96.94 127 TYR B N 1
ATOM 3134 C CA . TYR B 1 127 ? -0.626 -23.188 -3.871 1 96.94 127 TYR B CA 1
ATOM 3135 C C . TYR B 1 127 ? -0.938 -21.688 -3.816 1 96.94 127 TYR B C 1
ATOM 3137 O O . TYR B 1 127 ? -1.803 -21.203 -4.551 1 96.94 127 TYR B O 1
ATOM 3145 N N . PHE B 1 128 ? -0.216 -21.016 -2.904 1 98.38 128 PHE B N 1
ATOM 3146 C CA . PHE B 1 128 ? -0.521 -19.594 -2.719 1 98.38 128 PHE B CA 1
ATOM 3147 C C . PHE B 1 128 ? 0.708 -18.734 -2.986 1 98.38 128 PHE B C 1
ATOM 3149 O O . PHE B 1 128 ? 1.82 -19.094 -2.596 1 98.38 128 PHE B O 1
ATOM 3156 N N . PHE B 1 129 ? 0.474 -17.688 -3.691 1 98.44 129 PHE B N 1
ATOM 3157 C CA . PHE B 1 129 ? 1.424 -16.578 -3.801 1 98.44 129 PHE B CA 1
ATOM 3158 C C . PHE B 1 129 ? 0.934 -15.359 -3.025 1 98.44 129 PHE B C 1
ATOM 3160 O O . PHE B 1 129 ? -0.088 -14.766 -3.375 1 98.44 129 PHE B O 1
ATOM 3167 N N . ILE B 1 130 ? 1.642 -15.008 -1.974 1 98.44 130 ILE B N 1
ATOM 3168 C CA . ILE B 1 130 ? 1.275 -13.836 -1.19 1 98.44 130 ILE B CA 1
ATOM 3169 C C . ILE B 1 130 ? 2.072 -12.625 -1.672 1 98.44 130 ILE B C 1
ATOM 3171 O O . ILE B 1 130 ? 3.283 -12.539 -1.45 1 98.44 130 ILE B O 1
ATOM 3175 N N . PHE B 1 131 ? 1.338 -11.68 -2.236 1 98 131 PHE B N 1
ATOM 3176 C CA . PHE B 1 131 ? 1.959 -10.469 -2.771 1 98 131 PHE B CA 1
ATOM 3177 C C . PHE B 1 131 ? 1.98 -9.367 -1.725 1 98 131 PHE B C 1
ATOM 3179 O O . PHE B 1 131 ? 0.986 -9.141 -1.033 1 98 131 PHE B O 1
ATOM 3186 N N . PHE B 1 132 ? 3.066 -8.711 -1.579 1 95.88 132 PHE B N 1
ATOM 3187 C CA . PHE B 1 132 ? 3.17 -7.504 -0.766 1 95.88 132 PHE B CA 1
ATOM 3188 C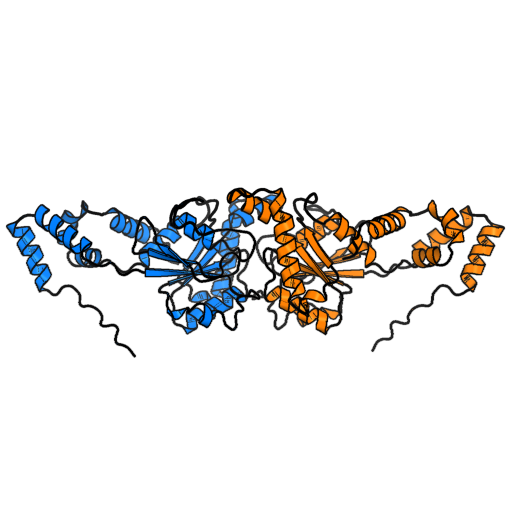 C . PHE B 1 132 ? 4.176 -6.527 -1.37 1 95.88 132 PHE B C 1
ATOM 3190 O O . PHE B 1 132 ? 5.012 -6.918 -2.186 1 95.88 132 PHE B O 1
ATOM 3197 N N . ASP B 1 133 ? 3.951 -5.273 -1.044 1 92.25 133 ASP B N 1
ATOM 3198 C CA . ASP B 1 133 ? 4.902 -4.254 -1.475 1 92.25 133 ASP B CA 1
ATOM 3199 C C . ASP B 1 133 ? 5.441 -3.465 -0.281 1 92.25 133 ASP B C 1
ATOM 3201 O O . ASP B 1 133 ? 4.793 -3.393 0.764 1 92.25 133 ASP B O 1
ATOM 3205 N N . LYS B 1 134 ? 6.633 -3.064 -0.297 1 89 134 LYS B N 1
ATOM 3206 C CA . LYS B 1 134 ? 7.324 -2.199 0.654 1 89 134 LYS B CA 1
ATOM 3207 C C . LYS B 1 134 ? 7.637 -2.945 1.949 1 89 134 LYS B C 1
ATOM 3209 O O . LYS B 1 134 ? 8.789 -3.291 2.211 1 89 134 LYS B O 1
ATOM 3214 N N . VAL B 1 135 ? 6.562 -3.273 2.711 1 87.81 135 VAL B N 1
ATOM 3215 C CA . VAL B 1 135 ? 6.754 -3.953 3.988 1 87.81 135 VAL B CA 1
ATOM 3216 C C . VAL B 1 135 ? 5.75 -5.094 4.121 1 87.81 135 VAL B C 1
ATOM 3218 O O . VAL B 1 135 ? 4.719 -5.105 3.445 1 87.81 135 VAL B O 1
ATOM 3221 N N . ILE B 1 136 ? 6.16 -6.039 4.98 1 92.75 136 ILE B N 1
ATOM 3222 C CA . ILE B 1 136 ? 5.195 -7.07 5.355 1 92.75 136 ILE B CA 1
ATOM 3223 C C . ILE B 1 136 ? 4.219 -6.516 6.387 1 92.75 136 ILE B C 1
ATOM 3225 O O . ILE B 1 136 ? 4.59 -6.27 7.539 1 92.75 136 ILE B O 1
ATOM 3229 N N . SER B 1 137 ? 3.018 -6.379 6.004 1 93 137 SER B N 1
ATOM 3230 C CA . SER B 1 137 ? 1.998 -5.777 6.855 1 93 137 SER B CA 1
ATOM 3231 C C . SER B 1 137 ? 1.326 -6.828 7.738 1 93 137 SER B C 1
ATOM 3233 O O . SER B 1 137 ? 1.563 -8.023 7.574 1 93 137 SER B O 1
ATOM 3235 N N . GLU B 1 138 ? 0.477 -6.344 8.609 1 94.19 138 GLU B N 1
ATOM 3236 C CA . GLU B 1 138 ? -0.34 -7.238 9.43 1 94.19 138 GLU B CA 1
ATOM 3237 C C . GLU B 1 138 ? -1.279 -8.07 8.562 1 94.19 138 GLU B C 1
ATOM 3239 O O . GLU B 1 138 ? -1.584 -9.219 8.898 1 94.19 138 GLU B O 1
ATOM 3244 N N . ASP B 1 139 ? -1.72 -7.457 7.5 1 95.25 139 ASP B N 1
ATOM 3245 C CA . ASP B 1 139 ? -2.592 -8.188 6.586 1 95.25 139 ASP B CA 1
ATOM 3246 C C . ASP B 1 139 ? -1.859 -9.367 5.949 1 95.25 139 ASP B C 1
ATOM 3248 O O . ASP B 1 139 ? -2.412 -10.461 5.844 1 95.25 139 ASP B O 1
ATOM 3252 N N . ASP B 1 140 ? -0.633 -9.102 5.543 1 96.06 140 ASP B N 1
ATOM 3253 C CA . ASP B 1 140 ? 0.191 -10.164 4.977 1 96.06 140 ASP B CA 1
ATOM 3254 C C . ASP B 1 140 ? 0.47 -11.258 6.008 1 96.06 140 ASP B C 1
ATOM 3256 O O . ASP B 1 140 ? 0.406 -12.445 5.695 1 96.06 140 ASP B O 1
ATOM 3260 N N . TYR B 1 141 ? 0.785 -10.789 7.141 1 95.88 141 TYR B N 1
ATOM 3261 C CA . TYR B 1 141 ? 1.079 -11.719 8.227 1 95.88 141 TYR B CA 1
ATOM 3262 C C . TYR B 1 141 ? -0.139 -12.57 8.562 1 95.88 141 TYR B C 1
ATOM 3264 O O . TYR B 1 141 ? -0.011 -13.766 8.836 1 95.88 141 TYR B O 1
ATOM 3272 N N . PHE B 1 142 ? -1.246 -11.984 8.555 1 96.88 142 PHE B N 1
ATOM 3273 C CA . PHE B 1 142 ? -2.49 -12.711 8.773 1 96.88 142 PHE B CA 1
ATOM 3274 C C . PHE B 1 142 ? -2.645 -13.836 7.758 1 96.88 142 PHE B C 1
ATOM 3276 O O . PHE B 1 142 ? -2.994 -14.961 8.117 1 96.88 142 PHE B O 1
ATOM 3283 N N . LEU B 1 143 ? -2.408 -13.555 6.523 1 97.88 143 LEU B N 1
ATOM 3284 C CA . LEU B 1 143 ? -2.512 -14.562 5.473 1 97.88 143 LEU B CA 1
ATOM 3285 C C . LEU B 1 143 ? -1.534 -15.703 5.715 1 97.88 143 LEU B C 1
ATOM 3287 O O . LEU B 1 143 ? -1.893 -16.875 5.562 1 97.88 143 LEU B O 1
ATOM 3291 N N . VAL B 1 144 ? -0.305 -15.359 6.094 1 97.62 144 VAL B N 1
ATOM 3292 C CA . VAL B 1 144 ? 0.721 -16.359 6.379 1 97.62 144 VAL B CA 1
ATOM 3293 C C . VAL B 1 144 ? 0.246 -17.281 7.5 1 97.62 144 VAL B C 1
ATOM 3295 O O . VAL B 1 144 ? 0.291 -18.5 7.363 1 97.62 144 VAL B O 1
ATOM 3298 N N . CYS B 1 145 ? -0.246 -16.703 8.539 1 97.44 145 CYS B N 1
ATOM 3299 C CA . CYS B 1 145 ? -0.705 -17.484 9.68 1 97.44 145 CYS B CA 1
ATOM 3300 C C . CYS B 1 145 ? -1.854 -18.406 9.281 1 97.44 145 CYS B C 1
ATOM 3302 O O . CYS B 1 145 ? -1.882 -19.562 9.68 1 97.44 145 CYS B O 1
ATOM 3304 N N . LYS B 1 146 ? -2.744 -17.859 8.531 1 97.62 146 LYS B N 1
ATOM 3305 C CA . LYS B 1 146 ? -3.91 -18.641 8.117 1 97.62 146 LYS B CA 1
ATOM 3306 C C . LYS B 1 146 ? -3.506 -19.812 7.227 1 97.62 146 LYS B C 1
ATOM 3308 O O . LYS B 1 146 ? -4.043 -20.906 7.359 1 97.62 146 LYS B O 1
ATOM 3313 N N . LEU B 1 147 ? -2.611 -19.578 6.332 1 97.81 147 LEU B N 1
ATOM 3314 C CA . LEU B 1 147 ? -2.178 -20.641 5.422 1 97.81 147 LEU B CA 1
ATOM 3315 C C . LEU B 1 147 ? -1.394 -21.703 6.172 1 97.81 147 LEU B C 1
ATOM 3317 O O . LEU B 1 147 ? -1.505 -22.891 5.855 1 97.81 147 LEU B O 1
ATOM 3321 N N . VAL B 1 148 ? -0.578 -21.266 7.141 1 97 148 VAL B N 1
ATOM 3322 C CA . VAL B 1 148 ? 0.141 -22.219 7.98 1 97 148 VAL B CA 1
ATOM 3323 C C . VAL B 1 148 ? -0.855 -23.094 8.742 1 97 148 VAL B C 1
ATOM 3325 O O . VAL B 1 148 ? -0.692 -24.312 8.82 1 97 148 VAL B O 1
ATOM 3328 N N . GLU B 1 149 ? -1.858 -22.469 9.242 1 97 149 GLU B N 1
ATOM 3329 C CA . GLU B 1 149 ? -2.908 -23.188 9.969 1 97 149 GLU B CA 1
ATOM 3330 C C . GLU B 1 149 ? -3.605 -24.203 9.07 1 97 149 GLU B C 1
ATOM 3332 O O . GLU B 1 149 ? -3.945 -25.297 9.516 1 97 149 GLU B O 1
ATOM 3337 N N . LEU B 1 150 ? -3.803 -23.844 7.863 1 96.56 150 LEU B N 1
ATOM 3338 C CA . LEU B 1 150 ? -4.508 -24.703 6.91 1 96.56 150 LEU B CA 1
ATOM 3339 C C . LEU B 1 150 ? -3.555 -25.703 6.273 1 96.56 150 LEU B C 1
ATOM 3341 O O . LEU B 1 150 ? -3.971 -26.531 5.453 1 96.56 150 LEU B O 1
ATOM 3345 N N . LYS B 1 151 ? -2.275 -25.609 6.57 1 95.94 151 LYS B N 1
ATOM 3346 C CA . LYS B 1 151 ? -1.239 -26.484 6.027 1 95.94 151 LYS B CA 1
ATOM 3347 C C . LYS B 1 151 ? -1.158 -26.359 4.508 1 95.94 151 LYS B C 1
ATOM 3349 O O . LYS B 1 151 ? -1.095 -27.375 3.803 1 95.94 151 LYS B O 1
ATOM 3354 N N . LYS B 1 152 ? -1.281 -25.141 4.098 1 96.38 152 LYS B N 1
ATOM 3355 C CA . LYS B 1 152 ? -1.153 -24.844 2.674 1 96.38 152 LYS B CA 1
ATOM 3356 C C . LYS B 1 152 ? 0.245 -24.328 2.344 1 96.38 152 LYS B C 1
ATOM 3358 O O . LYS B 1 152 ? 0.855 -23.609 3.143 1 96.38 152 LYS B O 1
ATOM 3363 N N . SER B 1 153 ? 0.709 -24.734 1.142 1 96.44 153 SER B N 1
ATOM 3364 C CA . SER B 1 153 ? 2.006 -24.266 0.676 1 96.44 153 SER B CA 1
ATOM 3365 C C . SER B 1 153 ? 1.895 -22.859 0.075 1 96.44 153 SER B C 1
ATOM 3367 O O . SER B 1 153 ? 0.904 -22.547 -0.585 1 96.44 153 SER B O 1
ATOM 3369 N N . PHE B 1 154 ? 2.945 -22.062 0.396 1 97.75 154 PHE B N 1
ATOM 3370 C CA . PHE B 1 154 ? 2.906 -20.703 -0.122 1 97.75 154 PHE B CA 1
ATOM 3371 C C . PHE B 1 154 ? 4.312 -20.141 -0.263 1 97.75 154 PHE B C 1
ATOM 3373 O O . PHE B 1 154 ? 5.273 -20.703 0.272 1 97.75 154 PHE B O 1
ATOM 3380 N N . CYS B 1 155 ? 4.445 -19.078 -1.088 1 97.31 155 CYS B N 1
ATOM 3381 C CA . CYS B 1 155 ? 5.656 -18.266 -1.148 1 97.31 155 CYS B CA 1
ATOM 3382 C C . CYS B 1 155 ? 5.324 -16.781 -1.064 1 97.31 155 CYS B C 1
ATOM 3384 O O . CYS B 1 155 ? 4.172 -16.391 -1.258 1 97.31 155 CYS B O 1
ATOM 3386 N N . LEU B 1 156 ? 6.289 -16.016 -0.663 1 97.81 156 LEU B N 1
ATOM 3387 C CA . LEU B 1 156 ? 6.148 -14.57 -0.567 1 97.81 156 LEU B CA 1
ATOM 3388 C C . LEU B 1 156 ? 6.73 -13.883 -1.801 1 97.81 156 LEU B C 1
ATOM 3390 O O . LEU B 1 156 ? 7.797 -14.273 -2.285 1 97.81 156 LEU B O 1
ATOM 3394 N N . VAL B 1 157 ? 5.941 -12.961 -2.318 1 97.88 157 VAL B N 1
ATOM 3395 C CA . VAL B 1 157 ? 6.387 -12.227 -3.502 1 97.88 157 VAL B CA 1
ATOM 3396 C C . VAL B 1 157 ? 6.414 -10.734 -3.203 1 97.88 157 VAL B C 1
ATOM 3398 O O . VAL B 1 157 ? 5.367 -10.109 -3.035 1 97.88 157 VAL B O 1
ATOM 3401 N N . ARG B 1 158 ? 7.57 -10.172 -3.111 1 96.94 158 ARG B N 1
ATOM 3402 C CA . ARG B 1 158 ? 7.75 -8.727 -2.988 1 96.94 158 ARG B CA 1
ATOM 3403 C C . ARG B 1 158 ? 7.695 -8.047 -4.355 1 96.94 158 ARG B C 1
ATOM 3405 O O . ARG B 1 158 ? 8.672 -8.086 -5.109 1 96.94 158 ARG B O 1
ATOM 3412 N N . SER B 1 159 ? 6.602 -7.348 -4.562 1 96.19 159 SER B N 1
ATOM 3413 C CA . SER B 1 159 ? 6.363 -6.809 -5.898 1 96.19 159 SER B CA 1
ATOM 3414 C C . SER B 1 159 ? 6.723 -5.328 -5.965 1 96.19 159 SER B C 1
ATOM 3416 O O . SER B 1 159 ? 7.117 -4.734 -4.961 1 96.19 159 SER B O 1
ATOM 3418 N N . LYS B 1 160 ? 6.758 -4.754 -7.125 1 93.5 160 LYS B N 1
ATOM 3419 C CA . LYS B 1 160 ? 6.895 -3.338 -7.453 1 93.5 160 LYS B CA 1
ATOM 3420 C C . LYS B 1 160 ? 8.266 -2.807 -7.039 1 93.5 160 LYS B C 1
ATOM 3422 O O . LYS B 1 160 ? 8.375 -1.678 -6.555 1 93.5 160 LYS B O 1
ATOM 3427 N N . ILE B 1 161 ? 9.219 -3.559 -7.203 1 94.38 161 ILE B N 1
ATOM 3428 C CA . ILE B 1 161 ? 10.562 -3.131 -6.82 1 94.38 161 ILE B CA 1
ATOM 3429 C C . ILE B 1 161 ? 11.023 -1.996 -7.738 1 94.38 161 ILE B C 1
ATOM 3431 O O . ILE B 1 161 ? 11.977 -1.282 -7.418 1 94.38 161 ILE B O 1
ATOM 3435 N N . ASP B 1 162 ? 10.336 -1.841 -8.938 1 91.88 162 ASP B N 1
ATOM 3436 C CA . ASP B 1 162 ? 10.609 -0.693 -9.797 1 91.88 162 ASP B CA 1
ATOM 3437 C C . ASP B 1 162 ? 10.305 0.618 -9.078 1 91.88 162 ASP B C 1
ATOM 3439 O O . ASP B 1 162 ? 10.992 1.62 -9.281 1 91.88 162 ASP B O 1
ATOM 3443 N N . GLU B 1 163 ? 9.273 0.552 -8.32 1 89.44 163 GLU B N 1
ATOM 3444 C CA . GLU B 1 163 ? 8.93 1.739 -7.543 1 89.44 163 GLU B CA 1
ATOM 3445 C C . GLU B 1 163 ? 9.984 2.029 -6.48 1 89.44 163 GLU B C 1
ATOM 3447 O O . GLU B 1 163 ? 10.289 3.191 -6.199 1 89.44 163 GLU B O 1
ATOM 3452 N N . ASP B 1 164 ? 10.469 1.037 -5.859 1 90.88 164 ASP B N 1
ATOM 3453 C CA . ASP B 1 164 ? 11.531 1.2 -4.871 1 90.88 164 ASP B CA 1
ATOM 3454 C C . ASP B 1 164 ? 12.773 1.823 -5.5 1 90.88 164 ASP B C 1
ATOM 3456 O O . ASP B 1 164 ? 13.422 2.678 -4.895 1 90.88 164 ASP B O 1
ATOM 3460 N N . LEU B 1 165 ? 13.094 1.353 -6.688 1 90.38 165 LEU B N 1
ATOM 3461 C CA . LEU B 1 165 ? 14.25 1.878 -7.402 1 90.38 165 LEU B CA 1
ATOM 3462 C C . LEU B 1 165 ? 14.055 3.354 -7.734 1 90.38 165 LEU B C 1
ATOM 3464 O O . LEU B 1 165 ? 14.977 4.156 -7.57 1 90.38 165 LEU B O 1
ATOM 3468 N N . ARG B 1 166 ? 12.883 3.689 -8.156 1 86.06 166 ARG B N 1
ATOM 3469 C CA . ARG B 1 166 ? 12.578 5.078 -8.492 1 86.06 166 ARG B CA 1
ATOM 3470 C C . ARG B 1 166 ? 12.68 5.973 -7.258 1 86.06 166 ARG B C 1
ATOM 3472 O O . ARG B 1 166 ? 13.234 7.07 -7.324 1 86.06 166 ARG B O 1
ATOM 3479 N N . ASN B 1 167 ? 12.086 5.516 -6.188 1 83.06 167 ASN B N 1
ATOM 3480 C CA . ASN B 1 167 ? 12.133 6.273 -4.941 1 83.06 167 ASN B CA 1
ATOM 3481 C C . ASN B 1 167 ? 13.562 6.453 -4.445 1 83.06 167 ASN B C 1
ATOM 3483 O O . ASN B 1 167 ? 13.914 7.512 -3.918 1 83.06 167 ASN B O 1
ATOM 3487 N N . ALA B 1 168 ? 14.336 5.426 -4.555 1 83.69 168 ALA B N 1
ATOM 3488 C CA . ALA B 1 168 ? 15.734 5.488 -4.141 1 83.69 168 ALA B CA 1
ATOM 3489 C C . ALA B 1 168 ? 16.516 6.488 -4.988 1 83.69 168 ALA B C 1
ATOM 3491 O O . ALA B 1 168 ? 17.391 7.188 -4.48 1 83.69 168 ALA B O 1
ATOM 3492 N N . GLU B 1 169 ? 16.188 6.492 -6.25 1 82.88 169 GLU B N 1
ATOM 3493 C CA . GLU B 1 169 ? 16.828 7.453 -7.148 1 82.88 169 GLU B CA 1
ATOM 3494 C C . GLU B 1 169 ? 16.516 8.891 -6.734 1 82.88 169 GLU B C 1
ATOM 3496 O O . GLU B 1 169 ? 17.375 9.758 -6.77 1 82.88 169 GLU B O 1
ATOM 3501 N N . ASP B 1 170 ? 15.289 9.102 -6.348 1 74.62 170 ASP B N 1
ATOM 3502 C CA . ASP B 1 170 ? 14.852 10.414 -5.883 1 74.62 170 ASP B CA 1
ATOM 3503 C C . ASP B 1 170 ? 15.648 10.852 -4.652 1 74.62 170 ASP B C 1
ATOM 3505 O O . ASP B 1 170 ? 15.867 12.047 -4.441 1 74.62 170 ASP B O 1
ATOM 3509 N N . ASP B 1 171 ? 16.125 9.859 -3.873 1 73.19 171 ASP B N 1
ATOM 3510 C CA . ASP B 1 171 ? 16.859 10.125 -2.646 1 73.19 171 ASP B CA 1
ATOM 3511 C C . ASP B 1 171 ? 18.375 10.148 -2.912 1 73.19 171 ASP B C 1
ATOM 3513 O O . ASP B 1 171 ? 19.172 10.281 -1.981 1 73.19 171 ASP B O 1
ATOM 3517 N N . GLY B 1 172 ? 18.75 9.914 -4.086 1 74.81 172 GLY B N 1
ATOM 3518 C CA . GLY B 1 172 ? 20.156 9.961 -4.453 1 74.81 172 GLY B CA 1
ATOM 3519 C C . GLY B 1 172 ? 20.891 8.672 -4.172 1 74.81 172 GLY B C 1
ATOM 3520 O O . GLY B 1 172 ? 22.125 8.656 -4.082 1 74.81 172 GLY B O 1
ATOM 3521 N N . LYS B 1 173 ? 20.172 7.617 -4.059 1 77.62 173 LYS B N 1
ATOM 3522 C CA . LYS B 1 173 ? 20.812 6.336 -3.785 1 77.62 173 LYS B CA 1
ATOM 3523 C C . LYS B 1 173 ? 21.125 5.598 -5.078 1 77.62 173 LYS B C 1
ATOM 3525 O O . LYS B 1 173 ? 20.453 5.793 -6.094 1 77.62 173 LYS B O 1
ATOM 3530 N N . ARG B 1 174 ? 22.156 4.773 -4.93 1 80.94 174 ARG B N 1
ATOM 3531 C CA . ARG B 1 174 ? 22.578 3.986 -6.086 1 80.94 174 ARG B CA 1
ATOM 3532 C C . ARG B 1 174 ? 21.641 2.807 -6.316 1 80.94 174 ARG B C 1
ATOM 3534 O O . ARG B 1 174 ? 21.266 2.105 -5.367 1 80.94 174 ARG B O 1
ATOM 3541 N N . GLU B 1 175 ? 21.312 2.498 -7.582 1 81.94 175 GLU B N 1
ATOM 3542 C CA . GLU B 1 175 ? 20.375 1.461 -7.984 1 81.94 175 GLU B CA 1
ATOM 3543 C C . GLU B 1 175 ? 20.859 0.076 -7.574 1 81.94 175 GLU B C 1
ATOM 3545 O O . GLU B 1 175 ? 20.078 -0.769 -7.152 1 81.94 175 GLU B O 1
ATOM 3550 N N . GLU B 1 176 ? 22.156 -0.123 -7.613 1 86.62 176 GLU B N 1
ATOM 3551 C CA . GLU B 1 176 ? 22.75 -1.443 -7.422 1 86.62 176 GLU B CA 1
ATOM 3552 C C . GLU B 1 176 ? 22.609 -1.906 -5.977 1 86.62 176 GLU B C 1
ATOM 3554 O O . GLU B 1 176 ? 22.641 -3.105 -5.695 1 86.62 176 GLU B O 1
ATOM 3559 N N . GLU B 1 177 ? 22.406 -0.94 -5.105 1 89.12 177 GLU B N 1
ATOM 3560 C CA . GLU B 1 177 ? 22.391 -1.281 -3.688 1 89.12 177 GLU B CA 1
ATOM 3561 C C . GLU B 1 177 ? 20.969 -1.437 -3.172 1 89.12 177 GLU B C 1
ATOM 3563 O O . GLU B 1 177 ? 20.75 -1.984 -2.088 1 89.12 177 GLU B O 1
ATOM 3568 N N . VAL B 1 178 ? 20.031 -1.077 -3.969 1 89.88 178 VAL B N 1
ATOM 3569 C CA . VAL B 1 178 ? 18.672 -0.974 -3.486 1 89.88 178 VAL B CA 1
ATOM 3570 C C . VAL B 1 178 ? 18.062 -2.369 -3.348 1 89.88 178 VAL B C 1
ATOM 3572 O O . VAL B 1 178 ? 17.562 -2.73 -2.281 1 89.88 178 VAL B O 1
ATOM 3575 N N . ILE B 1 179 ? 18.219 -3.182 -4.352 1 91.94 179 ILE B N 1
ATOM 3576 C CA . ILE B 1 179 ? 17.562 -4.48 -4.375 1 91.94 179 ILE B CA 1
ATOM 3577 C C . ILE B 1 179 ? 18.203 -5.406 -3.342 1 91.94 179 ILE B C 1
ATOM 3579 O O . ILE B 1 179 ? 17.5 -6.043 -2.553 1 91.94 179 ILE B O 1
ATOM 3583 N N . PRO B 1 180 ? 19.531 -5.441 -3.236 1 92.44 180 PRO B N 1
ATOM 3584 C CA . PRO B 1 180 ? 20.156 -6.262 -2.195 1 92.44 180 PRO B CA 1
ATOM 3585 C C . PRO B 1 180 ? 19.766 -5.824 -0.786 1 92.44 180 PRO B C 1
ATOM 3587 O O . PRO B 1 180 ? 19.578 -6.664 0.098 1 92.44 180 PRO B O 1
ATOM 3590 N N . ALA B 1 181 ? 19.625 -4.559 -0.613 1 90.69 181 ALA B N 1
ATOM 3591 C CA . ALA B 1 181 ? 19.234 -4.043 0.698 1 90.69 181 ALA B CA 1
ATOM 3592 C C . ALA B 1 181 ? 17.812 -4.477 1.058 1 90.69 181 ALA B C 1
ATOM 3594 O O . ALA B 1 181 ? 17.547 -4.832 2.205 1 90.69 181 ALA B O 1
ATOM 3595 N N . ILE B 1 182 ? 16.984 -4.383 0.099 1 92.19 182 ILE B N 1
ATOM 3596 C CA . ILE B 1 182 ? 15.602 -4.809 0.305 1 92.19 182 ILE B CA 1
ATOM 3597 C C . ILE B 1 182 ? 15.562 -6.297 0.65 1 92.19 182 ILE B C 1
ATOM 3599 O O . ILE B 1 182 ? 14.875 -6.707 1.583 1 92.19 182 ILE B O 1
ATOM 3603 N N . ARG B 1 183 ? 16.312 -7.102 -0.101 1 93.75 183 ARG B N 1
ATOM 3604 C CA . ARG B 1 183 ? 16.359 -8.539 0.123 1 93.75 183 ARG B CA 1
ATOM 3605 C C . ARG B 1 183 ? 16.859 -8.859 1.528 1 93.75 183 ARG B C 1
ATOM 3607 O O . ARG B 1 183 ? 16.297 -9.719 2.215 1 93.75 183 ARG B O 1
ATOM 3614 N N . GLU B 1 184 ? 17.844 -8.188 1.914 1 92.62 184 GLU B N 1
ATOM 3615 C CA . GLU B 1 184 ? 18.422 -8.406 3.242 1 92.62 184 GLU B CA 1
ATOM 3616 C C . GLU B 1 184 ? 17.406 -8.062 4.336 1 92.62 184 GLU B C 1
ATOM 3618 O O . GLU B 1 184 ? 17.25 -8.805 5.305 1 92.62 184 GLU B O 1
ATOM 3623 N N . GLN B 1 185 ? 16.766 -6.988 4.152 1 89.44 185 GLN B N 1
ATOM 3624 C CA . GLN B 1 185 ? 15.789 -6.547 5.145 1 89.44 185 GLN B CA 1
ATOM 3625 C C . GLN B 1 185 ? 14.641 -7.543 5.27 1 89.44 185 GLN B C 1
ATOM 3627 O O . GLN B 1 185 ? 14.227 -7.879 6.379 1 89.44 185 GLN B O 1
ATOM 3632 N N . ILE B 1 186 ? 14.172 -8.008 4.184 1 92.44 186 ILE B N 1
ATOM 3633 C CA . ILE B 1 186 ? 13.031 -8.914 4.18 1 92.44 186 ILE B CA 1
ATOM 3634 C C . ILE B 1 186 ? 13.453 -10.266 4.75 1 92.44 186 ILE B C 1
ATOM 3636 O O . ILE B 1 186 ? 12.719 -10.875 5.531 1 92.44 186 ILE B O 1
ATOM 3640 N N . THR B 1 187 ? 14.648 -10.711 4.359 1 92.69 187 THR B N 1
ATOM 3641 C CA . THR B 1 187 ? 15.148 -11.984 4.844 1 92.69 187 THR B CA 1
ATOM 3642 C C . THR B 1 187 ? 15.336 -11.961 6.359 1 92.69 187 THR B C 1
ATOM 3644 O O . THR B 1 187 ? 15.016 -12.93 7.047 1 92.69 187 THR B O 1
ATOM 3647 N N . GLU B 1 188 ? 15.812 -10.859 6.789 1 90.56 188 GLU B N 1
ATOM 3648 C CA . GLU B 1 188 ? 15.969 -10.711 8.234 1 90.56 188 GLU B CA 1
ATOM 3649 C C . GLU B 1 188 ? 14.625 -10.75 8.945 1 90.56 188 GLU B C 1
ATOM 3651 O O . GLU B 1 188 ? 14.484 -11.391 9.992 1 90.56 188 GLU B O 1
ATOM 3656 N N . GLN B 1 189 ? 13.711 -10.109 8.406 1 89.94 189 GLN B N 1
ATOM 3657 C CA . GLN B 1 189 ? 12.367 -10.086 8.984 1 89.94 189 GLN B CA 1
ATOM 3658 C C . GLN B 1 189 ? 11.75 -11.477 9 1 89.94 189 GLN B C 1
ATOM 3660 O O . GLN B 1 189 ? 11.117 -11.875 9.977 1 89.94 189 GLN B O 1
ATOM 3665 N N . ILE B 1 190 ? 11.922 -12.188 7.969 1 92.81 190 ILE B N 1
ATOM 3666 C CA . ILE B 1 190 ? 11.359 -13.531 7.828 1 92.81 190 ILE B CA 1
ATOM 3667 C C . ILE B 1 190 ? 12.023 -14.477 8.82 1 92.81 190 ILE B C 1
ATOM 3669 O O . ILE B 1 190 ? 11.352 -15.281 9.469 1 92.81 190 ILE B O 1
ATOM 3673 N N . SER B 1 191 ? 13.336 -14.312 8.961 1 92.75 191 SER B N 1
ATOM 3674 C CA . SER B 1 191 ? 14.102 -15.211 9.82 1 92.75 191 SER B CA 1
ATOM 3675 C C . SER B 1 191 ? 13.734 -15.023 11.289 1 92.75 191 SER B C 1
ATOM 3677 O O . SER B 1 191 ? 13.953 -15.914 12.109 1 92.75 191 SER B O 1
ATOM 3679 N N . ARG B 1 192 ? 13.078 -13.969 11.586 1 90.94 192 ARG B N 1
ATOM 3680 C CA . ARG B 1 192 ? 12.789 -13.633 12.977 1 90.94 192 ARG B CA 1
ATOM 3681 C C . ARG B 1 192 ? 11.383 -14.07 13.367 1 90.94 192 ARG B C 1
ATOM 3683 O O . ARG B 1 192 ? 11 -13.984 14.531 1 90.94 192 ARG B O 1
ATOM 3690 N N . ASP B 1 193 ? 10.664 -14.555 12.406 1 93.62 193 ASP B N 1
ATOM 3691 C CA . ASP B 1 193 ? 9.273 -14.906 12.68 1 93.62 193 ASP B CA 1
ATOM 3692 C C . ASP B 1 193 ? 8.984 -16.359 12.289 1 93.62 193 ASP B C 1
ATOM 3694 O O . ASP B 1 193 ? 9.188 -16.75 11.141 1 93.62 193 ASP B O 1
ATOM 3698 N N . LYS B 1 194 ? 8.43 -17.109 13.172 1 93.56 194 LYS B N 1
ATOM 3699 C CA . LYS B 1 194 ? 8.227 -18.547 13 1 93.56 194 LYS B CA 1
ATOM 3700 C C . LYS B 1 194 ? 7.207 -18.828 11.906 1 93.56 194 LYS B C 1
ATOM 3702 O O . LYS B 1 194 ? 7.273 -19.875 11.234 1 93.56 194 LYS B O 1
ATOM 3707 N N . HIS B 1 195 ? 6.285 -18 11.75 1 95.06 195 HIS B N 1
ATOM 3708 C CA . HIS B 1 195 ? 5.27 -18.219 10.727 1 95.06 195 HIS B CA 1
ATOM 3709 C C . HIS B 1 195 ? 5.793 -17.828 9.344 1 95.06 195 HIS B C 1
ATOM 3711 O O . HIS B 1 195 ? 5.555 -18.547 8.367 1 95.06 195 HIS B O 1
ATOM 3717 N N . LEU B 1 196 ? 6.496 -16.734 9.32 1 94.56 196 LEU B N 1
ATOM 3718 C CA . LEU B 1 196 ? 7.043 -16.281 8.055 1 94.56 196 LEU B CA 1
ATOM 3719 C C . LEU B 1 196 ? 8.07 -17.266 7.508 1 94.56 196 LEU B C 1
ATOM 3721 O O . LEU B 1 196 ? 8.211 -17.406 6.289 1 94.56 196 LEU B O 1
ATOM 3725 N N . MET B 1 197 ? 8.68 -17.938 8.336 1 93.69 197 MET B N 1
ATOM 3726 C CA . MET B 1 197 ? 9.734 -18.875 7.957 1 93.69 197 MET B CA 1
ATOM 3727 C C . MET B 1 197 ? 9.156 -20.062 7.211 1 93.69 197 MET B C 1
ATOM 3729 O O . MET B 1 197 ? 9.898 -20.828 6.574 1 93.69 197 MET B O 1
ATOM 3733 N N . ASN B 1 198 ? 7.887 -20.203 7.324 1 92.12 198 ASN B N 1
ATOM 3734 C CA . ASN B 1 198 ? 7.246 -21.328 6.648 1 92.12 198 ASN B CA 1
ATOM 3735 C C . ASN B 1 198 ? 7.121 -21.078 5.145 1 92.12 198 ASN B C 1
ATOM 3737 O O . ASN B 1 198 ? 6.727 -21.969 4.395 1 92.12 198 ASN B O 1
ATOM 3741 N N . SER B 1 199 ? 7.473 -19.922 4.734 1 94.69 199 SER B N 1
ATOM 3742 C CA . SER B 1 199 ? 7.414 -19.625 3.307 1 94.69 199 SER B CA 1
ATOM 3743 C C . SER B 1 199 ? 8.391 -20.5 2.523 1 94.69 199 SER B C 1
ATOM 3745 O O . SER B 1 199 ? 9.555 -20.641 2.904 1 94.69 199 SER B O 1
ATOM 3747 N N . ASP B 1 200 ? 7.867 -21.047 1.347 1 92.94 200 ASP B N 1
ATOM 3748 C CA . ASP B 1 200 ? 8.719 -21.891 0.516 1 92.94 200 ASP B CA 1
ATOM 3749 C C . ASP B 1 200 ? 9.859 -21.078 -0.102 1 92.94 200 ASP B C 1
ATOM 3751 O O . ASP B 1 200 ? 10.953 -21.609 -0.322 1 92.94 200 ASP B O 1
ATOM 3755 N N . ALA B 1 201 ? 9.562 -19.891 -0.453 1 93.75 201 ALA B N 1
ATOM 3756 C CA . ALA B 1 201 ? 10.508 -19.016 -1.13 1 93.75 201 ALA B CA 1
ATOM 3757 C C . ALA B 1 201 ? 10.062 -17.547 -1.023 1 93.75 201 ALA B C 1
ATOM 3759 O O . ALA B 1 201 ? 8.93 -17.266 -0.617 1 93.75 201 ALA B O 1
ATOM 3760 N N . ILE B 1 202 ? 11.055 -16.719 -1.268 1 95.94 202 ILE B N 1
ATOM 3761 C CA . ILE B 1 202 ? 10.773 -15.297 -1.39 1 95.94 202 ILE B CA 1
ATOM 3762 C C . ILE B 1 202 ? 11.297 -14.781 -2.729 1 95.94 202 ILE B C 1
ATOM 3764 O O . ILE B 1 202 ? 12.438 -15.07 -3.109 1 95.94 202 ILE B O 1
ATOM 3768 N N . PHE B 1 203 ? 10.414 -14.062 -3.461 1 96.44 203 PHE B N 1
ATOM 3769 C CA . PHE B 1 203 ? 10.805 -13.531 -4.762 1 96.44 203 PHE B CA 1
ATOM 3770 C C . PHE B 1 203 ? 10.602 -12.016 -4.805 1 96.44 203 PHE B C 1
ATOM 3772 O O . PHE B 1 203 ? 9.57 -11.508 -4.371 1 96.44 203 PHE B O 1
ATOM 3779 N N . LEU B 1 204 ? 11.633 -11.312 -5.184 1 97 204 LEU B N 1
ATOM 3780 C CA . LEU B 1 204 ? 11.516 -9.898 -5.496 1 97 204 LEU B CA 1
ATOM 3781 C C . LEU B 1 204 ? 11.297 -9.688 -6.992 1 97 204 LEU B C 1
ATOM 3783 O O . LEU B 1 204 ? 12.102 -10.125 -7.809 1 97 204 LEU B O 1
ATOM 3787 N N . ILE B 1 205 ? 10.133 -8.969 -7.332 1 96.69 205 ILE B N 1
ATOM 3788 C CA . ILE B 1 205 ? 9.875 -8.852 -8.758 1 96.69 205 ILE B CA 1
ATOM 3789 C C . ILE B 1 205 ? 9.297 -7.469 -9.07 1 96.69 205 ILE B C 1
ATOM 3791 O O . ILE B 1 205 ? 8.969 -6.711 -8.156 1 96.69 205 ILE B O 1
ATOM 3795 N N . SER B 1 206 ? 9.305 -7.121 -10.258 1 95.56 206 SER B N 1
ATOM 3796 C CA . SER B 1 206 ? 8.508 -6.059 -10.859 1 95.56 206 SER B CA 1
ATOM 3797 C C . SER B 1 206 ? 7.746 -6.562 -12.078 1 95.56 206 SER B C 1
ATOM 3799 O O . SER B 1 206 ? 8.352 -7.07 -13.031 1 95.56 206 SER B O 1
ATOM 3801 N N . SER B 1 207 ? 6.434 -6.406 -12.031 1 90.5 207 SER B N 1
ATOM 3802 C CA . SER B 1 207 ? 5.637 -6.852 -13.172 1 90.5 207 SER B CA 1
ATOM 3803 C C . SER B 1 207 ? 5.789 -5.902 -14.352 1 90.5 207 SER B C 1
ATOM 3805 O O . SER B 1 207 ? 5.582 -6.297 -15.5 1 90.5 207 SER B O 1
ATOM 3807 N N . LYS B 1 208 ? 6.223 -4.691 -14.117 1 87.44 208 LYS B N 1
ATOM 3808 C CA . LYS B 1 208 ? 6.406 -3.711 -15.188 1 87.44 208 LYS B CA 1
ATOM 3809 C C . LYS B 1 208 ? 7.785 -3.844 -15.82 1 87.44 208 LYS B C 1
ATOM 3811 O O . LYS B 1 208 ? 7.965 -3.545 -17 1 87.44 208 LYS B O 1
ATOM 3816 N N . ARG B 1 209 ? 8.727 -4.281 -15.07 1 89.88 209 ARG B N 1
ATOM 3817 C CA . ARG B 1 209 ? 10.102 -4.496 -15.516 1 89.88 209 ARG B CA 1
ATOM 3818 C C . ARG B 1 209 ? 10.562 -5.91 -15.195 1 89.88 209 ARG B C 1
ATOM 3820 O O . ARG B 1 209 ? 11.18 -6.148 -14.148 1 89.88 209 ARG B O 1
ATOM 3827 N N . LYS B 1 210 ? 10.469 -6.777 -16.172 1 89.31 210 LYS B N 1
ATOM 3828 C CA . LYS B 1 210 ? 10.766 -8.188 -15.945 1 89.31 210 LYS B CA 1
ATOM 3829 C C . LYS B 1 210 ? 12.266 -8.422 -15.797 1 89.31 210 LYS B C 1
ATOM 3831 O O . LYS B 1 210 ? 12.695 -9.492 -15.359 1 89.31 210 LYS B O 1
ATOM 3836 N N . ASP B 1 211 ? 12.992 -7.398 -16.172 1 88.31 211 ASP B N 1
ATOM 3837 C CA . ASP B 1 211 ? 14.438 -7.512 -16.078 1 88.31 211 ASP B CA 1
ATOM 3838 C C . ASP B 1 211 ? 14.922 -7.352 -14.641 1 88.31 211 ASP B C 1
ATOM 3840 O O . ASP B 1 211 ? 16.062 -7.688 -14.32 1 88.31 211 ASP B O 1
ATOM 3844 N N . LEU B 1 212 ? 14.031 -6.984 -13.789 1 90.75 212 LEU B N 1
ATOM 3845 C CA . LEU B 1 212 ? 14.406 -6.719 -12.406 1 90.75 212 LEU B CA 1
ATOM 3846 C C . LEU B 1 212 ? 14.047 -7.898 -11.508 1 90.75 212 LEU B C 1
ATOM 3848 O O . LEU B 1 212 ? 13 -8.516 -11.68 1 90.75 212 LEU B O 1
ATOM 3852 N N . GLY B 1 213 ? 14.992 -8.297 -10.68 1 92.12 213 GLY B N 1
ATOM 3853 C CA . GLY B 1 213 ? 14.688 -9.195 -9.57 1 92.12 213 GLY B CA 1
ATOM 3854 C C . GLY B 1 213 ? 14.695 -10.656 -9.977 1 92.12 213 GLY B C 1
ATOM 3855 O O . GLY B 1 213 ? 15.609 -11.117 -10.656 1 92.12 213 GLY B O 1
ATOM 3856 N N . ASP B 1 214 ? 13.656 -11.406 -9.461 1 93.69 214 ASP B N 1
ATOM 3857 C CA . ASP B 1 214 ? 13.727 -12.867 -9.445 1 93.69 214 ASP B CA 1
ATOM 3858 C C . ASP B 1 214 ? 12.695 -13.477 -10.391 1 93.69 214 ASP B C 1
ATOM 3860 O O . ASP B 1 214 ? 12.172 -14.555 -10.125 1 93.69 214 ASP B O 1
ATOM 3864 N N . TRP B 1 215 ? 12.391 -12.883 -11.469 1 91.69 215 TRP B N 1
ATOM 3865 C CA . TRP B 1 215 ? 11.375 -13.383 -12.383 1 91.69 215 TRP B CA 1
ATOM 3866 C C . TRP B 1 215 ? 11.727 -14.773 -12.898 1 91.69 215 TRP B C 1
ATOM 3868 O O . TRP B 1 215 ? 10.898 -15.68 -12.867 1 91.69 215 TRP B O 1
ATOM 3878 N N . PRO B 1 216 ? 12.953 -15 -13.352 1 87.5 216 PRO B N 1
ATOM 3879 C CA . PRO B 1 216 ? 13.289 -16.344 -13.828 1 87.5 216 PRO B CA 1
ATOM 3880 C C . PRO B 1 216 ? 13.133 -17.406 -12.742 1 87.5 216 PRO B C 1
ATOM 3882 O O . PRO B 1 216 ? 12.617 -18.5 -13.008 1 87.5 216 PRO B O 1
ATOM 3885 N N . GLN B 1 217 ? 13.531 -17.078 -11.547 1 89.38 217 GLN B N 1
ATOM 3886 C CA . GLN B 1 217 ? 13.422 -18.016 -10.43 1 89.38 217 GLN B CA 1
ATOM 3887 C C . GLN B 1 217 ? 11.961 -18.281 -10.078 1 89.38 217 GLN B C 1
ATOM 3889 O O . GLN B 1 217 ? 11.594 -19.406 -9.734 1 89.38 217 GLN B O 1
ATOM 3894 N N . LEU B 1 218 ? 11.188 -17.266 -10.148 1 92.81 218 LEU B N 1
ATOM 3895 C CA . LEU B 1 218 ? 9.766 -17.406 -9.859 1 92.81 218 LEU B CA 1
ATOM 3896 C C . LEU B 1 218 ? 9.086 -18.328 -10.883 1 92.81 218 LEU B C 1
ATOM 3898 O O . LEU B 1 218 ? 8.266 -19.156 -10.523 1 92.81 218 LEU B O 1
ATOM 3902 N N . LEU B 1 219 ? 9.438 -18.188 -12.125 1 88.31 219 LEU B N 1
ATOM 3903 C CA . LEU B 1 219 ? 8.891 -19.031 -13.18 1 88.31 219 LEU B CA 1
ATOM 3904 C C . LEU B 1 219 ? 9.258 -20.484 -12.953 1 88.31 219 LEU B C 1
ATOM 3906 O O . LEU B 1 219 ? 8.414 -21.375 -13.102 1 88.31 219 LEU B O 1
ATOM 3910 N N . CYS B 1 220 ? 10.43 -20.656 -12.562 1 83.38 220 CYS B N 1
ATOM 3911 C CA . CYS B 1 220 ? 10.898 -22 -12.266 1 83.38 220 CYS B CA 1
ATOM 3912 C C . CYS B 1 220 ? 10.141 -22.594 -11.078 1 83.38 220 CYS B C 1
ATOM 3914 O O . CYS B 1 220 ? 9.797 -23.766 -11.078 1 83.38 220 CYS B O 1
ATOM 3916 N N . HIS B 1 221 ? 9.914 -21.719 -10.141 1 88.56 221 HIS B N 1
ATOM 3917 C CA . HIS B 1 221 ? 9.195 -22.172 -8.953 1 88.56 221 HIS B CA 1
ATOM 3918 C C . HIS B 1 221 ? 7.781 -22.625 -9.305 1 88.56 221 HIS B C 1
ATOM 3920 O O . HIS B 1 221 ? 7.32 -23.656 -8.812 1 88.56 221 HIS B O 1
ATOM 3926 N N . VAL B 1 222 ? 7.086 -21.922 -10.125 1 89.19 222 VAL B N 1
ATOM 3927 C CA . VAL B 1 222 ? 5.738 -22.266 -10.562 1 89.19 222 VAL B CA 1
ATOM 3928 C C . VAL B 1 222 ? 5.766 -23.625 -11.281 1 89.19 222 VAL B C 1
ATOM 3930 O O . VAL B 1 222 ? 4.93 -24.484 -11.016 1 89.19 222 VAL B O 1
ATOM 3933 N N . GLU B 1 223 ? 6.695 -23.766 -12.078 1 80.5 223 GLU B N 1
ATOM 3934 C CA . GLU B 1 223 ? 6.828 -25.016 -12.828 1 80.5 223 GLU B CA 1
ATOM 3935 C C . GLU B 1 223 ? 7.09 -26.188 -11.898 1 80.5 223 GLU B C 1
ATOM 3937 O O . GLU B 1 223 ? 6.551 -27.281 -12.109 1 80.5 223 GLU B O 1
ATOM 3942 N N . ASN B 1 224 ? 7.848 -25.922 -10.953 1 81.12 224 ASN B N 1
ATOM 3943 C CA . ASN B 1 224 ? 8.227 -26.984 -10.023 1 81.12 224 ASN B CA 1
ATOM 3944 C C . ASN B 1 224 ? 7.062 -27.375 -9.117 1 81.12 224 ASN B C 1
ATOM 3946 O O . ASN B 1 224 ? 7.062 -28.453 -8.531 1 81.12 224 ASN B O 1
ATOM 3950 N N . CYS B 1 225 ? 6.125 -26.5 -8.961 1 84.19 225 CYS B N 1
ATOM 3951 C CA . CYS B 1 225 ? 4.957 -26.781 -8.141 1 84.19 225 CYS B CA 1
ATOM 3952 C C . CYS B 1 225 ? 3.986 -27.703 -8.883 1 84.19 225 CYS B C 1
ATOM 3954 O O . CYS B 1 225 ? 3.09 -28.281 -8.266 1 84.19 225 CYS B O 1
ATOM 3956 N N . LEU B 1 226 ? 4.172 -27.875 -10.125 1 81.19 226 LEU B N 1
ATOM 3957 C CA . LEU B 1 226 ? 3.301 -28.75 -10.914 1 81.19 226 LEU B CA 1
ATOM 3958 C C . LEU B 1 226 ? 3.678 -30.219 -10.719 1 81.19 226 LEU B C 1
ATOM 3960 O O . LEU B 1 226 ? 4.859 -30.562 -10.75 1 81.19 226 LEU B O 1
ATOM 3964 N N . PRO B 1 227 ? 2.66 -30.984 -10.32 1 76.94 227 PRO B N 1
ATOM 3965 C CA . PRO B 1 227 ? 2.961 -32.406 -10.266 1 76.94 227 PRO B CA 1
ATOM 3966 C C . PRO B 1 227 ? 3.473 -32.969 -11.602 1 76.94 227 PRO B C 1
ATOM 3968 O O . PRO B 1 227 ? 3.156 -32.406 -12.656 1 76.94 227 PRO B O 1
ATOM 3971 N N . PRO B 1 228 ? 4.387 -33.812 -11.367 1 68.38 228 PRO B N 1
ATOM 3972 C CA . PRO B 1 228 ? 4.844 -34.438 -12.617 1 68.38 228 PRO B CA 1
ATOM 3973 C C . PRO B 1 228 ? 3.701 -35.031 -13.438 1 68.38 228 PRO B C 1
ATOM 3975 O O . PRO B 1 228 ? 2.734 -35.531 -12.875 1 68.38 228 PRO B O 1
ATOM 3978 N N . THR B 1 229 ? 3.854 -34.625 -14.625 1 63 229 THR B N 1
ATOM 3979 C CA . THR B 1 229 ? 2.873 -35.25 -15.508 1 63 229 THR B CA 1
ATOM 3980 C C . THR B 1 229 ? 3.037 -36.781 -15.516 1 63 229 THR B C 1
ATOM 3982 O O . THR B 1 229 ? 4.059 -37.281 -15.055 1 63 229 THR B O 1
ATOM 3985 N N . LYS B 1 230 ? 1.923 -37.25 -15.734 1 56 230 LYS B N 1
ATOM 3986 C CA . LYS B 1 230 ? 2.025 -38.719 -15.891 1 56 230 LYS B CA 1
ATOM 3987 C C . LYS B 1 230 ? 3.166 -39.094 -16.828 1 56 230 LYS B C 1
ATOM 3989 O O . LYS B 1 230 ? 3.871 -40.062 -16.609 1 56 230 LYS B O 1
ATOM 3994 N N . PHE B 1 231 ? 3.326 -38.188 -17.781 1 55.91 231 PHE B N 1
ATOM 3995 C CA . PHE B 1 231 ? 4.41 -38.438 -18.719 1 55.91 231 PHE B CA 1
ATOM 3996 C C . PHE B 1 231 ? 5.766 -38.344 -18.031 1 55.91 231 PHE B C 1
ATOM 3998 O O . PHE B 1 231 ? 6.617 -39.219 -18.203 1 55.91 231 PHE B O 1
ATOM 4005 N N . GLU B 1 232 ? 5.871 -37.281 -17.406 1 61.25 232 GLU B N 1
ATOM 4006 C CA . GLU B 1 232 ? 7.125 -37.094 -16.688 1 61.25 232 GLU B CA 1
ATOM 4007 C C . GLU B 1 232 ? 7.395 -38.219 -15.703 1 61.25 232 GLU B C 1
ATOM 4009 O O . GLU B 1 232 ? 8.531 -38.688 -15.57 1 61.25 232 GLU B O 1
ATOM 4014 N N . SER B 1 233 ? 6.375 -38.562 -15.148 1 57.84 233 SER B N 1
ATOM 4015 C CA . SER B 1 233 ? 6.516 -39.656 -14.188 1 57.84 233 SER B CA 1
ATOM 4016 C C . SER B 1 233 ? 6.961 -40.938 -14.875 1 57.84 233 SER B C 1
ATOM 4018 O O . SER B 1 233 ? 7.762 -41.719 -14.32 1 57.84 233 SER B O 1
ATOM 4020 N N . LEU B 1 234 ? 6.465 -41.125 -16 1 54.5 234 LEU B N 1
ATOM 4021 C CA . LEU B 1 234 ? 6.84 -42.281 -16.797 1 54.5 234 LEU B CA 1
ATOM 4022 C C . LEU B 1 234 ? 8.305 -42.219 -17.203 1 54.5 234 LEU B C 1
ATOM 4024 O O . LEU B 1 234 ? 9.031 -43.188 -17.094 1 54.5 234 LEU B O 1
ATOM 4028 N N . ILE B 1 235 ? 8.695 -41 -17.672 1 57.75 235 ILE B N 1
ATOM 4029 C CA . ILE B 1 235 ? 10.055 -40.844 -18.172 1 57.75 235 ILE B CA 1
ATOM 4030 C C . ILE B 1 235 ? 11.047 -41 -17.016 1 57.75 235 ILE B C 1
ATOM 4032 O O . ILE B 1 235 ? 12.117 -41.594 -17.203 1 57.75 235 ILE B O 1
ATOM 4036 N N . TYR B 1 236 ? 10.578 -40.5 -15.93 1 56.22 236 TYR B N 1
ATOM 4037 C CA . TYR B 1 236 ? 11.477 -40.594 -14.789 1 56.22 236 TYR B CA 1
ATOM 4038 C C . TYR B 1 236 ? 11.594 -42.031 -14.297 1 56.22 236 TYR B C 1
ATOM 4040 O O . TYR B 1 236 ? 12.602 -42.438 -13.711 1 56.22 236 TYR B O 1
ATOM 4048 N N . SER B 1 237 ? 10.586 -42.75 -14.562 1 51.88 237 SER B N 1
ATOM 4049 C CA . SER B 1 237 ? 10.578 -44.125 -14.086 1 51.88 237 SER B CA 1
ATOM 4050 C C . SER B 1 237 ? 11.305 -45.062 -15.055 1 51.88 237 SER B C 1
ATOM 4052 O O . SER B 1 237 ? 11.695 -46.156 -14.688 1 51.88 237 SER B O 1
ATOM 4054 N N . ILE B 1 238 ? 11.367 -44.594 -16.312 1 48.56 238 ILE B N 1
ATOM 4055 C CA . ILE B 1 238 ? 12 -45.469 -17.297 1 48.56 238 ILE B CA 1
ATOM 4056 C C . ILE B 1 238 ? 13.211 -44.781 -17.906 1 48.56 238 ILE B C 1
ATOM 4058 O O . ILE B 1 238 ? 13.102 -44.125 -18.953 1 48.56 238 ILE B O 1
ATOM 4062 N N . PRO B 1 239 ? 14.336 -44.719 -17.266 1 48.25 239 PRO B N 1
ATOM 4063 C CA . PRO B 1 239 ? 15.547 -44.031 -17.703 1 48.25 239 PRO B CA 1
ATOM 4064 C C . PRO B 1 239 ? 15.938 -44.344 -19.141 1 48.25 239 PRO B C 1
ATOM 4066 O O . PRO B 1 239 ? 16.469 -43.5 -19.859 1 48.25 239 PRO B O 1
ATOM 4069 N N . THR B 1 240 ? 15.773 -45.531 -19.5 1 49.41 240 THR B N 1
ATOM 4070 C CA . THR B 1 240 ? 16.203 -45.969 -20.828 1 49.41 240 THR B CA 1
ATOM 4071 C C . THR B 1 240 ? 15.383 -45.281 -21.906 1 49.41 240 THR B C 1
ATOM 4073 O O . THR B 1 240 ? 15.82 -45.188 -23.062 1 49.41 240 THR B O 1
ATOM 4076 N N . LEU B 1 241 ? 14.25 -44.938 -21.594 1 48.94 241 LEU B N 1
ATOM 4077 C CA . LEU B 1 241 ? 13.375 -44.25 -22.547 1 48.94 241 LEU B CA 1
ATOM 4078 C C . LEU B 1 241 ? 13.844 -42.844 -22.797 1 48.94 241 LEU B C 1
ATOM 4080 O O . LEU B 1 241 ? 13.539 -42.25 -23.844 1 48.94 241 LEU B O 1
ATOM 4084 N N . THR B 1 242 ? 14.609 -42.344 -21.812 1 48.47 242 THR B N 1
ATOM 4085 C CA . THR B 1 242 ? 15.023 -40.938 -21.844 1 48.47 242 THR B CA 1
ATOM 4086 C C . THR B 1 242 ? 15.812 -40.656 -23.125 1 48.47 242 THR B C 1
ATOM 4088 O O . THR B 1 242 ? 15.688 -39.562 -23.703 1 48.47 242 THR B O 1
ATOM 4091 N N . GLU B 1 243 ? 16.547 -41.594 -23.484 1 47.69 243 GLU B N 1
ATOM 4092 C CA . GLU B 1 243 ? 17.359 -41.344 -24.672 1 47.69 243 GLU B CA 1
ATOM 4093 C C . GLU B 1 243 ? 16.484 -41.188 -25.922 1 47.69 243 GLU B C 1
ATOM 4095 O O . GLU B 1 243 ? 16.812 -40.406 -26.812 1 47.69 243 GLU B O 1
ATOM 4100 N N . TYR B 1 244 ? 15.43 -41.906 -26 1 43.91 244 TYR B N 1
ATOM 4101 C CA . TYR B 1 244 ? 14.562 -41.844 -27.172 1 43.91 244 TYR B CA 1
ATOM 4102 C C . TYR B 1 244 ? 13.547 -40.719 -27.062 1 43.91 244 TYR B C 1
ATOM 4104 O O . TYR B 1 244 ? 13.148 -40.125 -28.062 1 43.91 244 TYR B O 1
ATOM 4112 N N . VAL B 1 245 ? 13.055 -40.5 -25.953 1 47.34 245 VAL B N 1
ATOM 4113 C CA . VAL B 1 245 ? 12.008 -39.531 -25.656 1 47.34 245 VAL B CA 1
ATOM 4114 C C . VAL B 1 245 ? 12.586 -38.125 -25.656 1 47.34 245 VAL B C 1
ATOM 4116 O O . VAL B 1 245 ? 11.844 -37.125 -25.688 1 47.34 245 VAL B O 1
ATOM 4119 N N . ILE B 1 246 ? 13.859 -38 -25.625 1 45.31 246 ILE B N 1
ATOM 4120 C CA . ILE B 1 246 ? 14.461 -36.656 -25.609 1 45.31 246 ILE B CA 1
ATOM 4121 C C . ILE B 1 246 ? 13.914 -35.812 -26.766 1 45.31 246 ILE B C 1
ATOM 4123 O O . ILE B 1 246 ? 13.719 -34.625 -26.625 1 45.31 246 ILE B O 1
ATOM 4127 N N . ASP B 1 247 ? 13.695 -36.438 -27.859 1 43.69 247 ASP B N 1
ATOM 4128 C CA . ASP B 1 247 ? 13.281 -35.562 -28.953 1 43.69 247 ASP B CA 1
ATOM 4129 C C . ASP B 1 247 ? 11.867 -35.031 -28.734 1 43.69 247 ASP B C 1
ATOM 4131 O O . ASP B 1 247 ? 11.391 -34.188 -29.5 1 43.69 247 ASP B O 1
ATOM 4135 N N . VAL B 1 248 ? 11.062 -35.781 -28.078 1 38.81 248 VAL B N 1
ATOM 4136 C CA . VAL B 1 248 ? 9.711 -35.25 -27.984 1 38.81 248 VAL B CA 1
ATOM 4137 C C . VAL B 1 248 ? 9.719 -33.938 -27.188 1 38.81 248 VAL B C 1
ATOM 4139 O O . VAL B 1 248 ? 10.234 -32.906 -27.656 1 38.81 248 VAL B O 1
ATOM 4142 N N . ASN B 1 249 ? 8.492 -33.469 -26.422 1 45.09 249 ASN B N 1
ATOM 4143 C CA . ASN B 1 249 ? 8.086 -32.188 -25.906 1 45.09 249 ASN B CA 1
ATOM 4144 C C . ASN B 1 249 ? 9.016 -31.719 -24.781 1 45.09 249 ASN B C 1
ATOM 4146 O O . ASN B 1 249 ? 8.688 -31.859 -23.594 1 45.09 249 ASN B O 1
ATOM 4150 N N . TYR B 1 250 ? 10.219 -31.734 -24.953 1 42.53 250 TYR B N 1
ATOM 4151 C CA . TYR B 1 250 ? 11.445 -31.344 -24.281 1 42.53 250 TYR B CA 1
ATOM 4152 C C . TYR B 1 250 ? 11.32 -29.938 -23.688 1 42.53 250 TYR B C 1
ATOM 4154 O O . TYR B 1 250 ? 12 -29.609 -22.719 1 42.53 250 TYR B O 1
ATOM 4162 N N . ASN B 1 251 ? 10.5 -29.344 -24.203 1 46.47 251 ASN B N 1
ATOM 4163 C CA . ASN B 1 251 ? 10.57 -27.953 -23.734 1 46.47 251 ASN B CA 1
ATOM 4164 C C . ASN B 1 251 ? 10.188 -27.859 -22.266 1 46.47 251 ASN B C 1
ATOM 4166 O O . ASN B 1 251 ? 10.836 -27.141 -21.5 1 46.47 251 ASN B O 1
ATOM 4170 N N . THR B 1 252 ? 9.219 -28.594 -21.922 1 48.09 252 THR B N 1
ATOM 4171 C CA . THR B 1 252 ? 8.828 -28.5 -20.516 1 48.09 252 THR B CA 1
ATOM 4172 C C . THR B 1 252 ? 9.867 -29.156 -19.625 1 48.09 252 THR B C 1
ATOM 4174 O O . THR B 1 252 ? 10.211 -28.625 -18.562 1 48.09 252 THR B O 1
ATOM 4177 N N . LEU B 1 253 ? 10.336 -30.375 -20.062 1 50.28 253 LEU B N 1
ATOM 4178 C CA . LEU B 1 253 ? 11.352 -31.078 -19.297 1 50.28 253 LEU B CA 1
ATOM 4179 C C . LEU B 1 253 ? 12.641 -30.266 -19.219 1 50.28 253 LEU B C 1
ATOM 4181 O O . LEU B 1 253 ? 13.297 -30.219 -18.188 1 50.28 253 LEU B O 1
ATOM 4185 N N . ARG B 1 254 ? 12.836 -29.703 -20.344 1 48.44 254 ARG B N 1
ATOM 4186 C CA . ARG B 1 254 ? 14.031 -28.859 -20.406 1 48.44 254 ARG B CA 1
ATOM 4187 C C . ARG B 1 254 ? 13.891 -27.641 -19.5 1 48.44 254 ARG B C 1
ATOM 4189 O O . ARG B 1 254 ? 14.844 -27.25 -18.812 1 48.44 254 ARG B O 1
ATOM 4196 N N . ARG B 1 255 ? 12.727 -27.188 -19.578 1 50.06 255 ARG B N 1
ATOM 4197 C CA . ARG B 1 255 ? 12.508 -26 -18.75 1 50.06 255 ARG B CA 1
ATOM 4198 C C . ARG B 1 255 ? 12.617 -26.359 -17.266 1 50.06 255 ARG B C 1
ATOM 4200 O O . ARG B 1 255 ? 13.242 -25.625 -16.484 1 50.06 255 ARG B O 1
ATOM 4207 N N . ARG B 1 256 ? 12.039 -27.422 -16.938 1 51.38 256 ARG B N 1
ATOM 4208 C CA . ARG B 1 256 ? 12.102 -27.828 -15.547 1 51.38 256 ARG B CA 1
ATOM 4209 C C . ARG B 1 256 ? 13.531 -28.203 -15.148 1 51.38 256 ARG B C 1
ATOM 4211 O O . ARG B 1 256 ? 13.969 -27.906 -14.031 1 51.38 256 ARG B O 1
ATOM 4218 N N . LYS B 1 257 ? 14.148 -28.859 -16.016 1 50.34 257 LYS B N 1
ATOM 4219 C CA . LYS B 1 257 ? 15.539 -29.219 -15.75 1 50.34 257 LYS B CA 1
ATOM 4220 C C . LYS B 1 257 ? 16.406 -27.969 -15.578 1 50.34 257 LYS B C 1
ATOM 4222 O O . LYS B 1 257 ? 17.25 -27.906 -14.688 1 50.34 257 LYS B O 1
ATOM 4227 N N . ASN B 1 258 ? 16.156 -27.016 -16.438 1 49.06 258 ASN B N 1
ATOM 4228 C CA . ASN B 1 258 ? 16.906 -25.766 -16.328 1 49.06 258 ASN B CA 1
ATOM 4229 C C . ASN B 1 258 ? 16.578 -25 -15.055 1 49.06 258 ASN B C 1
ATOM 4231 O O . ASN B 1 258 ? 17.453 -24.391 -14.438 1 49.06 258 ASN B O 1
ATOM 4235 N N . CYS B 1 259 ? 15.344 -25.078 -14.703 1 51.69 259 CYS B N 1
ATOM 4236 C CA . CYS B 1 259 ? 14.93 -24.422 -13.469 1 51.69 259 CYS B CA 1
ATOM 4237 C C . CYS B 1 259 ? 15.531 -25.109 -12.258 1 51.69 259 CYS B C 1
ATOM 4239 O O . CYS B 1 259 ? 15.938 -24.453 -11.297 1 51.69 259 CYS B O 1
ATOM 4241 N N . ARG B 1 260 ? 15.492 -26.359 -12.18 1 48.75 260 ARG B N 1
ATOM 4242 C CA . ARG B 1 260 ? 16.109 -27.078 -11.062 1 48.75 260 ARG B CA 1
ATOM 4243 C C . ARG B 1 260 ? 17.562 -26.688 -10.898 1 48.75 260 ARG B C 1
ATOM 4245 O O . ARG B 1 260 ? 18.094 -26.656 -9.781 1 48.75 260 ARG B O 1
ATOM 4252 N N . GLN B 1 261 ? 18.156 -26.375 -11.953 1 46.44 261 GLN B N 1
ATOM 4253 C CA . GLN B 1 261 ? 19.562 -25.984 -11.875 1 46.44 261 GLN B CA 1
ATOM 4254 C C . GLN B 1 261 ? 19.719 -24.562 -11.375 1 46.44 261 GLN B C 1
ATOM 4256 O O . GLN B 1 261 ? 20.75 -24.203 -10.789 1 46.44 261 GLN B O 1
ATOM 4261 N N . GLN B 1 262 ? 18.781 -23.734 -11.602 1 44.97 262 GLN B N 1
ATOM 4262 C CA . GLN B 1 262 ? 18.922 -22.312 -11.289 1 44.97 262 GLN B CA 1
ATOM 4263 C C . GLN B 1 262 ? 18.422 -22 -9.883 1 44.97 262 GLN B C 1
ATOM 4265 O O . GLN B 1 262 ? 18.625 -20.891 -9.375 1 44.97 262 GLN B O 1
ATOM 4270 N N . LEU B 1 263 ? 17.609 -22.734 -9.234 1 40.56 263 LEU B N 1
ATOM 4271 C CA . LEU B 1 263 ? 17.141 -22.344 -7.91 1 40.56 263 LEU B CA 1
ATOM 4272 C C . LEU B 1 263 ? 18.266 -22.422 -6.887 1 40.56 263 LEU B C 1
ATOM 4274 O O . LEU B 1 263 ? 18.906 -23.453 -6.73 1 40.56 263 LEU B O 1
ATOM 4278 N N . PRO B 1 264 ? 18.766 -21.328 -6.535 1 35.66 264 PRO B N 1
ATOM 4279 C CA . PRO B 1 264 ? 19.734 -21.406 -5.438 1 35.66 264 PRO B CA 1
ATOM 4280 C C . PRO B 1 264 ? 19.156 -22.078 -4.191 1 35.66 264 PRO B C 1
ATOM 4282 O O . PRO B 1 264 ? 17.969 -21.875 -3.873 1 35.66 264 PRO B O 1
ATOM 4285 N N . LEU B 1 265 ? 19.547 -23.328 -3.906 1 31.05 265 LEU B N 1
ATOM 4286 C CA . LEU B 1 265 ? 19.312 -23.875 -2.574 1 31.05 265 LEU B CA 1
ATOM 4287 C C . LEU B 1 265 ? 19.469 -22.797 -1.509 1 31.05 265 LEU B C 1
ATOM 4289 O O . LEU B 1 265 ? 20.484 -22.094 -1.481 1 31.05 265 LEU B O 1
ATOM 4293 N N . LEU B 1 266 ? 18.281 -22.125 -1.048 1 26.45 266 LEU B N 1
ATOM 4294 C CA . LEU B 1 266 ? 18.516 -21.484 0.237 1 26.45 266 LEU B CA 1
ATOM 4295 C C . LEU B 1 266 ? 19.188 -22.438 1.217 1 26.45 266 LEU B C 1
ATOM 4297 O O . LEU B 1 266 ? 18.875 -23.625 1.234 1 26.45 266 LEU B O 1
#

Organism: Mytilus galloprovincialis (NCBI:txid29158)

Solvent-accessible surface area (backbone atoms only — not comparable to full-atom values): 29522 Å² total; per-residue (Å²): 132,81,75,74,74,73,77,75,70,83,53,79,62,55,55,52,47,48,50,49,36,33,72,72,59,29,65,68,48,38,50,53,48,48,49,52,49,46,69,61,50,76,67,72,65,44,39,36,33,34,36,30,46,66,82,34,46,58,35,50,39,52,19,58,74,46,70,45,49,93,88,41,88,75,47,46,76,66,57,79,35,87,65,52,89,48,74,38,81,34,70,26,79,88,43,74,36,39,30,42,27,43,42,40,34,46,30,24,74,91,33,35,65,92,52,35,56,68,75,64,42,61,81,77,45,66,34,36,40,39,32,32,46,75,53,73,31,44,59,51,48,49,51,45,49,52,32,56,72,68,71,49,54,36,30,40,32,40,29,48,47,60,56,46,46,52,52,35,47,74,69,70,45,64,69,83,55,48,60,58,50,52,51,52,52,52,51,52,55,29,73,72,31,82,59,55,55,65,42,76,45,76,35,44,28,18,76,87,42,67,86,39,75,34,44,72,55,49,53,32,49,58,58,64,68,48,73,71,43,71,54,51,48,48,44,69,71,35,63,77,49,42,74,69,52,52,79,50,88,35,62,59,57,47,45,49,52,52,27,67,70,63,52,73,81,126,132,82,74,73,73,74,77,73,70,84,52,80,62,53,55,50,48,47,51,48,36,32,71,72,61,29,63,69,48,38,50,52,48,49,52,51,50,47,68,63,47,76,68,71,65,42,39,34,33,33,36,29,45,66,82,33,47,58,37,49,39,51,19,59,75,45,70,45,48,92,87,41,87,73,46,47,76,67,58,78,34,87,66,52,88,49,75,40,81,35,70,26,80,91,43,73,37,38,30,40,27,43,40,38,34,47,30,23,75,91,32,35,65,92,51,35,58,67,74,64,43,62,82,76,44,65,33,37,39,38,33,33,46,74,52,73,31,43,59,52,49,50,51,44,47,52,32,57,73,69,70,50,54,36,30,40,32,40,29,50,48,60,55,45,47,51,51,33,48,77,67,69,45,62,70,83,54,47,60,59,50,51,52,49,54,51,48,52,56,29,74,73,31,81,58,55,56,64,42,75,44,77,35,44,27,18,78,89,42,68,86,40,75,32,45,72,56,49,53,33,50,58,58,65,70,48,71,70,42,72,52,50,48,48,43,69,71,35,63,79,47,43,75,66,50,54,74,56,85,36,63,61,57,47,47,50,53,52,27,66,70,60,53,73,79,126

InterPro domains:
  IPR007743 Immunity-related GTPases-like [PF05049] (30-256)
  IPR027417 P-loop containing nucleosid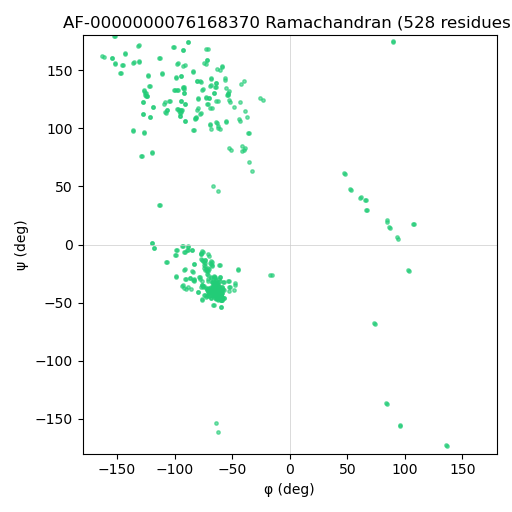e triphosphate hydrolase [G3DSA:3.40.50.300] (46-224)
  IPR027417 P-loop containing nucleoside triphosphate hydrolase [SSF52540] (32-252)
  IPR030385 IRG-type guanine nucleotide-binding (G) domain [PS51716] (44-225)
  IPR051515 Immunity-related GTPase [PTHR32341] (5-255)

Foldseek 3Di:
DDPPPPPDQPPVVVVVVLVVCCVPVNLVRSLVVLVVVLVPFPFAAAEEEEAAAPPLCSQLLVCLQLVHDPPDPQRRDDDDDWPDLAWDWGARPVDRSYIYTYGTYEPDPSHYLVCNCVRNVVLPHQEYEYGDEDDCDPRNVSVLVVCVVSVHAYAYEHEDVVVQLVVCVVVVHDSVVRVVVVVVVVVVVLVVDPSSVRHPYYWYQYSVDRVDTCNLLVVLVSLVSRPDRSSNVVCVVPVVSCVSNCPPPCVSVVSNVVNVVPDPPD/DDPPPPPDQPPVVVVVVLVVCCVPVNLVRSLVVLVVVLVPFPFAAAEEEEAAAPPLCSQLLVCLQLVHDPPDPQRRDDDDDWPDLAWDWGARPVDRSYIYTYGTGECDPSHYLVCNCVRNVVLVHQEYEYGDEDDCDPRNVSVLVVCVVSVHAYAYEHEDVVVQLVVCVVVVHDSVVRVVVVVVVVVVVLVVDPSSVRHPYYWYQYSVDRVDTCNLLVVLVSLVSRPDRSSNVVCVVPVVSCVSNCPPPVPSVVSNVVNVVPDPPD

Radius of gyration: 31.09 Å; Cα contacts (8 Å, |Δi|>4): 780; chains: 2; bounding box: 44×115×68 Å